Protein AF-A0A7J9VIJ7-F1 (afdb_monomer)

Nearest PDB structures (foldseek):
  8qti-assembly1_D  TM=9.372E-01  e=4.278E-101  Mycolicibacterium smegmatis MC2 155
  5zx2-assembly1_D  TM=9.391E-01  e=6.072E-99  Mycobacterium tuberculosis H37Rv
  7rwi-assembly1_D  TM=9.600E-01  e=1.081E-95  Mycobacterium tuberculosis
  8r6r-assembly1_D  TM=9.561E-01  e=1.237E-96  Mycolicibacterium smegmatis MC2 155
  7u22-assembly1_D  TM=9.499E-01  e=8.257E-94  Mycobacterium tuberculosis

Foldseek 3Di:
DAEDADLVDFQQEKEDEPVRLLVQCVVVLLVVCCVVVVAVDSVRSNVCSVVVPPVSSVSSVVSLVLFWKWKAFPPQLALLNIAIHRYDYDHDDHMHHYPLSCQSVVDDRPGGDIDIGGDDDPVSSVCRVPPRRSLLFQAALFQLFGSSFDFFLLLLLQLLLQAADQPWAPAAEEEAALVRVVVCVVVVNGDSRHFYKYWDALAAEAPVVQVVVDVVGDDHGDIDIDRAGSSQVVLCVLADSDDYRDHHRAARVNRRVVLSVCLQPHDSNRSSSSSSSSSVSSNVRSVVLPQDDDLVLLAAQPCLVVLVVVLVVVLVVLVVCVVVVNDDPVRSLVSLLVSQVVSLVVQLVSSLVPRDPSRNVNSSAVSVNDDHSLLSCLAHGFVTWDAALVLATDSDTTRDHVSRPGDPVNVVRNVRRVVSLVVLLVPQLVVLVVQLVVLCVLQQQQFAAAAALPDLAFDKDFQFDDDPDDQGDGDPQCSQEVAQAFFSAFQAAPVGDGQDHGGDHDHPVSSVSCRNSVHGMTTTAAQLRAPDPGHGHQRNLGHRSRNSHGDDGGDSLSNSLSSSLSVCLSLLSSPPSVPVNDPDDPDDAGPVQLVCLLVLHFDPFAFDFALAWAFWAWDDDPFWIKIWGQHPVRDDIDIDTRHGVVFFFDADPVGGDDHGDTHHFGHTGTPDQHRLVNCCVRVNLVRSLVSSLVSSVVRCVVSVHDGRSNSSSSSSSSVPVDDAACDQPPHPDDHRHD

Solvent-accessible surface area (backbone atoms only — not comparable to full-atom values): 39424 Å² total; per-residue (Å²): 75,42,44,38,82,27,82,87,50,49,73,41,33,28,30,36,17,49,71,60,48,50,64,74,44,37,72,60,40,30,50,50,32,35,78,70,64,77,16,96,40,66,71,52,19,49,55,42,57,78,63,64,42,75,75,51,55,62,44,42,56,63,64,39,56,95,44,50,32,34,42,35,30,86,84,66,59,46,73,65,18,46,30,17,24,43,55,40,84,32,87,70,74,48,29,25,38,34,72,42,55,26,62,52,46,73,52,68,71,90,70,45,61,37,50,81,46,74,58,83,51,71,67,50,40,47,45,31,63,70,73,30,20,39,44,63,57,37,28,31,68,40,56,41,49,62,49,58,46,79,54,39,55,26,18,37,5,42,21,56,38,24,36,79,34,84,83,31,51,44,46,75,43,74,34,83,32,68,70,57,47,48,56,35,37,79,68,68,54,32,40,54,28,9,41,26,37,33,39,45,62,57,55,36,60,35,77,76,53,28,64,74,73,28,98,86,50,76,56,96,62,57,70,45,79,43,83,40,26,58,27,30,52,62,52,47,68,47,46,63,51,85,44,63,49,62,88,61,63,37,30,41,71,55,50,52,53,51,53,42,53,40,56,73,78,43,55,52,66,60,44,44,54,31,50,52,44,49,45,53,50,5,47,58,35,29,72,69,59,73,69,61,88,55,76,84,71,60,63,58,45,80,61,47,63,59,54,52,52,57,47,48,54,53,45,50,52,50,52,52,39,35,76,71,67,76,39,54,74,66,56,44,40,54,52,35,43,52,52,48,51,52,51,47,48,57,35,37,54,50,31,60,74,63,57,53,84,83,37,40,66,52,37,34,34,71,19,54,30,48,81,48,73,71,55,51,22,28,39,33,41,35,54,29,69,45,32,44,86,89,49,49,71,43,58,72,58,32,72,47,15,64,74,80,45,66,53,74,68,49,48,54,53,49,46,40,40,54,54,48,52,56,51,51,57,62,59,42,49,53,55,19,50,51,53,23,49,54,38,29,74,68,19,62,78,33,27,23,66,39,61,68,60,81,69,73,53,51,45,84,42,68,48,26,46,80,51,99,86,56,75,44,43,70,34,95,57,25,76,32,68,51,40,45,24,15,31,39,51,64,43,56,38,96,88,66,51,74,78,43,57,55,64,44,70,27,43,73,71,52,50,52,53,39,28,76,51,72,46,37,64,46,45,27,30,32,54,73,55,46,72,37,90,62,47,32,20,22,46,26,60,14,38,31,36,35,76,74,38,71,39,57,74,66,44,55,56,21,44,53,22,19,26,47,60,20,51,54,30,45,52,34,60,64,55,50,61,81,67,57,67,57,98,75,69,90,67,76,62,36,47,67,34,48,52,36,58,79,66,68,51,80,54,93,44,59,16,60,54,34,80,55,43,24,33,34,43,66,46,80,57,100,61,28,36,31,44,32,41,41,37,75,88,69,57,82,68,47,76,48,70,77,40,51,56,87,45,46,56,14,70,53,98,94,38,60,68,52,71,67,39,78,44,50,63,62,41,63,56,29,49,62,41,68,39,63,68,57,38,31,73,65,64,30,67,69,49,28,47,51,49,52,41,52,55,46,46,50,49,38,48,77,70,75,46,77,57,30,48,67,35,48,34,53,54,49,41,58,76,66,72,73,62,71,33,80,71,38,85,92,56,93,56,58,59,78,41,106

Mean predicted aligned error: 8.28 Å

Structure (mmCIF, N/CA/C/O backbone):
data_AF-A0A7J9VIJ7-F1
#
_entry.id   AF-A0A7J9VIJ7-F1
#
loop_
_atom_site.group_PDB
_atom_site.id
_atom_site.type_symbol
_atom_site.label_atom_id
_atom_site.label_alt_id
_atom_site.label_comp_id
_atom_site.label_asym_id
_atom_site.label_entity_id
_atom_site.label_seq_id
_atom_site.pdbx_PDB_ins_code
_atom_site.Cartn_x
_atom_site.Cartn_y
_atom_site.Cartn_z
_atom_site.occupancy
_atom_site.B_iso_or_equiv
_atom_site.auth_seq_id
_atom_site.auth_comp_id
_atom_site.auth_asym_id
_atom_site.auth_atom_id
_atom_site.pdbx_PDB_model_num
ATOM 1 N N . SER A 1 1 ? 24.855 6.298 -3.624 1.00 92.06 1 SER A N 1
ATOM 2 C CA . SER A 1 1 ? 24.892 7.438 -4.567 1.00 92.06 1 SER A CA 1
ATOM 3 C C . SER A 1 1 ? 23.522 8.079 -4.616 1.00 92.06 1 SER A C 1
ATOM 5 O O . SER A 1 1 ? 22.575 7.430 -4.188 1.00 92.06 1 SER A O 1
ATOM 7 N N . VAL A 1 2 ? 23.413 9.304 -5.135 1.00 96.38 2 VAL A N 1
ATOM 8 C CA . VAL A 1 2 ? 22.109 9.910 -5.454 1.00 96.38 2 VAL A CA 1
ATOM 9 C C . VAL A 1 2 ? 21.432 9.091 -6.555 1.00 96.38 2 VAL A C 1
ATOM 11 O O . VAL A 1 2 ? 22.118 8.576 -7.450 1.00 96.38 2 VAL A O 1
ATOM 14 N N . ILE A 1 3 ? 20.114 8.943 -6.463 1.00 97.19 3 ILE A N 1
ATOM 15 C CA . ILE A 1 3 ? 19.300 8.261 -7.472 1.00 97.19 3 ILE A CA 1
ATOM 16 C C . ILE A 1 3 ? 18.675 9.251 -8.455 1.00 97.19 3 ILE A C 1
ATOM 18 O O . ILE A 1 3 ? 18.343 10.378 -8.106 1.00 97.19 3 ILE A O 1
ATOM 22 N N . ILE A 1 4 ? 18.515 8.813 -9.699 1.00 97.50 4 ILE A N 1
ATOM 23 C CA . ILE A 1 4 ? 17.774 9.504 -10.755 1.00 97.50 4 ILE A CA 1
ATOM 24 C C . ILE A 1 4 ? 16.814 8.520 -11.422 1.00 97.50 4 ILE A C 1
ATOM 26 O O . ILE A 1 4 ? 16.994 7.303 -11.338 1.00 97.50 4 ILE A O 1
ATOM 30 N N . VAL A 1 5 ? 15.794 9.034 -12.101 1.00 96.81 5 VAL A N 1
ATOM 31 C CA . VAL A 1 5 ? 14.824 8.191 -12.805 1.00 96.81 5 VAL A CA 1
ATOM 32 C C . VAL A 1 5 ? 15.435 7.594 -14.079 1.00 96.81 5 VAL A C 1
ATOM 34 O O . VAL A 1 5 ? 16.099 8.291 -14.845 1.00 96.81 5 VAL A O 1
ATOM 37 N N . GLY A 1 6 ? 15.209 6.300 -14.313 1.00 96.06 6 GLY A N 1
ATOM 38 C CA . GLY A 1 6 ? 15.553 5.608 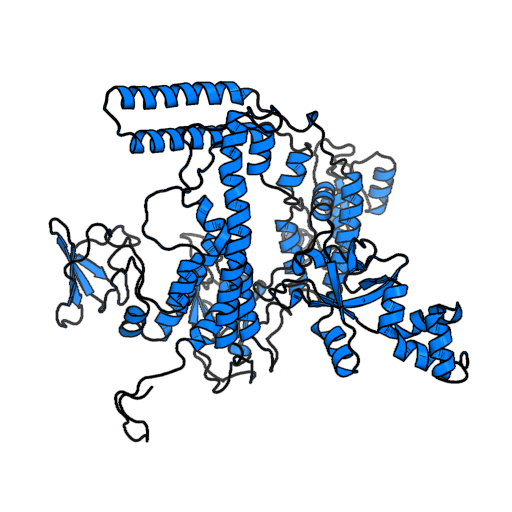-15.559 1.00 96.06 6 GLY A CA 1
ATOM 39 C C . GLY A 1 6 ? 14.306 5.031 -16.229 1.00 96.06 6 GLY A C 1
ATOM 40 O O . GLY A 1 6 ? 14.060 3.834 -16.086 1.00 96.06 6 GLY A O 1
ATOM 41 N N . PRO A 1 7 ? 13.489 5.838 -16.932 1.00 94.81 7 PRO A N 1
ATOM 42 C CA . PRO A 1 7 ? 12.213 5.378 -17.482 1.00 94.81 7 PRO A CA 1
ATOM 43 C C . PRO A 1 7 ? 12.371 4.328 -18.589 1.00 94.81 7 PRO A C 1
ATOM 45 O O . PRO A 1 7 ? 11.448 3.560 -18.813 1.00 94.81 7 PRO A O 1
ATOM 48 N N . GLN A 1 8 ? 13.523 4.255 -19.257 1.00 94.81 8 GLN A N 1
ATOM 49 C CA . GLN A 1 8 ? 13.828 3.256 -20.287 1.00 94.81 8 GLN A CA 1
ATOM 50 C C . GLN A 1 8 ? 14.199 1.873 -19.728 1.00 94.81 8 GLN A C 1
ATOM 52 O O . GLN A 1 8 ? 14.268 0.907 -20.487 1.00 94.81 8 GLN A O 1
ATOM 57 N N . LEU A 1 9 ? 14.482 1.780 -18.425 1.00 96.44 9 LEU A N 1
ATOM 58 C CA . LEU A 1 9 ? 14.856 0.525 -17.780 1.00 96.44 9 LEU A CA 1
ATOM 59 C C . LEU A 1 9 ? 13.661 -0.431 -17.733 1.00 96.44 9 LEU A C 1
ATOM 61 O O . LEU A 1 9 ? 12.506 -0.004 -17.695 1.00 96.44 9 LEU A O 1
ATOM 65 N N . LYS A 1 10 ? 13.956 -1.730 -17.702 1.00 96.19 10 LYS A N 1
ATOM 66 C CA . LYS A 1 10 ? 12.985 -2.769 -17.341 1.00 96.19 10 LYS A CA 1
ATOM 67 C C . LYS A 1 10 ? 12.912 -2.931 -15.831 1.00 96.19 10 LYS A C 1
ATOM 69 O O . LYS A 1 10 ? 13.840 -2.545 -15.121 1.00 96.19 10 LYS A O 1
ATOM 74 N N . LEU A 1 11 ? 11.843 -3.555 -15.340 1.00 94.50 11 LEU A N 1
ATOM 75 C CA . LEU A 1 11 ? 11.599 -3.661 -13.899 1.00 94.50 11 LEU A CA 1
ATOM 76 C C . LEU A 1 11 ? 12.768 -4.291 -13.118 1.00 94.50 11 LEU A C 1
ATOM 78 O O . LEU A 1 11 ? 13.080 -3.835 -12.021 1.00 94.50 11 LEU A O 1
ATOM 82 N N . HIS A 1 12 ? 13.437 -5.294 -13.702 1.00 95.50 12 HIS A N 1
ATOM 83 C CA . HIS A 1 12 ? 14.590 -6.003 -13.129 1.00 95.50 12 HIS A CA 1
ATOM 84 C C . HIS A 1 12 ? 15.929 -5.268 -13.277 1.00 95.50 12 HIS A C 1
ATOM 86 O O . HIS A 1 12 ? 16.930 -5.773 -12.785 1.00 95.50 12 HIS A O 1
ATOM 92 N N . GLN A 1 13 ? 15.985 -4.115 -13.944 1.00 96.75 13 GLN A N 1
ATOM 93 C CA . GLN A 1 13 ? 17.235 -3.426 -14.266 1.00 96.75 13 GLN A CA 1
ATOM 94 C C . GLN A 1 13 ? 17.459 -2.192 -13.387 1.00 96.75 13 GLN A C 1
ATOM 96 O O . GLN A 1 13 ? 16.520 -1.493 -13.005 1.00 96.75 13 GLN A O 1
ATOM 101 N N . CYS A 1 14 ? 18.726 -1.873 -13.127 1.00 97.75 14 CYS A N 1
ATOM 102 C CA . CYS A 1 14 ? 19.140 -0.592 -12.553 1.00 97.75 14 CYS A CA 1
ATOM 103 C C . CYS A 1 14 ? 20.344 -0.032 -13.313 1.00 97.75 14 CYS A C 1
ATOM 105 O O . CYS A 1 14 ? 21.190 -0.795 -13.767 1.00 97.75 14 CYS A O 1
ATOM 107 N N . GLY A 1 15 ? 20.463 1.289 -13.441 1.00 97.69 15 GLY A N 1
ATOM 108 C CA . GLY A 1 15 ? 21.656 1.899 -14.031 1.00 97.69 15 GLY A CA 1
ATOM 109 C C . GLY A 1 15 ? 22.741 2.108 -12.981 1.00 97.69 15 GLY A C 1
ATOM 110 O O . GLY A 1 15 ? 22.541 2.874 -12.038 1.00 97.69 15 GLY A O 1
ATOM 111 N N . LEU A 1 16 ? 23.900 1.473 -13.155 1.00 97.69 16 LEU A N 1
ATOM 112 C CA . LEU A 1 16 ? 25.041 1.581 -12.252 1.00 97.69 16 LEU A CA 1
ATOM 113 C C . LEU A 1 16 ? 26.167 2.417 -12.894 1.00 97.69 16 LEU A C 1
ATOM 115 O O . LEU A 1 16 ? 26.637 2.080 -13.985 1.00 97.69 16 LEU A O 1
ATOM 119 N N . PRO A 1 17 ? 26.641 3.495 -12.238 1.00 97.19 17 PRO A N 1
ATOM 120 C CA . PRO A 1 17 ? 27.737 4.307 -12.758 1.00 97.19 17 PRO A CA 1
ATOM 121 C C . PRO A 1 17 ? 29.014 3.501 -12.997 1.00 97.19 17 PRO A C 1
ATOM 123 O O . PRO A 1 17 ? 29.479 2.804 -12.091 1.00 97.19 17 PRO A O 1
ATOM 126 N N . LYS A 1 18 ? 29.651 3.679 -14.160 1.00 95.00 18 LYS A N 1
ATOM 127 C CA . LYS A 1 18 ? 30.893 2.970 -14.534 1.00 95.00 18 LYS A CA 1
ATOM 128 C C . LYS A 1 18 ? 31.988 3.009 -13.461 1.00 95.00 18 LYS A C 1
ATOM 130 O O . LYS A 1 18 ? 32.579 1.982 -13.147 1.00 95.00 18 LYS A O 1
ATOM 135 N N . GLN A 1 19 ? 32.240 4.173 -12.857 1.00 92.88 19 GLN A N 1
ATOM 136 C CA . GLN A 1 19 ? 33.261 4.316 -11.805 1.00 92.88 19 GLN A CA 1
ATOM 137 C C . GLN A 1 19 ? 32.900 3.556 -10.520 1.00 92.88 19 GLN A C 1
ATOM 139 O O . GLN A 1 19 ? 33.774 2.981 -9.878 1.00 92.88 19 GLN A O 1
ATOM 144 N N . MET A 1 20 ? 31.615 3.541 -10.153 1.00 95.69 20 MET A N 1
ATOM 145 C CA . MET A 1 20 ? 31.128 2.808 -8.984 1.00 95.69 20 MET A CA 1
ATOM 146 C C . MET A 1 20 ? 31.201 1.299 -9.220 1.00 95.69 20 MET A C 1
ATOM 148 O O . MET A 1 20 ? 31.711 0.571 -8.372 1.00 95.69 20 MET A O 1
ATOM 152 N N . ALA A 1 21 ? 30.742 0.843 -10.388 1.00 95.88 21 ALA A N 1
ATOM 153 C CA . ALA A 1 21 ? 30.825 -0.552 -10.797 1.00 95.88 21 ALA A CA 1
ATOM 154 C C . ALA A 1 21 ? 32.281 -1.040 -10.817 1.00 95.88 21 ALA A C 1
ATOM 156 O O . ALA A 1 21 ? 32.581 -2.102 -10.283 1.00 95.88 21 ALA A O 1
ATOM 157 N N . LEU A 1 22 ? 33.211 -0.238 -11.346 1.00 95.19 22 LEU A N 1
ATOM 158 C CA . LEU A 1 22 ? 34.618 -0.620 -11.418 1.00 95.19 22 LEU A CA 1
ATOM 159 C C . LEU A 1 22 ? 35.239 -0.902 -10.042 1.00 95.19 22 LEU A C 1
ATOM 161 O O . LEU A 1 22 ? 36.015 -1.846 -9.907 1.00 95.19 22 LEU A O 1
ATOM 165 N N . GLU A 1 23 ? 34.902 -0.111 -9.021 1.00 94.62 23 GLU A N 1
ATOM 166 C CA . GLU A 1 23 ? 35.393 -0.347 -7.658 1.00 94.62 23 GLU A CA 1
ATOM 167 C C . GLU A 1 23 ? 34.709 -1.550 -6.991 1.00 94.62 23 GLU A C 1
ATOM 169 O O . GLU A 1 23 ? 35.389 -2.343 -6.340 1.00 94.62 23 GLU A O 1
ATOM 174 N N . LEU A 1 24 ? 33.401 -1.745 -7.204 1.00 95.56 24 LEU A N 1
ATOM 175 C CA . LEU A 1 24 ? 32.654 -2.897 -6.677 1.00 95.56 24 LEU A CA 1
ATOM 176 C C . LEU A 1 24 ? 33.144 -4.231 -7.265 1.00 95.56 24 LEU A C 1
ATOM 178 O O . LEU A 1 24 ? 33.373 -5.194 -6.535 1.00 95.56 24 LEU A O 1
ATOM 182 N N . PHE A 1 25 ? 33.353 -4.276 -8.580 1.00 96.25 25 PHE A N 1
ATOM 183 C CA . PHE A 1 25 ? 33.728 -5.485 -9.320 1.00 96.25 25 PHE A CA 1
ATOM 184 C C . PHE A 1 25 ? 35.245 -5.661 -9.479 1.00 96.25 25 PHE A C 1
ATOM 186 O O . PHE A 1 25 ? 35.709 -6.580 -10.159 1.00 96.25 25 PHE A O 1
ATOM 193 N N . LYS A 1 26 ? 36.048 -4.814 -8.829 1.00 95.12 26 LYS A N 1
ATOM 194 C CA . LYS A 1 26 ? 37.509 -4.751 -8.971 1.00 95.12 26 LYS A CA 1
ATOM 195 C C . LYS A 1 26 ? 38.221 -6.110 -8.910 1.00 95.12 26 LYS A C 1
ATOM 197 O O . LYS A 1 26 ? 39.046 -6.360 -9.791 1.00 95.12 26 LYS A O 1
ATOM 202 N N . PRO A 1 27 ? 37.930 -7.022 -7.955 1.00 94.75 27 PRO A N 1
ATOM 203 C CA . PRO A 1 27 ? 38.593 -8.327 -7.911 1.00 94.75 27 PRO A CA 1
ATOM 204 C C . PRO A 1 27 ? 38.271 -9.204 -9.129 1.00 94.75 27 PRO A C 1
ATOM 206 O O . PRO A 1 27 ? 39.162 -9.861 -9.667 1.00 94.75 27 PRO A O 1
ATOM 209 N N . PHE A 1 28 ? 37.019 -9.182 -9.591 1.00 94.88 28 PHE A N 1
ATOM 210 C CA . PHE A 1 28 ? 36.545 -9.969 -10.731 1.00 94.88 28 PHE A CA 1
ATOM 211 C C . PHE A 1 28 ? 37.136 -9.458 -12.046 1.00 94.88 28 PHE A C 1
ATOM 213 O O . PHE A 1 28 ? 37.647 -10.244 -12.844 1.00 94.88 28 PHE A O 1
ATOM 220 N N . VAL A 1 29 ? 37.171 -8.135 -12.219 1.00 95.38 29 VAL A N 1
ATOM 221 C CA . VAL A 1 29 ? 37.818 -7.483 -13.363 1.00 95.38 29 VAL A CA 1
ATOM 222 C C . VAL A 1 29 ? 39.316 -7.791 -13.385 1.00 95.38 29 VAL A C 1
ATOM 224 O O . VAL A 1 29 ? 39.864 -8.141 -14.426 1.00 95.38 29 VAL A O 1
ATOM 227 N N . MET A 1 30 ? 39.995 -7.732 -12.233 1.00 94.81 30 MET A N 1
ATOM 228 C CA . MET A 1 30 ? 41.417 -8.080 -12.142 1.00 94.81 30 MET A CA 1
ATOM 229 C C . MET A 1 30 ? 41.690 -9.539 -12.514 1.00 94.81 30 MET A C 1
ATOM 231 O O . MET A 1 30 ? 42.674 -9.798 -13.205 1.00 94.81 30 MET A O 1
ATOM 235 N N . LYS A 1 31 ? 40.838 -10.475 -12.077 1.00 94.38 31 LYS A N 1
ATOM 236 C CA . LYS A 1 31 ? 40.930 -11.891 -12.453 1.00 94.38 31 LYS A CA 1
ATOM 237 C C . LYS A 1 31 ? 40.774 -12.058 -13.967 1.00 94.38 31 LYS A C 1
ATOM 239 O O . LYS A 1 31 ? 41.672 -12.592 -14.609 1.00 94.38 31 LYS A O 1
ATOM 244 N N . ARG A 1 32 ? 39.703 -11.508 -14.549 1.00 93.69 32 ARG A N 1
ATOM 245 C CA . ARG A 1 32 ? 39.440 -11.618 -15.991 1.00 93.69 32 ARG A CA 1
ATOM 246 C C . ARG A 1 32 ? 40.511 -10.957 -16.858 1.00 93.69 32 ARG A C 1
ATOM 248 O O . ARG A 1 32 ? 40.881 -11.517 -17.880 1.00 93.69 32 ARG A O 1
ATOM 255 N N . LEU A 1 33 ? 41.085 -9.827 -16.437 1.00 94.50 33 LEU A N 1
ATOM 256 C CA . LEU A 1 33 ? 42.211 -9.196 -17.144 1.00 94.50 33 LEU A CA 1
ATOM 257 C C . LEU A 1 33 ? 43.459 -10.089 -17.207 1.00 94.50 33 LEU A C 1
ATOM 259 O O . LEU A 1 33 ? 44.225 -9.994 -18.168 1.00 94.50 33 LEU A O 1
ATOM 263 N N . VAL A 1 34 ? 43.692 -10.913 -16.182 1.00 94.75 34 VAL A N 1
ATOM 264 C CA . VAL A 1 34 ? 44.788 -11.891 -16.176 1.00 94.75 34 VAL A CA 1
ATOM 265 C C . VAL A 1 34 ? 44.427 -13.095 -17.044 1.00 94.75 34 VAL A C 1
ATOM 267 O O . VAL A 1 34 ? 45.236 -13.480 -17.883 1.00 94.75 34 VAL A O 1
ATOM 270 N N . ASP A 1 35 ? 43.207 -13.623 -16.916 1.00 94.12 35 ASP A N 1
ATOM 271 C CA . ASP A 1 35 ? 42.726 -14.769 -17.705 1.00 94.12 35 ASP A CA 1
ATOM 272 C C . ASP A 1 35 ? 42.760 -14.481 -19.222 1.00 94.12 35 ASP A C 1
ATOM 274 O O . ASP A 1 35 ? 43.134 -15.339 -20.019 1.00 94.12 35 ASP A O 1
ATOM 278 N N . LEU A 1 36 ? 42.442 -13.244 -19.625 1.00 93.50 36 LEU A N 1
ATOM 279 C CA . LEU A 1 36 ? 42.479 -12.774 -21.016 1.00 93.50 36 LEU A CA 1
ATOM 280 C C . LEU A 1 36 ? 43.878 -12.324 -21.485 1.00 93.50 36 LEU A C 1
ATOM 282 O O . LEU A 1 36 ? 44.025 -11.804 -22.589 1.00 93.50 36 LEU A O 1
ATOM 286 N N . ASN A 1 37 ? 44.922 -12.491 -20.666 1.00 92.56 37 ASN A N 1
ATOM 287 C CA . ASN A 1 37 ? 46.303 -12.069 -20.942 1.00 92.56 37 ASN A CA 1
ATOM 288 C C . ASN A 1 37 ? 46.497 -10.559 -21.213 1.00 92.56 37 ASN A C 1
ATOM 290 O O . ASN A 1 37 ? 47.553 -10.140 -21.697 1.00 92.56 37 ASN A O 1
ATOM 294 N N . HIS A 1 38 ? 45.535 -9.706 -20.846 1.00 90.62 38 HIS A N 1
ATOM 295 C CA . HIS A 1 38 ? 45.716 -8.249 -20.865 1.00 90.62 38 HIS A CA 1
ATOM 296 C C . HIS A 1 38 ? 46.698 -7.778 -19.782 1.00 90.62 38 HIS A C 1
ATOM 298 O O . HIS A 1 38 ? 47.378 -6.761 -19.949 1.00 90.62 38 HIS A O 1
ATOM 304 N N . ALA A 1 39 ? 46.802 -8.525 -18.679 1.00 91.94 39 ALA A N 1
ATOM 305 C CA . ALA A 1 39 ? 47.758 -8.301 -17.606 1.00 91.94 39 ALA A CA 1
ATOM 306 C C . ALA A 1 39 ? 48.532 -9.583 -17.271 1.00 91.94 39 ALA A C 1
ATOM 308 O O . ALA A 1 39 ? 47.949 -10.630 -17.037 1.00 91.94 39 ALA A O 1
ATOM 309 N N . GLN A 1 40 ? 49.857 -9.476 -17.147 1.00 91.44 40 GLN A N 1
ATOM 310 C CA . GLN A 1 40 ? 50.734 -10.621 -16.848 1.00 91.44 40 GLN A CA 1
ATOM 311 C C . GLN A 1 40 ? 50.595 -11.149 -15.408 1.00 91.44 40 GLN A C 1
ATOM 313 O O . GLN A 1 40 ? 50.987 -12.269 -15.104 1.00 91.44 40 GLN A O 1
ATOM 318 N N . ASN A 1 41 ? 50.116 -10.317 -14.479 1.00 92.50 41 ASN A N 1
ATOM 319 C CA . ASN A 1 41 ? 49.907 -10.683 -13.079 1.00 92.50 41 ASN A CA 1
ATOM 320 C C . ASN A 1 41 ? 48.907 -9.733 -12.405 1.00 92.50 41 ASN A C 1
ATOM 322 O O . ASN A 1 41 ? 48.625 -8.638 -12.902 1.00 92.50 41 ASN A O 1
ATOM 326 N N . ILE A 1 42 ? 48.437 -10.121 -11.216 1.00 92.75 42 ILE A N 1
ATOM 327 C CA . ILE A 1 42 ? 47.469 -9.366 -10.403 1.00 92.75 42 ILE A CA 1
ATOM 328 C C . ILE A 1 42 ? 47.951 -7.933 -10.117 1.00 92.75 42 ILE A C 1
ATOM 330 O O . ILE A 1 42 ? 47.157 -6.994 -10.124 1.00 92.75 42 ILE A O 1
ATOM 334 N N . LYS A 1 43 ? 49.258 -7.720 -9.912 1.00 93.38 43 LYS A N 1
ATOM 335 C CA . LYS A 1 43 ? 49.818 -6.382 -9.646 1.00 93.38 43 LYS A CA 1
ATOM 336 C C . LYS A 1 43 ? 49.719 -5.469 -10.872 1.00 93.38 43 LYS A C 1
ATOM 338 O O . LYS A 1 43 ? 49.402 -4.288 -10.733 1.00 93.38 43 LYS A O 1
ATOM 343 N N . SER A 1 44 ? 49.965 -6.011 -12.063 1.00 93.31 44 SER A N 1
ATOM 344 C CA . SER A 1 44 ? 49.763 -5.310 -13.330 1.00 93.31 44 SER A CA 1
ATOM 345 C C . SER A 1 44 ? 48.280 -5.028 -13.565 1.00 93.31 44 SER A C 1
ATOM 347 O O . SER A 1 44 ? 47.937 -3.892 -13.885 1.00 93.31 44 SER A O 1
ATOM 349 N N . ALA A 1 45 ? 47.403 -6.010 -13.329 1.00 93.12 45 ALA A N 1
ATOM 350 C CA . ALA A 1 45 ? 45.954 -5.853 -13.460 1.00 93.12 45 ALA A CA 1
ATOM 351 C C . ALA A 1 45 ? 45.420 -4.746 -12.537 1.00 93.12 45 ALA A C 1
ATOM 353 O O . ALA A 1 45 ? 44.729 -3.841 -12.996 1.00 93.12 45 ALA A O 1
ATOM 354 N N . LYS A 1 46 ? 45.847 -4.733 -11.266 1.00 93.94 46 LYS A N 1
ATOM 355 C CA . LYS A 1 46 ? 45.508 -3.676 -10.300 1.00 93.94 46 LYS A CA 1
ATOM 356 C C . LYS A 1 46 ? 45.889 -2.289 -10.818 1.00 93.94 46 LYS A C 1
ATOM 358 O O . LYS A 1 46 ? 45.067 -1.380 -10.804 1.00 93.94 46 LYS A O 1
ATOM 363 N N . ARG A 1 47 ? 47.110 -2.137 -11.343 1.00 93.56 47 ARG A N 1
ATOM 364 C CA . ARG A 1 47 ? 47.584 -0.868 -11.919 1.00 93.56 47 ARG A CA 1
ATOM 365 C C . ARG A 1 47 ? 46.797 -0.465 -13.173 1.00 93.56 47 ARG A C 1
ATOM 367 O O . ARG A 1 47 ? 46.638 0.728 -13.421 1.00 93.56 47 ARG A O 1
ATOM 374 N N . MET A 1 48 ? 46.343 -1.423 -13.985 1.00 92.88 48 MET A N 1
ATOM 375 C CA . MET A 1 48 ? 45.507 -1.141 -15.161 1.00 92.88 48 MET A CA 1
ATOM 376 C C . MET A 1 48 ? 44.122 -0.634 -14.760 1.00 92.88 48 MET A C 1
ATOM 378 O O . MET A 1 48 ? 43.666 0.347 -15.346 1.00 92.88 48 MET A O 1
ATOM 382 N N . VAL A 1 49 ? 43.514 -1.243 -13.738 1.00 94.00 49 VAL A N 1
ATOM 383 C CA . VAL A 1 49 ? 42.223 -0.821 -13.175 1.00 94.00 49 VAL A CA 1
ATOM 384 C C . VAL A 1 49 ? 42.323 0.563 -12.529 1.00 94.00 49 VAL A C 1
ATOM 386 O O . VAL A 1 49 ? 41.546 1.447 -12.873 1.00 94.00 49 VAL A O 1
ATOM 389 N N . GLU A 1 50 ? 43.332 0.808 -11.684 1.00 91.38 50 GLU A N 1
ATOM 390 C CA . GLU A 1 50 ? 43.556 2.117 -11.037 1.00 91.38 50 GLU A CA 1
ATOM 391 C C . GLU A 1 50 ? 43.780 3.256 -12.044 1.00 91.38 50 GLU A C 1
ATOM 393 O O . GLU A 1 50 ? 43.439 4.404 -11.775 1.00 91.38 50 GLU A O 1
ATOM 398 N N . ARG A 1 51 ? 44.347 2.947 -13.216 1.00 93.00 51 ARG A N 1
ATOM 399 C CA . ARG A 1 51 ? 44.541 3.910 -14.312 1.00 93.00 51 ARG A CA 1
ATOM 400 C C . ARG A 1 51 ? 43.370 3.966 -15.293 1.00 93.00 51 ARG A C 1
ATOM 402 O O . ARG A 1 51 ? 43.476 4.696 -16.272 1.00 93.00 51 ARG A O 1
ATOM 409 N N . SER A 1 52 ? 42.312 3.181 -15.071 1.00 90.25 52 SER A N 1
ATOM 410 C CA . SER A 1 52 ? 41.108 3.135 -15.913 1.00 90.25 52 SER A CA 1
ATOM 411 C C . SER A 1 52 ? 41.423 3.001 -17.414 1.00 90.25 52 SER A C 1
ATOM 413 O O . SER A 1 52 ? 40.905 3.747 -18.244 1.00 90.25 52 SER A O 1
ATOM 415 N N . ARG A 1 53 ? 42.334 2.081 -17.773 1.00 91.50 53 ARG A N 1
ATOM 416 C CA . ARG A 1 53 ? 42.689 1.829 -19.185 1.00 91.50 53 ARG A CA 1
ATOM 417 C C . ARG A 1 53 ? 41.476 1.332 -19.978 1.00 91.50 53 ARG A C 1
ATOM 419 O O . ARG A 1 53 ? 40.625 0.660 -19.416 1.00 91.50 53 ARG A O 1
ATOM 426 N N . SER A 1 54 ? 41.450 1.580 -21.289 1.00 91.00 54 SER A N 1
ATOM 427 C CA . SER A 1 54 ? 40.321 1.227 -22.169 1.00 91.00 54 SER A CA 1
ATOM 428 C C . SER A 1 54 ? 39.870 -0.234 -22.049 1.00 91.00 54 SER A C 1
ATOM 430 O O . SER A 1 54 ? 38.696 -0.473 -21.808 1.00 91.00 54 SER A O 1
ATOM 432 N N . ALA A 1 55 ? 40.809 -1.185 -22.087 1.00 90.00 55 ALA A N 1
ATOM 433 C CA . ALA A 1 55 ? 40.524 -2.624 -21.991 1.00 90.00 55 ALA A CA 1
ATOM 434 C C . ALA A 1 55 ? 39.830 -3.058 -20.681 1.00 90.00 55 ALA A C 1
ATOM 436 O O . ALA A 1 55 ? 39.341 -4.175 -20.577 1.00 90.00 55 ALA A O 1
ATOM 437 N N . VAL A 1 56 ? 39.818 -2.209 -19.649 1.00 93.00 56 VAL A N 1
ATOM 438 C CA . VAL A 1 56 ? 39.139 -2.497 -18.379 1.00 93.00 56 VAL A CA 1
ATOM 439 C C . VAL A 1 56 ? 37.619 -2.397 -18.533 1.00 93.00 56 VAL A C 1
ATOM 441 O O . VAL A 1 56 ? 36.901 -3.109 -17.840 1.00 93.00 56 VAL A O 1
ATOM 444 N N . TRP A 1 57 ? 37.131 -1.531 -19.426 1.00 93.06 57 TRP A N 1
ATOM 445 C CA . TRP A 1 57 ? 35.698 -1.296 -19.610 1.00 93.06 57 TRP A CA 1
ATOM 446 C C . TRP A 1 57 ? 35.008 -2.468 -20.304 1.00 93.06 57 TRP A C 1
ATOM 448 O O . TRP A 1 57 ? 33.964 -2.898 -19.825 1.00 93.06 57 TRP A O 1
ATOM 458 N N . ASP A 1 58 ? 35.639 -3.038 -21.332 1.00 91.81 58 ASP A N 1
ATOM 459 C CA . ASP A 1 58 ? 35.124 -4.219 -22.038 1.00 91.81 58 ASP A CA 1
ATOM 460 C C . ASP A 1 58 ? 35.017 -5.421 -21.081 1.00 91.81 58 ASP A C 1
ATOM 462 O O . ASP A 1 58 ? 34.012 -6.126 -21.034 1.00 91.81 58 ASP A O 1
ATOM 466 N N . VAL A 1 59 ? 36.035 -5.608 -20.232 1.00 93.81 59 VAL A N 1
ATOM 467 C CA . VAL A 1 59 ? 36.044 -6.672 -19.215 1.00 93.81 59 VAL A CA 1
ATOM 468 C C . VAL A 1 59 ? 35.015 -6.418 -18.114 1.00 93.81 59 VAL A C 1
ATOM 470 O O . VAL A 1 59 ? 34.425 -7.363 -17.596 1.00 93.81 59 VAL A O 1
ATOM 473 N N . LEU A 1 60 ? 34.798 -5.159 -17.728 1.00 94.38 60 LEU A N 1
ATOM 474 C CA . LEU A 1 60 ? 33.777 -4.811 -16.743 1.00 94.38 60 LEU A CA 1
ATOM 475 C C . LEU A 1 60 ? 32.373 -5.162 -17.254 1.00 94.38 60 LEU A C 1
ATOM 477 O O . LEU A 1 60 ? 31.577 -5.672 -16.474 1.00 94.38 60 LEU A O 1
ATOM 481 N N . GLU A 1 61 ? 32.089 -4.929 -18.535 1.00 92.88 61 GLU A N 1
ATOM 482 C CA . GLU A 1 61 ? 30.807 -5.270 -19.165 1.00 92.88 61 GLU A CA 1
ATOM 483 C C . GLU A 1 61 ? 30.569 -6.792 -19.230 1.00 92.88 61 GLU A C 1
ATOM 485 O O . GLU A 1 61 ? 29.474 -7.273 -18.941 1.00 92.88 61 GLU A O 1
ATOM 490 N N . GLU A 1 62 ? 31.611 -7.583 -19.492 1.00 91.50 62 GLU A N 1
ATOM 491 C CA . GLU A 1 62 ? 31.508 -9.048 -19.432 1.00 91.50 62 GLU A CA 1
ATOM 492 C C . GLU A 1 62 ? 31.256 -9.549 -17.998 1.00 91.50 62 GLU A C 1
ATOM 494 O O . GLU A 1 62 ? 30.454 -10.452 -17.778 1.00 91.50 62 GLU A O 1
ATOM 499 N N . VAL A 1 63 ? 31.937 -8.966 -17.007 1.00 93.12 63 VAL A N 1
ATOM 500 C CA . VAL A 1 63 ? 31.853 -9.385 -15.597 1.00 93.12 63 VAL A CA 1
ATOM 501 C C . VAL A 1 63 ? 30.524 -9.002 -14.945 1.00 93.12 63 VAL A C 1
ATOM 503 O O . VAL A 1 63 ? 30.064 -9.705 -14.049 1.00 93.12 63 VAL A O 1
ATOM 506 N N . ILE A 1 64 ? 29.944 -7.870 -15.341 1.00 93.81 64 ILE A N 1
ATOM 507 C CA . ILE A 1 64 ? 28.708 -7.351 -14.747 1.00 93.81 64 ILE A CA 1
ATOM 508 C C . ILE A 1 64 ? 27.461 -8.065 -15.275 1.00 93.81 64 ILE A C 1
ATOM 510 O O . ILE A 1 64 ? 26.443 -8.117 -14.582 1.00 93.81 64 ILE A O 1
ATOM 514 N N . THR A 1 65 ? 27.552 -8.622 -16.485 1.00 91.06 65 THR A N 1
ATOM 515 C CA . THR A 1 65 ? 26.472 -9.386 -17.108 1.00 91.06 65 THR A CA 1
ATOM 516 C C . THR A 1 65 ? 26.083 -10.535 -16.189 1.00 91.06 65 THR A C 1
ATOM 518 O O . THR A 1 65 ? 26.943 -11.261 -15.692 1.00 91.06 65 THR A O 1
ATOM 521 N N . GLU A 1 66 ? 24.783 -10.691 -15.939 1.00 87.81 66 GLU A N 1
ATOM 522 C CA . GLU A 1 66 ? 24.258 -11.735 -15.065 1.00 87.81 66 GLU A CA 1
ATOM 523 C C . GLU A 1 66 ? 24.693 -11.666 -13.578 1.00 87.81 66 GLU A C 1
ATOM 525 O O . GLU A 1 66 ? 24.379 -12.571 -12.799 1.00 87.81 66 GLU A O 1
ATOM 530 N N . HIS A 1 67 ? 25.314 -10.581 -13.109 1.00 94.94 67 HIS A N 1
ATOM 531 C CA . HIS A 1 67 ? 25.665 -10.425 -11.691 1.00 94.94 67 HIS A CA 1
ATOM 532 C C . HIS A 1 67 ? 24.700 -9.454 -10.986 1.00 94.94 67 HIS A C 1
ATOM 534 O O . HIS A 1 67 ? 24.854 -8.238 -11.120 1.00 94.94 67 HIS A O 1
ATOM 540 N N . PRO A 1 68 ? 23.707 -9.936 -10.209 1.00 97.06 68 PRO A N 1
ATOM 541 C CA . PRO A 1 68 ? 22.730 -9.055 -9.574 1.00 97.06 68 PRO A CA 1
ATOM 542 C C . PRO A 1 68 ? 23.371 -8.195 -8.479 1.00 97.06 68 PRO A C 1
ATOM 544 O O . PRO A 1 68 ? 24.268 -8.639 -7.765 1.00 97.06 68 PRO A O 1
ATOM 547 N N . VAL A 1 69 ? 22.860 -6.982 -8.291 1.00 97.88 69 VAL A N 1
ATOM 548 C CA . VAL A 1 69 ? 23.224 -6.084 -7.185 1.00 97.88 69 VAL A CA 1
ATOM 549 C C . VAL A 1 69 ? 22.004 -5.781 -6.331 1.00 97.88 69 VAL A C 1
ATOM 551 O O . VAL A 1 69 ? 20.889 -5.700 -6.840 1.00 97.88 69 VAL A O 1
ATOM 554 N N . LEU A 1 70 ? 22.208 -5.596 -5.029 1.00 98.38 70 LEU A N 1
ATOM 555 C CA . LEU A 1 70 ? 21.147 -5.228 -4.097 1.00 98.38 70 LEU A CA 1
ATOM 556 C C . LEU A 1 70 ? 21.132 -3.713 -3.903 1.00 98.38 70 LEU A C 1
ATOM 558 O O . LEU A 1 70 ? 22.124 -3.134 -3.448 1.00 98.38 70 LEU A O 1
ATOM 562 N N . LEU A 1 71 ? 20.001 -3.082 -4.200 1.00 98.19 71 LEU A N 1
ATOM 563 C CA . LEU A 1 71 ? 19.743 -1.690 -3.846 1.00 98.19 71 LEU A CA 1
ATOM 564 C C . LEU A 1 71 ? 18.997 -1.630 -2.517 1.00 98.19 71 LEU A C 1
ATOM 566 O O . LEU A 1 71 ? 18.055 -2.389 -2.301 1.00 98.19 71 LEU A O 1
ATOM 570 N N . ASN A 1 72 ? 19.424 -0.725 -1.639 1.00 97.69 72 ASN A N 1
ATOM 571 C CA . ASN A 1 72 ? 18.792 -0.470 -0.348 1.00 97.69 72 ASN A CA 1
ATOM 572 C C . ASN A 1 72 ? 18.615 1.036 -0.118 1.00 97.69 72 ASN A C 1
ATOM 574 O O . ASN A 1 72 ? 19.528 1.822 -0.405 1.00 97.69 72 ASN A O 1
ATOM 578 N N . ARG A 1 73 ? 17.482 1.419 0.477 1.00 94.38 73 ARG A N 1
ATOM 579 C CA . ARG A 1 73 ? 17.228 2.766 1.000 1.00 94.38 73 ARG A CA 1
ATOM 580 C C . ARG A 1 73 ? 16.892 2.700 2.486 1.00 94.38 73 ARG A C 1
ATOM 582 O O . ARG A 1 73 ? 16.066 1.900 2.914 1.00 94.38 73 ARG A O 1
ATOM 589 N N . ALA A 1 74 ? 17.539 3.563 3.265 1.00 88.69 74 ALA A N 1
ATOM 590 C CA . ALA A 1 74 ? 17.243 3.729 4.681 1.00 88.69 74 ALA A CA 1
ATOM 591 C C . ALA A 1 74 ? 16.204 4.849 4.878 1.00 88.69 74 ALA A C 1
ATOM 593 O O . ALA A 1 74 ? 16.291 5.860 4.181 1.00 88.69 74 ALA A O 1
ATOM 594 N N . PRO A 1 75 ? 15.279 4.723 5.847 1.00 88.12 75 PRO A N 1
ATOM 595 C CA . PRO A 1 75 ? 15.070 3.577 6.738 1.00 88.12 75 PRO A CA 1
ATOM 596 C C . PRO A 1 75 ? 14.381 2.389 6.037 1.00 88.12 75 PRO A C 1
ATOM 598 O O . PRO A 1 75 ? 13.406 2.566 5.314 1.00 88.12 75 PRO A O 1
ATOM 601 N N . THR A 1 76 ? 14.853 1.165 6.295 1.00 90.38 76 THR A N 1
ATOM 602 C CA . THR A 1 76 ? 14.265 -0.065 5.734 1.00 90.38 76 THR A CA 1
ATOM 603 C C . THR A 1 76 ? 13.146 -0.574 6.649 1.00 90.38 76 THR A C 1
ATOM 605 O O . THR A 1 76 ? 13.420 -1.201 7.670 1.00 90.38 76 THR A O 1
ATOM 608 N N . LEU A 1 77 ? 11.885 -0.288 6.308 1.00 87.31 77 LEU A N 1
ATOM 609 C CA . LEU A 1 77 ? 10.720 -0.652 7.138 1.00 87.31 77 LEU A CA 1
ATOM 610 C C . LEU A 1 77 ? 10.181 -2.061 6.854 1.00 87.31 77 LEU A C 1
ATOM 612 O O . LEU A 1 77 ? 9.605 -2.704 7.729 1.00 87.31 77 LEU A O 1
ATOM 616 N N . HIS A 1 78 ? 10.401 -2.554 5.640 1.00 90.50 78 HIS A N 1
ATOM 617 C CA . HIS A 1 78 ? 9.949 -3.861 5.182 1.00 90.50 78 HIS A CA 1
ATOM 618 C C . HIS A 1 78 ? 10.955 -4.457 4.194 1.00 90.50 78 HIS A C 1
ATOM 620 O O . HIS A 1 78 ? 11.793 -3.750 3.626 1.00 90.50 78 HIS A O 1
ATOM 626 N N . ARG A 1 79 ? 10.835 -5.759 3.913 1.00 92.19 79 ARG A N 1
ATOM 627 C CA . ARG A 1 79 ? 11.766 -6.479 3.025 1.00 92.19 79 ARG A CA 1
ATOM 628 C C . ARG A 1 79 ? 11.941 -5.853 1.634 1.00 92.19 79 ARG A C 1
ATOM 630 O O . ARG A 1 79 ? 13.049 -5.834 1.127 1.00 92.19 79 ARG A O 1
ATOM 637 N N . LEU A 1 80 ? 10.883 -5.274 1.052 1.00 93.00 80 LEU A N 1
ATOM 638 C CA . LEU A 1 80 ? 10.936 -4.646 -0.281 1.00 93.00 80 LEU A CA 1
ATOM 639 C C . LEU A 1 80 ? 11.768 -3.353 -0.346 1.00 93.00 80 LEU A C 1
ATOM 641 O O . LEU A 1 80 ? 11.967 -2.835 -1.440 1.00 93.00 80 LEU A O 1
ATOM 645 N N . GLY A 1 81 ? 12.257 -2.845 0.792 1.00 93.06 81 GLY A N 1
ATOM 646 C CA . GLY A 1 81 ? 13.253 -1.774 0.829 1.00 93.06 81 GLY A CA 1
ATOM 647 C C . GLY A 1 81 ? 14.666 -2.257 0.486 1.00 93.06 81 GLY A C 1
ATOM 648 O O . GLY A 1 81 ? 15.579 -1.439 0.422 1.00 93.06 81 GLY A O 1
ATOM 649 N N . ILE A 1 82 ? 14.844 -3.566 0.260 1.00 97.31 82 ILE A N 1
ATOM 650 C CA . ILE A 1 82 ? 16.031 -4.179 -0.335 1.00 97.31 82 ILE A CA 1
ATOM 651 C C . ILE A 1 82 ? 15.566 -5.035 -1.513 1.00 97.31 82 ILE A C 1
ATOM 653 O O . ILE A 1 82 ? 14.784 -5.966 -1.332 1.00 97.31 82 ILE A O 1
ATOM 657 N N . GLN A 1 83 ? 16.042 -4.738 -2.719 1.00 97.62 83 GLN A N 1
ATOM 658 C CA . GLN A 1 83 ? 15.710 -5.523 -3.913 1.00 97.62 83 GLN A CA 1
ATOM 659 C C . GLN A 1 83 ? 16.942 -5.743 -4.779 1.00 97.62 83 GLN A C 1
ATOM 661 O O . GLN A 1 83 ? 17.863 -4.921 -4.793 1.00 97.62 83 GLN A O 1
ATOM 666 N N . ALA A 1 84 ? 16.940 -6.856 -5.504 1.00 98.06 84 ALA A N 1
ATOM 667 C CA . ALA A 1 84 ? 17.960 -7.183 -6.478 1.00 98.06 84 ALA A CA 1
ATOM 668 C C . ALA A 1 84 ? 17.596 -6.641 -7.859 1.00 98.06 84 ALA A C 1
ATOM 670 O O . ALA A 1 84 ? 16.443 -6.718 -8.292 1.00 98.06 84 ALA A O 1
ATOM 671 N N . PHE A 1 85 ? 18.615 -6.154 -8.556 1.00 98.00 85 PHE A N 1
ATOM 672 C CA . PHE A 1 85 ? 18.532 -5.669 -9.924 1.00 98.00 85 PHE A CA 1
ATOM 673 C C . PHE A 1 85 ? 19.724 -6.163 -10.731 1.00 98.00 85 PHE A C 1
ATOM 675 O O . PHE A 1 85 ? 20.815 -6.370 -10.197 1.00 98.00 85 PHE A O 1
ATOM 682 N N . GLU A 1 86 ? 19.526 -6.297 -12.033 1.00 96.69 86 GLU A N 1
ATOM 683 C CA . GLU A 1 86 ? 20.593 -6.453 -13.001 1.00 96.69 86 GLU A CA 1
ATOM 684 C C . GLU A 1 86 ? 21.190 -5.075 -13.336 1.00 96.69 86 GLU A C 1
ATOM 686 O O . GL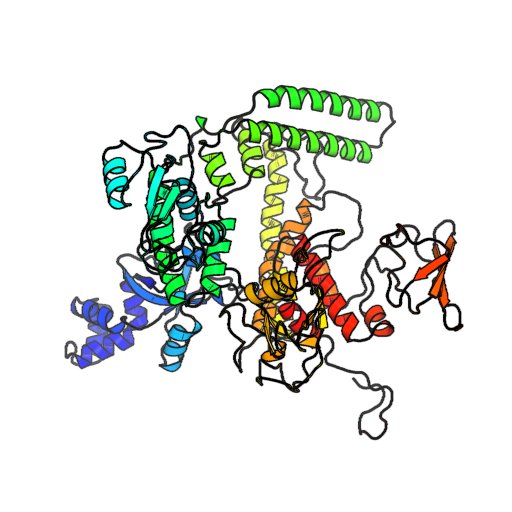U A 1 86 ? 20.471 -4.169 -13.783 1.00 96.69 86 GLU A O 1
ATOM 691 N N . PRO A 1 87 ? 22.492 -4.870 -13.095 1.00 97.12 87 PRO A N 1
ATOM 692 C CA . PRO A 1 87 ? 23.124 -3.588 -13.339 1.00 97.12 87 PRO A CA 1
ATOM 693 C C . PRO A 1 87 ? 23.421 -3.364 -14.825 1.00 97.12 87 PRO A C 1
ATOM 695 O O . PRO A 1 87 ? 24.107 -4.144 -15.474 1.00 97.12 87 PRO A O 1
ATOM 698 N N . GLN A 1 88 ? 22.953 -2.231 -15.338 1.00 96.44 88 GLN A N 1
ATOM 699 C CA . GLN A 1 88 ? 23.265 -1.685 -16.654 1.00 96.44 88 GLN A CA 1
ATOM 700 C C . GLN A 1 88 ? 24.305 -0.577 -16.489 1.00 96.44 88 GLN A C 1
ATOM 702 O O . GLN A 1 88 ? 24.103 0.355 -15.707 1.00 96.44 88 GLN A O 1
ATOM 707 N N . LEU A 1 89 ? 25.434 -0.661 -17.194 1.00 95.75 89 LEU A N 1
ATOM 708 C CA . LEU A 1 89 ? 26.488 0.349 -17.086 1.00 95.75 89 LEU A CA 1
ATOM 709 C C . LEU A 1 89 ? 26.021 1.676 -17.691 1.00 95.75 89 LEU A C 1
ATOM 711 O O . LEU A 1 89 ? 25.716 1.758 -18.878 1.00 95.75 89 LEU A O 1
ATOM 715 N N . VAL A 1 90 ? 26.025 2.735 -16.883 1.00 95.62 90 VAL A N 1
ATOM 716 C CA . VAL A 1 90 ? 25.656 4.086 -17.326 1.00 95.62 90 VAL A CA 1
ATOM 717 C C . VAL A 1 90 ? 26.800 5.072 -17.128 1.00 95.62 90 VAL A C 1
ATOM 719 O O . VAL A 1 90 ? 27.623 4.949 -16.213 1.00 95.62 90 VAL A O 1
ATOM 722 N N . GLU A 1 91 ? 26.845 6.074 -18.001 1.00 92.69 91 GLU A N 1
ATOM 723 C CA . GLU A 1 91 ? 27.718 7.231 -17.826 1.00 92.69 91 GLU A CA 1
ATOM 724 C C . GLU A 1 91 ? 27.194 8.145 -16.709 1.00 92.69 91 GLU A C 1
ATOM 726 O O . GLU A 1 91 ? 25.991 8.244 -16.463 1.00 92.69 91 GLU A O 1
ATOM 731 N N . GLY A 1 92 ? 28.108 8.842 -16.031 1.00 93.81 92 GLY A N 1
ATOM 732 C CA . GLY A 1 92 ? 27.784 9.743 -14.922 1.00 93.81 92 GLY A CA 1
ATOM 733 C C . GLY A 1 92 ? 28.088 9.155 -13.543 1.00 93.81 92 GLY A C 1
ATOM 734 O O . GLY A 1 92 ? 28.956 8.298 -13.392 1.00 93.81 92 GLY A O 1
ATOM 735 N N . LYS A 1 93 ? 27.428 9.693 -12.508 1.00 95.69 93 LYS A N 1
ATOM 736 C CA . LYS A 1 93 ? 27.678 9.354 -11.088 1.00 95.69 93 LYS A CA 1
ATOM 737 C C . LYS A 1 93 ? 26.423 8.954 -10.306 1.00 95.69 93 LYS A C 1
ATOM 739 O O . LYS A 1 93 ? 26.543 8.501 -9.168 1.00 95.69 93 LYS A O 1
ATOM 744 N N . ALA A 1 94 ? 25.240 9.126 -10.889 1.00 97.06 94 ALA A N 1
ATOM 745 C CA . ALA A 1 94 ? 23.966 8.825 -10.248 1.00 97.06 94 ALA A CA 1
ATOM 746 C C . ALA A 1 94 ? 23.456 7.440 -10.661 1.00 97.06 94 ALA A C 1
ATOM 748 O O . ALA A 1 94 ? 23.683 7.004 -11.787 1.00 97.06 94 ALA A O 1
ATOM 749 N N . ILE A 1 95 ? 22.782 6.759 -9.739 1.00 98.00 95 ILE A N 1
ATOM 750 C CA . ILE A 1 95 ? 22.165 5.454 -10.000 1.00 98.00 95 ILE A CA 1
ATOM 751 C C . ILE A 1 95 ? 20.828 5.697 -10.698 1.00 98.00 95 ILE A C 1
ATOM 753 O O . ILE A 1 95 ? 20.038 6.501 -10.212 1.00 98.00 95 ILE A O 1
ATOM 757 N N . GLN A 1 96 ? 20.559 5.015 -11.810 1.00 98.00 96 GLN A N 1
ATOM 758 C CA . GLN A 1 96 ? 19.236 5.066 -12.433 1.00 98.00 96 GLN A CA 1
ATOM 759 C C . GLN A 1 96 ? 18.332 4.005 -11.812 1.00 98.00 96 GLN A C 1
ATOM 761 O O . GLN A 1 96 ? 18.679 2.822 -11.801 1.00 98.00 96 GLN A O 1
ATOM 766 N N . LEU A 1 97 ? 17.174 4.429 -11.319 1.00 97.56 97 LEU A N 1
ATOM 767 C CA . LEU A 1 97 ? 16.186 3.561 -10.695 1.00 97.56 97 LEU A CA 1
ATOM 768 C C . LEU A 1 97 ? 14.909 3.511 -11.533 1.00 97.56 97 LEU A C 1
ATOM 770 O O . LEU A 1 97 ? 14.458 4.521 -12.083 1.00 97.56 97 LEU A O 1
ATOM 774 N N . HIS A 1 98 ? 14.314 2.325 -11.600 1.00 97.25 98 HIS A N 1
ATOM 775 C CA . HIS A 1 98 ? 13.040 2.116 -12.265 1.00 97.25 98 HIS A CA 1
ATOM 776 C C . HIS A 1 98 ? 11.889 2.828 -11.510 1.00 97.25 98 HIS A C 1
ATOM 778 O O . HIS A 1 98 ? 11.764 2.668 -10.296 1.00 97.25 98 HIS A O 1
ATOM 784 N N . PRO A 1 99 ? 10.993 3.579 -12.178 1.00 95.88 99 PRO A N 1
ATOM 785 C CA . PRO A 1 99 ? 9.989 4.400 -11.488 1.00 95.88 99 PRO A CA 1
ATOM 786 C C . PRO A 1 99 ? 8.920 3.601 -10.719 1.00 95.88 99 PRO A C 1
ATOM 788 O O . PRO A 1 99 ? 8.354 4.117 -9.753 1.00 95.88 99 PRO A O 1
ATOM 791 N N . LEU A 1 100 ? 8.641 2.347 -11.107 1.00 95.25 100 LEU A N 1
ATOM 792 C CA . LEU A 1 100 ? 7.649 1.504 -10.415 1.00 95.25 100 LEU A CA 1
ATOM 793 C C . LEU A 1 100 ? 8.135 0.961 -9.061 1.00 95.25 100 LEU A C 1
ATOM 795 O O . LEU A 1 100 ? 7.305 0.642 -8.218 1.00 95.25 100 LEU A O 1
ATOM 799 N N . VAL A 1 101 ? 9.449 0.876 -8.814 1.00 95.44 101 VAL A N 1
ATOM 800 C CA . VAL A 1 101 ? 9.964 0.361 -7.525 1.00 95.44 101 VAL A CA 1
ATOM 801 C C . VAL A 1 101 ? 10.067 1.446 -6.451 1.00 95.44 101 VAL A C 1
ATOM 803 O O . VAL A 1 101 ? 10.239 1.147 -5.272 1.00 95.44 101 VAL A O 1
ATOM 806 N N . CYS A 1 102 ? 9.924 2.715 -6.834 1.00 94.31 102 CYS A N 1
ATOM 807 C CA . CYS A 1 102 ? 10.054 3.857 -5.937 1.00 94.31 102 CYS A CA 1
ATOM 808 C C . CYS A 1 102 ? 9.015 3.871 -4.797 1.00 94.31 102 CYS A C 1
ATOM 810 O O . CYS A 1 102 ? 9.318 4.406 -3.738 1.00 94.31 102 CYS A O 1
ATOM 812 N N . GLU A 1 103 ? 7.821 3.285 -4.970 1.00 90.81 103 GLU A N 1
ATOM 813 C CA . GLU A 1 103 ? 6.837 3.147 -3.874 1.00 90.81 103 GLU A CA 1
ATOM 814 C C . GLU A 1 103 ? 7.375 2.229 -2.776 1.00 90.81 103 GLU A C 1
ATOM 816 O O . GLU A 1 103 ? 7.393 2.610 -1.613 1.00 90.81 103 GLU A O 1
ATOM 821 N N . ALA A 1 104 ? 7.901 1.062 -3.157 1.00 91.88 104 ALA A N 1
ATOM 822 C CA . ALA A 1 104 ? 8.471 0.113 -2.210 1.00 91.88 104 ALA A CA 1
ATOM 823 C C . ALA A 1 104 ? 9.699 0.688 -1.484 1.00 91.88 104 ALA A C 1
ATOM 825 O O . ALA A 1 104 ? 9.872 0.485 -0.291 1.00 91.88 104 ALA A O 1
ATOM 826 N N . PHE A 1 105 ? 10.551 1.454 -2.164 1.00 93.56 105 PHE A N 1
ATOM 827 C CA . PHE A 1 105 ? 11.662 2.128 -1.484 1.00 93.56 105 PHE A CA 1
ATOM 828 C C . PHE A 1 105 ? 11.236 3.380 -0.698 1.00 93.56 105 PHE A C 1
ATOM 830 O O . PHE A 1 105 ? 12.062 3.962 0.012 1.00 93.56 105 PHE A O 1
ATOM 837 N N . ASN A 1 106 ? 9.979 3.816 -0.843 1.00 90.81 106 ASN A N 1
ATOM 838 C CA . ASN A 1 106 ? 9.490 5.125 -0.418 1.00 90.81 106 ASN A CA 1
ATOM 839 C C . ASN A 1 106 ? 10.429 6.263 -0.870 1.00 90.81 106 ASN A C 1
ATOM 841 O O . ASN A 1 106 ? 10.783 7.140 -0.083 1.00 90.81 106 ASN A O 1
ATOM 845 N N . ALA A 1 107 ? 10.916 6.164 -2.109 1.00 92.94 107 ALA A N 1
ATOM 846 C CA . ALA A 1 107 ? 11.956 7.012 -2.676 1.00 92.94 107 ALA A CA 1
ATOM 847 C C . ALA A 1 107 ? 11.386 8.012 -3.684 1.00 92.94 107 ALA A C 1
ATOM 849 O O . ALA A 1 107 ? 10.484 7.682 -4.466 1.00 92.94 107 ALA A O 1
ATOM 850 N N . ASP A 1 108 ? 11.987 9.193 -3.717 1.00 93.62 108 ASP A N 1
ATOM 851 C CA . ASP A 1 108 ? 11.785 10.199 -4.751 1.00 93.62 108 ASP A CA 1
ATOM 852 C C . ASP A 1 108 ? 13.133 10.617 -5.372 1.00 93.62 108 ASP A C 1
ATOM 854 O O . ASP A 1 108 ? 14.152 9.945 -5.208 1.00 93.62 108 ASP A O 1
ATOM 858 N N . PHE A 1 109 ? 13.122 11.661 -6.199 1.00 95.56 109 PHE A N 1
ATOM 859 C CA . PHE A 1 109 ? 14.292 12.101 -6.963 1.00 95.56 109 PHE A CA 1
ATOM 860 C C . PHE A 1 109 ? 14.711 13.534 -6.606 1.00 95.56 109 PHE A C 1
ATOM 862 O O . PHE A 1 109 ? 15.234 14.251 -7.458 1.00 95.56 109 PHE A O 1
ATOM 869 N N . ASP A 1 110 ? 14.473 13.970 -5.365 1.00 95.06 110 ASP A N 1
ATOM 870 C CA . ASP A 1 110 ? 14.783 15.333 -4.906 1.00 95.06 110 ASP A CA 1
ATOM 871 C C . ASP A 1 110 ? 16.203 15.492 -4.311 1.00 95.06 110 ASP A C 1
ATOM 873 O O . ASP A 1 110 ? 16.638 16.601 -3.991 1.00 95.06 110 ASP A O 1
ATOM 877 N N . GLY A 1 111 ? 16.953 14.390 -4.209 1.00 94.50 111 GLY A N 1
ATOM 878 C CA . GLY A 1 111 ? 18.267 14.333 -3.559 1.00 94.50 111 GLY A CA 1
ATOM 879 C C . GLY A 1 111 ? 18.529 13.036 -2.791 1.00 94.50 111 GLY A C 1
ATOM 880 O O . GLY A 1 111 ? 19.657 12.812 -2.338 1.00 94.50 111 GLY A O 1
ATOM 881 N N . ASP A 1 112 ? 17.511 12.182 -2.687 1.00 95.88 112 ASP A N 1
ATOM 882 C CA . ASP A 1 112 ? 17.568 10.845 -2.109 1.00 95.88 112 ASP A CA 1
ATOM 883 C C . ASP A 1 112 ? 18.780 10.010 -2.557 1.00 95.88 112 ASP A C 1
ATOM 885 O O . ASP A 1 112 ? 19.251 10.050 -3.700 1.00 95.88 112 ASP A O 1
ATOM 889 N N . GLN A 1 113 ? 19.288 9.203 -1.623 1.00 96.31 113 GLN A N 1
ATOM 890 C CA . GLN A 1 113 ? 20.453 8.350 -1.832 1.00 96.31 113 GLN A CA 1
ATOM 891 C C . GLN A 1 113 ? 20.124 6.878 -1.595 1.00 96.31 113 GLN A C 1
ATOM 893 O O . GLN A 1 113 ? 19.392 6.524 -0.674 1.00 96.31 113 GLN A O 1
ATOM 898 N N . MET A 1 114 ? 20.750 6.008 -2.388 1.00 97.44 114 MET A N 1
ATOM 899 C CA . MET A 1 114 ? 20.692 4.557 -2.206 1.00 97.44 114 MET A CA 1
ATOM 900 C C . MET A 1 114 ? 22.080 3.940 -2.051 1.00 97.44 114 MET A C 1
ATOM 902 O O . MET A 1 114 ? 23.073 4.407 -2.632 1.00 97.44 114 MET A O 1
ATOM 906 N N . ALA A 1 115 ? 22.131 2.867 -1.266 1.00 97.44 115 ALA A N 1
ATOM 907 C CA . ALA A 1 115 ? 23.294 2.009 -1.108 1.00 97.44 115 ALA A CA 1
ATOM 908 C C . ALA A 1 115 ? 23.220 0.831 -2.086 1.00 97.44 115 ALA A C 1
ATOM 910 O O . ALA A 1 115 ? 22.140 0.306 -2.350 1.00 97.44 115 ALA A O 1
ATOM 911 N N . VAL A 1 116 ? 24.381 0.410 -2.591 1.00 97.81 116 VAL A N 1
ATOM 912 C CA . VAL A 1 116 ? 24.526 -0.739 -3.493 1.00 97.81 116 VAL A CA 1
ATOM 913 C C . VAL A 1 116 ? 25.374 -1.788 -2.789 1.00 97.81 116 VAL A C 1
ATOM 915 O O . VAL A 1 116 ? 26.474 -1.473 -2.335 1.00 97.81 116 VAL A O 1
ATOM 918 N N . HIS A 1 117 ? 24.880 -3.019 -2.714 1.00 97.75 117 HIS A N 1
ATOM 919 C CA . HIS A 1 117 ? 25.616 -4.163 -2.180 1.00 97.75 117 HIS A CA 1
ATOM 920 C C . HIS A 1 117 ? 25.776 -5.224 -3.267 1.00 97.75 117 HIS A C 1
ATOM 922 O O . HIS A 1 117 ? 24.876 -5.433 -4.079 1.00 97.75 117 HIS A O 1
ATOM 928 N N . LEU A 1 118 ? 26.928 -5.891 -3.280 1.00 97.38 118 LEU A N 1
ATOM 929 C CA . LEU A 1 118 ? 27.276 -6.879 -4.294 1.00 97.38 118 LEU A CA 1
ATOM 930 C C . LEU A 1 118 ? 27.392 -8.270 -3.646 1.00 97.38 118 LEU A C 1
ATOM 932 O O . LEU A 1 118 ? 28.284 -8.467 -2.816 1.00 97.38 118 LEU A O 1
ATOM 936 N N . PRO A 1 119 ? 26.510 -9.229 -3.985 1.00 97.31 119 PRO A N 1
ATOM 937 C CA . PRO A 1 119 ? 26.606 -10.602 -3.501 1.00 97.31 119 PRO A CA 1
ATOM 938 C C . PRO A 1 119 ? 27.825 -11.298 -4.119 1.00 97.31 119 PRO A C 1
ATOM 940 O O . PRO A 1 119 ? 28.056 -11.205 -5.323 1.00 97.31 119 PRO A O 1
ATOM 943 N N . LEU A 1 120 ? 28.619 -11.993 -3.299 1.00 95.44 120 LEU A N 1
ATOM 944 C CA . LEU A 1 120 ? 29.876 -12.611 -3.741 1.00 95.44 120 LEU A CA 1
ATOM 945 C C . LEU A 1 120 ? 29.749 -14.116 -3.998 1.00 95.44 120 LEU A C 1
ATOM 947 O O . LEU A 1 120 ? 30.263 -14.593 -5.008 1.00 95.44 120 LEU A O 1
ATOM 951 N N . SER A 1 121 ? 29.092 -14.861 -3.105 1.00 96.81 121 SER A N 1
ATOM 952 C CA . SER A 1 121 ? 28.927 -16.311 -3.256 1.00 96.81 121 SER A CA 1
ATOM 953 C C . SER A 1 121 ? 27.858 -16.656 -4.294 1.00 96.81 121 SER A C 1
ATOM 955 O O . SER A 1 121 ? 26.978 -15.844 -4.588 1.00 96.81 121 SER A O 1
ATOM 957 N N . ALA A 1 122 ? 27.929 -17.869 -4.845 1.00 94.88 122 ALA A N 1
ATOM 958 C CA . ALA A 1 122 ? 26.949 -18.346 -5.817 1.00 94.88 122 ALA A CA 1
ATOM 959 C C . ALA A 1 122 ? 25.548 -18.455 -5.192 1.00 94.88 122 ALA A C 1
ATOM 961 O O . ALA A 1 122 ? 24.561 -18.096 -5.827 1.00 94.88 122 ALA A O 1
ATOM 962 N N . GLU A 1 123 ? 25.470 -18.865 -3.924 1.00 96.94 123 GLU A N 1
ATOM 963 C CA . GLU A 1 123 ? 24.225 -18.956 -3.162 1.00 96.94 123 GLU A CA 1
ATOM 964 C C . GLU A 1 123 ? 23.582 -17.575 -2.998 1.00 96.94 123 GLU A C 1
ATOM 966 O O . GLU A 1 123 ? 22.403 -17.414 -3.290 1.00 96.94 123 GLU A O 1
ATOM 971 N N . ALA A 1 124 ? 24.363 -16.549 -2.635 1.00 97.00 124 ALA A N 1
ATOM 972 C CA . ALA A 1 124 ? 23.850 -15.189 -2.478 1.00 97.00 124 ALA A CA 1
ATOM 973 C C . ALA A 1 124 ? 23.404 -14.575 -3.817 1.00 97.00 124 ALA A C 1
ATOM 975 O O . ALA A 1 124 ? 22.426 -13.830 -3.867 1.00 97.00 124 ALA A O 1
ATOM 976 N N . GLN A 1 125 ? 24.099 -14.885 -4.916 1.00 95.88 125 GLN A N 1
ATOM 977 C CA . GLN A 1 125 ? 23.676 -14.469 -6.257 1.00 95.88 125 GLN A CA 1
ATOM 978 C C . GLN A 1 125 ? 22.365 -15.156 -6.671 1.00 95.88 125 GLN A C 1
ATOM 980 O O . GLN A 1 125 ? 21.486 -14.504 -7.237 1.00 95.88 125 GLN A O 1
ATOM 985 N N . ALA A 1 126 ? 22.208 -16.444 -6.352 1.00 95.75 126 ALA A N 1
ATOM 986 C CA . ALA A 1 126 ? 20.977 -17.187 -6.600 1.00 95.75 126 ALA A CA 1
ATOM 987 C C . ALA A 1 126 ? 19.808 -16.654 -5.754 1.00 95.75 126 ALA A C 1
ATOM 989 O O . ALA A 1 126 ? 18.738 -16.397 -6.301 1.00 95.75 126 ALA A O 1
ATOM 990 N N . GLU A 1 127 ? 20.015 -16.404 -4.457 1.00 96.12 127 GLU A N 1
ATOM 991 C CA . GLU A 1 127 ? 19.015 -15.776 -3.582 1.00 96.12 127 GLU A CA 1
ATOM 992 C C . GLU A 1 127 ? 18.583 -14.407 -4.114 1.00 96.12 127 GLU A C 1
ATOM 994 O O . GLU A 1 127 ? 17.387 -14.126 -4.211 1.00 96.12 127 GLU A O 1
ATOM 999 N N . ALA A 1 128 ? 19.541 -13.573 -4.530 1.00 96.75 128 ALA A N 1
ATOM 1000 C CA . ALA A 1 128 ? 19.247 -12.271 -5.111 1.00 96.75 128 ALA A CA 1
ATOM 1001 C C . ALA A 1 128 ? 18.386 -12.402 -6.379 1.00 96.75 128 ALA A C 1
ATOM 1003 O O . ALA A 1 128 ? 17.366 -11.728 -6.510 1.00 96.75 128 ALA A O 1
ATOM 1004 N N . ARG A 1 129 ? 18.756 -13.303 -7.296 1.00 94.81 129 ARG A N 1
ATOM 1005 C CA . ARG A 1 129 ? 18.065 -13.489 -8.581 1.00 94.81 129 ARG A CA 1
ATOM 1006 C C . ARG A 1 129 ? 16.683 -14.135 -8.442 1.00 94.81 129 ARG A C 1
ATOM 1008 O O . ARG A 1 129 ? 15.789 -13.807 -9.215 1.00 94.81 129 ARG A O 1
ATOM 1015 N N . ILE A 1 130 ? 16.501 -15.051 -7.495 1.00 92.69 130 ILE A N 1
ATOM 1016 C CA . ILE A 1 130 ? 15.255 -15.817 -7.352 1.00 92.69 130 ILE A CA 1
ATOM 1017 C C . ILE A 1 130 ? 14.292 -15.115 -6.389 1.00 92.69 130 ILE A C 1
ATOM 1019 O O . ILE A 1 130 ? 13.130 -14.904 -6.731 1.00 92.69 130 ILE A O 1
ATOM 1023 N N . LEU A 1 131 ? 14.768 -14.725 -5.203 1.00 93.88 131 LEU A N 1
ATOM 1024 C CA . LEU A 1 131 ? 13.918 -14.225 -4.118 1.00 93.88 131 LEU A CA 1
ATOM 1025 C C . LEU A 1 131 ? 13.807 -12.698 -4.107 1.00 93.88 131 LEU A C 1
ATOM 1027 O O . LEU A 1 131 ? 12.741 -12.157 -3.820 1.00 93.88 131 LEU A O 1
ATOM 1031 N N . MET A 1 132 ? 14.899 -11.985 -4.399 1.00 96.25 132 MET A N 1
ATOM 1032 C CA . MET A 1 132 ? 14.959 -10.527 -4.212 1.00 96.25 132 MET A CA 1
ATOM 1033 C C . MET A 1 132 ? 14.765 -9.723 -5.497 1.00 96.25 132 MET A C 1
ATOM 1035 O O . MET A 1 132 ? 14.640 -8.501 -5.420 1.00 96.25 132 MET A O 1
ATOM 1039 N N . LEU A 1 133 ? 14.722 -10.369 -6.664 1.00 96.06 133 LEU A N 1
ATOM 1040 C CA . LEU A 1 133 ? 14.561 -9.683 -7.942 1.00 96.06 133 LEU A CA 1
ATOM 1041 C C . LEU A 1 133 ? 13.274 -8.858 -7.941 1.00 96.06 133 LEU A C 1
ATOM 1043 O O . LEU A 1 133 ? 12.194 -9.369 -7.636 1.00 96.06 133 LEU A O 1
ATOM 1047 N N . SER A 1 134 ? 13.380 -7.581 -8.288 1.00 94.69 134 SER A N 1
ATOM 1048 C CA . SER A 1 134 ? 12.243 -6.650 -8.293 1.00 94.69 134 SER A CA 1
ATOM 1049 C C . SER A 1 134 ? 11.066 -7.146 -9.145 1.00 94.69 134 SER A C 1
ATOM 1051 O O . SER A 1 134 ? 9.914 -6.967 -8.760 1.00 94.69 134 SER A O 1
ATOM 1053 N N . ALA A 1 135 ? 11.338 -7.838 -10.259 1.00 92.31 135 ALA A N 1
ATOM 1054 C CA . ALA A 1 135 ? 10.315 -8.393 -11.153 1.00 92.31 135 ALA A CA 1
ATOM 1055 C C . ALA A 1 135 ? 9.431 -9.471 -10.504 1.00 92.31 135 ALA A C 1
ATOM 1057 O O . ALA A 1 135 ? 8.306 -9.679 -10.949 1.00 92.31 135 ALA A O 1
ATOM 1058 N N . ASN A 1 136 ? 9.915 -10.124 -9.444 1.00 90.94 136 ASN A N 1
ATOM 1059 C CA . ASN A 1 136 ? 9.147 -11.112 -8.683 1.00 90.94 136 ASN A CA 1
ATOM 1060 C C . ASN A 1 136 ? 8.388 -10.467 -7.513 1.00 90.94 136 ASN A C 1
ATOM 1062 O O . ASN A 1 136 ? 7.438 -11.038 -6.989 1.00 90.94 136 ASN A O 1
ATOM 1066 N N . ASN A 1 137 ? 8.801 -9.270 -7.102 1.00 91.94 137 ASN A N 1
ATOM 1067 C CA . ASN A 1 137 ? 8.376 -8.601 -5.879 1.00 91.94 137 ASN A CA 1
ATOM 1068 C C . ASN A 1 137 ? 7.387 -7.457 -6.172 1.00 91.94 137 ASN A C 1
ATOM 1070 O O . ASN A 1 137 ? 7.569 -6.318 -5.741 1.00 91.94 137 ASN A O 1
ATOM 1074 N N . ILE A 1 138 ? 6.334 -7.776 -6.930 1.00 88.69 138 ILE A N 1
ATOM 1075 C CA . ILE A 1 138 ? 5.305 -6.821 -7.377 1.00 88.69 138 ILE A CA 1
ATOM 1076 C C . ILE A 1 138 ? 4.265 -6.563 -6.278 1.00 88.69 138 ILE A C 1
ATOM 1078 O O . ILE A 1 138 ? 3.770 -5.441 -6.149 1.00 88.69 138 ILE A O 1
ATOM 1082 N N . LEU A 1 139 ? 3.937 -7.587 -5.485 1.00 90.94 139 LEU A N 1
ATOM 1083 C CA . LEU A 1 139 ? 2.878 -7.549 -4.476 1.00 90.94 139 LEU A CA 1
ATOM 1084 C C . LEU A 1 139 ? 3.412 -7.215 -3.078 1.00 90.94 139 LEU A C 1
ATOM 1086 O O . LEU A 1 139 ? 4.521 -7.586 -2.689 1.00 90.94 139 LEU A O 1
ATOM 1090 N N . SER A 1 140 ? 2.579 -6.544 -2.287 1.00 91.56 140 SER A N 1
ATOM 1091 C CA . SER A 1 140 ? 2.833 -6.274 -0.878 1.00 91.56 140 SER A CA 1
ATOM 1092 C C . SER A 1 140 ? 2.692 -7.554 -0.047 1.00 91.56 140 SER A C 1
ATOM 1094 O O . SER A 1 140 ? 1.625 -8.172 -0.064 1.00 91.56 140 SER A O 1
ATOM 1096 N N . PRO A 1 141 ? 3.688 -7.920 0.780 1.00 91.69 141 PRO A N 1
ATOM 1097 C CA . PRO A 1 141 ? 3.562 -9.055 1.692 1.00 91.69 141 PRO A CA 1
ATOM 1098 C C . PRO A 1 141 ? 2.520 -8.821 2.808 1.00 91.69 141 PRO A C 1
ATOM 1100 O O . PRO A 1 141 ? 2.074 -9.775 3.446 1.00 91.69 141 PRO A O 1
ATOM 1103 N N . ALA A 1 142 ? 2.100 -7.572 3.038 1.00 91.81 142 ALA A N 1
ATOM 1104 C CA . ALA A 1 142 ? 1.123 -7.221 4.067 1.00 91.81 142 ALA A CA 1
ATOM 1105 C C . ALA A 1 142 ? -0.329 -7.482 3.634 1.00 91.81 142 ALA A C 1
ATOM 1107 O O . ALA A 1 142 ? -1.148 -7.930 4.438 1.00 91.81 142 ALA A O 1
ATOM 1108 N N . SER A 1 143 ? -0.654 -7.181 2.372 1.00 88.56 143 SER A N 1
ATOM 1109 C CA . SER A 1 143 ? -2.040 -7.137 1.874 1.00 88.56 143 SER A CA 1
ATOM 1110 C C . SER A 1 143 ? -2.275 -7.863 0.551 1.00 88.56 143 SER A C 1
ATOM 1112 O O . SER A 1 143 ? -3.425 -8.040 0.171 1.00 88.56 143 SER A O 1
ATOM 1114 N N . GLY A 1 144 ? -1.221 -8.255 -0.168 1.00 86.56 144 GLY A N 1
ATOM 1115 C CA . GLY A 1 144 ? -1.310 -8.853 -1.505 1.00 86.56 144 GLY A CA 1
ATOM 1116 C C . GLY A 1 144 ? -1.640 -7.871 -2.619 1.00 86.56 144 GLY A C 1
ATOM 1117 O O . GLY A 1 144 ? -1.732 -8.274 -3.768 1.00 86.56 144 GLY A O 1
ATOM 1118 N N . ARG A 1 145 ? -1.792 -6.580 -2.304 1.00 85.75 145 ARG A N 1
ATOM 1119 C CA . ARG A 1 145 ? -2.009 -5.528 -3.303 1.00 85.75 145 ARG A CA 1
ATOM 1120 C C . ARG A 1 145 ? -0.713 -5.209 -4.050 1.00 85.75 145 ARG A C 1
ATOM 1122 O O . ARG A 1 145 ? 0.362 -5.353 -3.462 1.00 85.75 145 ARG A O 1
ATOM 1129 N N . PRO A 1 146 ? -0.771 -4.705 -5.291 1.00 86.19 146 PRO A N 1
ATOM 1130 C CA . PRO A 1 146 ? 0.413 -4.443 -6.084 1.00 86.19 146 PRO A CA 1
ATOM 1131 C C . PRO A 1 146 ? 1.050 -3.136 -5.613 1.00 86.19 146 PRO A C 1
ATOM 1133 O O . PRO A 1 146 ? 0.389 -2.101 -5.536 1.00 86.19 146 PRO A O 1
ATOM 1136 N N . LEU A 1 147 ? 2.343 -3.177 -5.303 1.00 85.88 147 LEU A N 1
ATOM 1137 C CA . LEU A 1 147 ? 3.146 -1.991 -4.994 1.00 85.88 147 LEU A CA 1
ATOM 1138 C C . LEU A 1 147 ? 3.746 -1.388 -6.262 1.00 85.88 147 LEU A C 1
ATOM 1140 O O . LEU A 1 147 ? 3.760 -0.168 -6.424 1.00 85.88 147 LEU A O 1
ATOM 1144 N N . ALA A 1 148 ? 4.204 -2.242 -7.181 1.00 85.69 148 ALA A N 1
ATOM 1145 C CA . ALA A 1 148 ? 4.703 -1.821 -8.484 1.00 85.69 148 ALA A CA 1
ATOM 1146 C C . ALA A 1 148 ? 3.525 -1.515 -9.422 1.00 85.69 148 ALA A C 1
ATOM 1148 O O . ALA A 1 148 ? 3.166 -2.309 -10.286 1.00 85.69 148 ALA A O 1
ATOM 1149 N N . MET A 1 149 ? 2.902 -0.355 -9.222 1.00 86.75 149 MET A N 1
ATOM 1150 C CA . MET A 1 149 ? 1.775 0.130 -10.018 1.00 86.75 149 MET A CA 1
ATOM 1151 C C . MET A 1 149 ? 2.072 1.508 -10.622 1.00 86.75 149 MET A C 1
ATOM 1153 O O . MET A 1 149 ? 2.874 2.260 -10.057 1.00 86.75 149 MET A O 1
ATOM 1157 N N . PRO A 1 150 ? 1.431 1.876 -11.747 1.00 91.38 150 PRO A N 1
ATOM 1158 C CA . PRO A 1 150 ? 1.544 3.215 -12.312 1.00 91.38 150 PRO A CA 1
ATOM 1159 C C . PRO A 1 150 ? 1.286 4.305 -11.262 1.00 91.38 150 PRO A C 1
ATOM 1161 O O . PRO A 1 150 ? 0.358 4.214 -10.452 1.00 91.38 150 PRO A O 1
ATOM 1164 N N . ARG A 1 151 ? 2.111 5.357 -11.277 1.00 89.81 151 ARG A N 1
ATOM 1165 C CA . ARG A 1 151 ? 2.007 6.519 -10.377 1.00 89.81 151 ARG A CA 1
ATOM 1166 C C . ARG A 1 151 ? 2.076 7.821 -11.164 1.00 89.81 151 ARG A C 1
ATOM 1168 O O . ARG A 1 151 ? 2.657 7.839 -12.247 1.00 89.81 151 ARG A O 1
ATOM 1175 N N . LEU A 1 152 ? 1.534 8.889 -10.571 1.00 91.50 152 LEU A N 1
ATOM 1176 C CA . LEU A 1 152 ? 1.658 10.271 -11.047 1.00 91.50 152 LEU A CA 1
ATOM 1177 C C . LEU A 1 152 ? 1.397 10.359 -12.562 1.00 91.50 152 LEU A C 1
ATOM 1179 O O . LEU A 1 152 ? 0.307 10.015 -13.012 1.00 91.50 152 LEU A O 1
ATOM 1183 N N . ASP A 1 153 ? 2.413 10.734 -13.335 1.00 94.62 153 ASP A N 1
ATOM 1184 C CA . ASP A 1 153 ? 2.388 10.892 -14.786 1.00 94.62 153 ASP A CA 1
ATOM 1185 C C . ASP A 1 153 ? 1.790 9.681 -15.499 1.00 94.62 153 ASP A C 1
ATOM 1187 O O . ASP A 1 153 ? 0.912 9.843 -16.338 1.00 94.62 153 ASP A O 1
ATOM 1191 N N . MET A 1 154 ? 2.188 8.458 -15.128 1.00 96.00 154 MET A N 1
ATOM 1192 C CA . MET A 1 154 ? 1.661 7.253 -15.772 1.00 96.00 154 MET A CA 1
ATOM 1193 C C . MET A 1 154 ? 0.148 7.128 -15.563 1.00 96.00 154 MET A C 1
ATOM 1195 O O . MET A 1 154 ? -0.575 6.804 -16.500 1.00 96.00 154 MET A O 1
ATOM 1199 N N . VAL A 1 155 ? -0.345 7.435 -14.358 1.00 96.12 155 VAL A N 1
ATOM 1200 C CA . VAL A 1 155 ? -1.786 7.409 -14.062 1.00 96.12 155 VAL A CA 1
ATOM 1201 C C . VAL A 1 155 ? -2.508 8.475 -14.876 1.00 96.12 155 VAL A C 1
ATOM 1203 O O . VAL A 1 155 ? -3.506 8.157 -15.515 1.00 96.12 155 VAL A O 1
ATOM 1206 N N . THR A 1 156 ? -1.992 9.706 -14.896 1.00 95.25 156 THR A N 1
ATOM 1207 C CA . THR A 1 156 ? -2.572 10.815 -15.666 1.00 95.25 156 THR A CA 1
ATOM 1208 C C . THR A 1 156 ? -2.607 10.501 -17.161 1.00 95.25 156 THR A C 1
ATOM 1210 O O . THR A 1 156 ? -3.623 10.736 -17.807 1.00 95.25 156 THR A O 1
ATOM 1213 N N . GLY A 1 157 ? -1.532 9.932 -17.710 1.00 96.06 157 GLY A N 1
ATOM 1214 C CA . GLY A 1 157 ? -1.432 9.572 -19.122 1.00 96.06 157 GLY A CA 1
ATOM 1215 C C . GLY A 1 157 ? -2.413 8.478 -19.529 1.00 96.06 157 GLY A C 1
ATOM 1216 O O . GLY A 1 157 ? -3.094 8.619 -20.539 1.00 96.06 157 GLY A O 1
ATOM 1217 N N . LEU A 1 158 ? -2.543 7.420 -18.722 1.00 96.44 158 LEU A N 1
ATOM 1218 C CA . LEU A 1 158 ? -3.503 6.336 -18.968 1.00 96.44 158 LEU A CA 1
ATOM 1219 C C . LEU A 1 158 ? -4.951 6.788 -18.754 1.00 96.44 158 LEU A C 1
ATOM 1221 O O . LEU A 1 158 ? -5.848 6.384 -19.496 1.00 96.44 158 LEU A O 1
ATOM 1225 N N . PHE A 1 159 ? -5.185 7.644 -17.758 1.00 95.69 159 PHE A N 1
ATOM 1226 C CA . PHE A 1 159 ? -6.492 8.247 -17.541 1.00 95.69 159 PHE A CA 1
ATOM 1227 C C . PHE A 1 159 ? -6.879 9.101 -18.745 1.00 95.69 159 PHE A C 1
ATOM 1229 O O . PHE A 1 159 ? -7.945 8.879 -19.302 1.00 95.69 159 PHE A O 1
ATOM 1236 N N . HIS A 1 160 ? -5.996 9.999 -19.198 1.00 95.06 160 HIS A N 1
ATOM 1237 C CA . HIS A 1 160 ? -6.196 10.800 -20.405 1.00 95.06 160 HIS A CA 1
ATOM 1238 C C . HIS A 1 160 ? -6.499 9.909 -21.614 1.00 95.06 160 HIS A C 1
ATOM 1240 O O . HIS A 1 160 ? -7.561 10.054 -22.203 1.00 95.06 160 HIS A O 1
ATOM 1246 N N . LEU A 1 161 ? -5.643 8.918 -21.892 1.00 95.69 161 LEU A N 1
ATOM 1247 C CA . LEU A 1 161 ? -5.793 7.966 -22.998 1.00 95.69 161 LEU A CA 1
ATOM 1248 C C . LEU A 1 161 ? -7.183 7.306 -23.051 1.00 95.69 161 LEU A C 1
ATOM 1250 O O . LEU A 1 161 ? -7.730 7.102 -24.128 1.00 95.69 161 LEU A O 1
ATOM 1254 N N . THR A 1 162 ? -7.766 6.968 -21.901 1.00 95.69 162 THR A N 1
ATOM 1255 C CA . THR A 1 162 ? -9.006 6.172 -21.820 1.00 95.69 162 THR A CA 1
ATOM 1256 C C . THR A 1 162 ? -10.285 6.989 -21.630 1.00 95.69 162 THR A C 1
ATOM 1258 O O . THR A 1 162 ? -11.376 6.418 -21.483 1.00 95.69 162 THR A O 1
ATOM 1261 N N . ARG A 1 163 ? -10.184 8.324 -21.662 1.00 92.62 163 ARG A N 1
ATOM 1262 C CA . ARG A 1 163 ? -11.345 9.218 -21.613 1.00 92.62 163 ARG A CA 1
ATOM 1263 C C . ARG A 1 163 ? -12.241 9.051 -22.834 1.00 92.62 163 ARG A C 1
ATOM 1265 O O . ARG A 1 163 ? -11.818 8.601 -23.898 1.00 92.62 163 ARG A O 1
ATOM 1272 N N . LEU A 1 164 ? -13.490 9.449 -22.639 1.00 93.31 164 LEU A N 1
ATOM 1273 C CA . LEU A 1 164 ? -14.500 9.552 -23.676 1.00 93.31 164 LEU A CA 1
ATOM 1274 C C . LEU A 1 164 ? -14.971 11.002 -23.736 1.00 93.31 164 LEU A C 1
ATOM 1276 O O . LEU A 1 164 ? -15.216 11.616 -22.699 1.00 93.31 164 LEU A O 1
ATOM 1280 N N . ASP A 1 165 ? -15.061 11.525 -24.950 1.00 90.88 165 ASP A N 1
ATOM 1281 C CA . ASP A 1 165 ? -15.626 12.832 -25.255 1.00 90.88 165 ASP A CA 1
ATOM 1282 C C . ASP A 1 165 ? -16.583 12.669 -26.437 1.00 90.88 165 ASP A C 1
ATOM 1284 O O . ASP A 1 165 ? -16.163 12.388 -27.561 1.00 90.88 165 ASP A O 1
ATOM 1288 N N . GLU A 1 166 ? -17.879 12.822 -26.171 1.00 88.62 166 GLU A N 1
ATOM 1289 C CA . GLU A 1 166 ? -18.935 12.665 -27.176 1.00 88.62 166 GLU A CA 1
ATOM 1290 C C . GLU A 1 166 ? -18.827 13.687 -28.313 1.00 88.62 166 GLU A C 1
ATOM 1292 O O . GLU A 1 166 ? -19.274 13.419 -29.426 1.00 88.62 166 GLU A O 1
ATOM 1297 N N . ASN A 1 167 ? -18.195 14.836 -28.055 1.00 88.44 167 ASN A N 1
ATOM 1298 C CA . ASN A 1 167 ? -18.049 15.920 -29.021 1.00 88.44 167 ASN A CA 1
ATOM 1299 C C . ASN A 1 167 ? -16.706 15.885 -29.760 1.00 88.44 167 ASN A C 1
ATOM 1301 O O . ASN A 1 167 ? -16.421 16.779 -30.564 1.00 88.44 167 ASN A O 1
ATOM 1305 N N . ALA A 1 168 ? -15.864 14.881 -29.502 1.00 89.12 168 ALA A N 1
ATOM 1306 C CA . ALA A 1 168 ? -14.562 14.800 -30.139 1.00 89.12 168 ALA A CA 1
ATOM 1307 C C . ALA A 1 168 ? -14.686 14.568 -31.663 1.00 89.12 168 ALA A C 1
ATOM 1309 O O . ALA A 1 168 ? -15.602 13.881 -32.132 1.00 89.12 168 ALA A O 1
ATOM 1310 N N . PRO A 1 169 ? -13.748 15.106 -32.468 1.00 88.88 169 PRO A N 1
ATOM 1311 C CA . PRO A 1 169 ? -13.748 14.919 -33.916 1.00 88.88 169 PRO A CA 1
ATOM 1312 C C . PRO A 1 169 ? -13.789 13.437 -34.302 1.00 88.88 169 PRO A C 1
ATOM 1314 O O . PRO A 1 169 ? -13.053 12.629 -33.738 1.00 88.88 169 PRO A O 1
ATOM 1317 N N . GLY A 1 170 ? -14.632 13.080 -35.273 1.00 85.06 170 GLY A N 1
ATOM 1318 C CA . GLY A 1 170 ? -14.759 11.700 -35.757 1.00 85.06 170 GLY A CA 1
ATOM 1319 C C . GLY A 1 170 ? -15.664 10.790 -34.916 1.00 85.06 170 GLY A C 1
ATOM 1320 O O . GLY A 1 170 ? -15.680 9.583 -35.154 1.00 85.06 170 GLY A O 1
ATOM 1321 N N . ALA A 1 171 ? -16.441 11.344 -33.976 1.00 89.38 171 ALA A N 1
ATOM 1322 C CA . ALA A 1 171 ? -17.468 10.608 -33.240 1.00 89.38 171 ALA A CA 1
ATOM 1323 C C . ALA A 1 171 ? -18.454 9.883 -34.184 1.00 89.38 171 ALA A C 1
ATOM 1325 O O . ALA A 1 171 ? -18.938 10.446 -35.168 1.00 89.38 171 ALA A O 1
ATOM 1326 N N . GLY A 1 172 ? -18.743 8.617 -33.884 1.00 89.00 172 GLY A N 1
ATOM 1327 C CA . GLY A 1 172 ? -19.656 7.754 -34.635 1.00 89.00 172 GLY A CA 1
ATOM 1328 C C . GLY A 1 172 ? -19.062 7.100 -35.888 1.00 89.00 172 GLY A C 1
ATOM 1329 O O . GLY A 1 172 ? -19.766 6.340 -36.555 1.00 89.00 172 GLY A O 1
ATOM 1330 N N . GLN A 1 173 ? -17.792 7.356 -36.222 1.00 92.00 173 GLN A N 1
ATOM 1331 C CA . GLN A 1 173 ? -17.130 6.689 -37.347 1.00 92.00 173 GLN A CA 1
ATOM 1332 C C . GLN A 1 173 ? -16.877 5.205 -37.064 1.00 92.00 173 GLN A C 1
ATOM 1334 O O . GLN A 1 173 ? -16.723 4.784 -35.915 1.00 92.00 173 GLN A O 1
ATOM 1339 N N . ALA A 1 174 ? -16.832 4.414 -38.137 1.00 94.88 174 ALA A N 1
ATOM 1340 C CA . ALA A 1 174 ? -16.568 2.986 -38.078 1.00 94.88 174 ALA A CA 1
ATOM 1341 C C . ALA A 1 174 ? -15.230 2.650 -38.744 1.00 94.88 174 ALA A C 1
ATOM 1343 O O . ALA A 1 174 ? -14.955 3.127 -39.844 1.00 94.88 174 ALA A O 1
ATOM 1344 N N . PHE A 1 175 ? -14.436 1.800 -38.097 1.00 94.81 175 PHE A N 1
ATOM 1345 C CA . PHE A 1 175 ? -13.121 1.369 -38.562 1.00 94.81 175 PHE A CA 1
ATOM 1346 C C . PHE A 1 175 ? -13.041 -0.156 -38.626 1.00 94.81 175 PHE A C 1
ATOM 1348 O O . PHE A 1 175 ? -13.548 -0.880 -37.765 1.00 94.81 175 PHE A O 1
ATOM 1355 N N . SER A 1 176 ? -12.373 -0.659 -39.658 1.00 93.81 176 SER A N 1
ATOM 1356 C CA . SER A 1 176 ? -12.207 -2.090 -39.904 1.00 93.81 176 SER A CA 1
ATOM 1357 C C . SER A 1 176 ? -11.062 -2.719 -39.099 1.00 93.81 176 SER A C 1
ATOM 1359 O O . SER A 1 176 ? -10.995 -3.948 -39.005 1.00 93.81 176 SER A O 1
ATOM 1361 N N . SER A 1 177 ? -10.153 -1.909 -38.548 1.00 92.69 177 SER A N 1
ATOM 1362 C CA . SER A 1 177 ? -9.027 -2.345 -37.710 1.00 92.69 177 SER A CA 1
ATOM 1363 C C . SER A 1 177 ? -8.450 -1.190 -36.886 1.00 92.69 177 SER A C 1
ATOM 1365 O O . SER A 1 177 ? -8.647 -0.024 -37.232 1.00 92.69 177 SER A O 1
ATOM 1367 N N . GLU A 1 178 ? -7.678 -1.517 -35.846 1.00 92.00 178 GLU A N 1
ATOM 1368 C CA . GLU A 1 178 ? -6.897 -0.546 -35.062 1.00 92.00 178 GLU A CA 1
ATOM 1369 C C . GLU A 1 178 ? -5.966 0.288 -35.952 1.00 92.00 178 GLU A C 1
ATOM 1371 O O . GLU A 1 178 ? -5.958 1.513 -35.864 1.00 92.00 178 GLU A O 1
ATOM 1376 N N . ALA A 1 179 ? -5.248 -0.356 -36.877 1.00 94.25 179 ALA A N 1
ATOM 1377 C CA . ALA A 1 179 ? -4.319 0.323 -37.776 1.00 94.25 179 ALA A CA 1
ATOM 1378 C C . ALA A 1 179 ? -5.004 1.404 -38.632 1.00 94.25 179 ALA A C 1
ATOM 1380 O O . ALA A 1 179 ? -4.449 2.483 -38.824 1.00 94.25 179 ALA A O 1
ATOM 1381 N N . GLU A 1 180 ? -6.225 1.152 -39.113 1.00 95.25 180 GLU A N 1
ATOM 1382 C CA . GLU A 1 180 ? -7.001 2.143 -39.869 1.00 95.25 180 GLU A CA 1
ATOM 1383 C C . GLU A 1 180 ? -7.386 3.347 -38.998 1.00 95.25 180 GLU A C 1
ATOM 1385 O O . GLU A 1 180 ? -7.263 4.495 -39.432 1.00 95.25 180 GLU A O 1
ATOM 1390 N N . ALA A 1 181 ? -7.799 3.095 -37.754 1.00 94.12 181 ALA A N 1
ATOM 1391 C CA . ALA A 1 181 ? -8.126 4.150 -36.802 1.00 94.12 181 ALA A CA 1
ATOM 1392 C C . ALA A 1 181 ? -6.887 4.986 -36.427 1.00 94.12 181 ALA A C 1
ATOM 1394 O O . ALA A 1 181 ? -6.985 6.210 -36.339 1.00 94.12 181 ALA A O 1
ATOM 1395 N N . ILE A 1 182 ? -5.708 4.363 -36.301 1.00 95.25 182 ILE A N 1
ATOM 1396 C CA . ILE A 1 182 ? -4.427 5.066 -36.113 1.00 95.25 182 ILE A CA 1
ATOM 1397 C C . ILE A 1 182 ? -4.118 5.956 -37.321 1.00 95.25 182 ILE A C 1
ATOM 1399 O O . ILE A 1 182 ? -3.822 7.133 -37.147 1.00 95.25 182 ILE A O 1
ATOM 1403 N N . MET A 1 183 ? -4.268 5.453 -38.552 1.00 96.00 183 MET A N 1
ATOM 1404 C CA . MET A 1 183 ? -4.053 6.265 -39.760 1.00 96.00 183 MET A CA 1
ATOM 1405 C C . MET A 1 183 ? -5.004 7.470 -39.833 1.00 96.00 183 MET A C 1
ATOM 1407 O O . MET A 1 183 ? -4.617 8.545 -40.300 1.00 96.00 183 MET A O 1
ATOM 1411 N N . ALA A 1 184 ? -6.253 7.308 -39.389 1.00 95.19 184 ALA A N 1
ATOM 1412 C CA . ALA A 1 184 ? -7.211 8.406 -39.290 1.00 95.19 184 ALA A CA 1
ATOM 1413 C C . ALA A 1 184 ? -6.833 9.409 -38.187 1.00 95.19 184 ALA A C 1
ATOM 1415 O O . ALA A 1 184 ? -6.955 10.619 -38.400 1.00 95.19 184 ALA A O 1
ATOM 1416 N N . PHE A 1 185 ? -6.339 8.927 -37.044 1.00 94.69 185 PHE A N 1
ATOM 1417 C CA . PHE A 1 185 ? -5.847 9.756 -35.944 1.00 94.69 185 PHE A CA 1
ATOM 1418 C C . PHE A 1 185 ? -4.617 10.575 -36.358 1.00 94.69 185 PHE A C 1
ATOM 1420 O O . PHE A 1 185 ? -4.584 11.786 -36.137 1.00 94.69 185 PHE A O 1
ATOM 1427 N N . ASP A 1 186 ? -3.669 9.958 -37.067 1.00 95.00 186 ASP A N 1
ATOM 1428 C CA . ASP A 1 186 ? -2.476 10.615 -37.618 1.00 95.00 186 ASP A CA 1
ATOM 1429 C C . ASP A 1 186 ? -2.832 11.730 -38.615 1.00 95.00 186 ASP A C 1
ATOM 1431 O O . ASP A 1 186 ? -2.105 12.713 -38.756 1.00 95.00 186 ASP A O 1
ATOM 1435 N N . ARG A 1 187 ? -3.974 11.603 -39.305 1.00 95.00 187 ARG A N 1
ATOM 1436 C CA . ARG A 1 187 ? -4.530 12.632 -40.202 1.00 95.00 187 ARG A CA 1
ATOM 1437 C C . ARG A 1 187 ? -5.457 13.630 -39.504 1.00 95.00 187 ARG A C 1
ATOM 1439 O O . ARG A 1 187 ? -6.036 14.475 -40.185 1.00 95.00 187 ARG A O 1
ATOM 1446 N N . HIS A 1 188 ? -5.611 13.536 -38.184 1.00 92.75 188 HIS A N 1
ATOM 1447 C CA . HIS A 1 188 ? -6.513 14.360 -37.373 1.00 92.75 188 HIS A CA 1
ATOM 1448 C C . HIS A 1 188 ? -7.994 14.271 -37.785 1.00 92.75 188 HIS A C 1
ATOM 1450 O O . HIS A 1 188 ? -8.758 15.214 -37.587 1.00 92.75 188 HIS A O 1
ATOM 1456 N N . LEU A 1 189 ? -8.410 13.141 -38.368 1.00 92.44 189 LEU A N 1
ATOM 1457 C CA . LEU A 1 189 ? -9.805 12.888 -38.751 1.00 92.44 189 LEU A CA 1
ATOM 1458 C C . LEU A 1 189 ? -10.640 12.355 -37.583 1.00 92.44 189 LEU A C 1
ATOM 1460 O O . LEU A 1 189 ? -11.855 12.550 -37.561 1.00 92.44 189 LEU A O 1
ATOM 1464 N N . VAL A 1 190 ? -9.984 11.699 -36.624 1.00 93.88 190 VAL A N 1
ATOM 1465 C CA . VAL A 1 190 ? -10.591 11.175 -35.401 1.00 93.88 190 VAL A CA 1
ATOM 1466 C C . VAL A 1 190 ? -9.742 11.557 -34.191 1.00 93.88 190 VAL A C 1
ATOM 1468 O O . VAL A 1 190 ? -8.513 11.544 -34.259 1.00 93.88 190 VAL A O 1
ATOM 1471 N N . GLY A 1 191 ? -10.388 11.940 -33.092 1.00 92.19 191 GLY A N 1
ATOM 1472 C CA . GLY A 1 191 ? -9.738 12.199 -31.810 1.00 92.19 191 GLY A CA 1
ATOM 1473 C C . GLY A 1 191 ? -9.535 10.921 -30.994 1.00 92.19 191 GLY A C 1
ATOM 1474 O O . GLY A 1 191 ? -10.278 9.954 -31.136 1.00 92.19 191 GLY A O 1
ATOM 1475 N N . LEU A 1 192 ? -8.565 10.933 -30.076 1.00 92.69 192 LEU A N 1
ATOM 1476 C CA . LEU A 1 192 ? -8.257 9.787 -29.205 1.00 92.69 192 LEU A CA 1
ATOM 1477 C C . LEU A 1 192 ? -9.453 9.351 -28.341 1.00 92.69 192 LEU A C 1
ATOM 1479 O O . LEU A 1 192 ? -9.637 8.162 -28.083 1.00 92.69 192 LEU A O 1
ATOM 1483 N N . HIS A 1 193 ? -10.256 10.330 -27.915 1.00 94.56 193 HIS A N 1
ATOM 1484 C CA . HIS A 1 193 ? -11.399 10.159 -27.013 1.00 94.56 193 HIS A CA 1
ATOM 1485 C C . HIS A 1 193 ? -12.742 10.070 -27.751 1.00 94.56 193 HIS A C 1
ATOM 1487 O O . HIS A 1 193 ? -13.782 9.991 -27.098 1.00 94.56 193 HIS A O 1
ATOM 1493 N N . ALA A 1 194 ? -12.734 10.109 -29.088 1.00 95.06 194 ALA A N 1
ATOM 1494 C CA . ALA A 1 194 ? -13.960 10.058 -29.868 1.00 95.06 194 ALA A CA 1
ATOM 1495 C C . ALA A 1 194 ? -14.601 8.666 -29.768 1.00 95.06 194 ALA A C 1
ATOM 1497 O O . ALA A 1 194 ? -13.890 7.664 -29.907 1.00 95.06 194 ALA A O 1
ATOM 1498 N N . PRO A 1 195 ? -15.922 8.576 -29.537 1.00 95.56 195 PRO A N 1
ATOM 1499 C CA . PRO A 1 195 ? -16.625 7.304 -29.576 1.00 95.56 195 PRO A CA 1
ATOM 1500 C C . PRO A 1 195 ? -16.653 6.787 -31.018 1.00 95.56 195 PRO A C 1
ATOM 1502 O O . PRO A 1 195 ? -17.171 7.450 -31.914 1.00 95.56 195 PRO A O 1
ATOM 1505 N N . ILE A 1 196 ? -16.091 5.605 -31.248 1.00 95.00 196 ILE A N 1
ATOM 1506 C CA . ILE A 1 196 ? -15.966 4.962 -32.558 1.00 95.00 196 ILE A CA 1
ATOM 1507 C C . ILE A 1 196 ? -16.481 3.524 -32.499 1.00 95.00 196 ILE A C 1
ATOM 1509 O O . ILE A 1 196 ? -16.519 2.894 -31.441 1.00 95.00 196 ILE A O 1
ATOM 1513 N N . LYS A 1 197 ? -16.852 2.983 -33.659 1.00 95.06 197 LYS A N 1
ATOM 1514 C CA . LYS A 1 197 ? -17.161 1.559 -33.823 1.00 95.06 197 LYS A CA 1
ATOM 1515 C C . LYS A 1 197 ? -15.969 0.881 -34.473 1.00 95.06 197 LYS A C 1
ATOM 1517 O O . LYS A 1 197 ? -15.624 1.212 -35.602 1.00 95.06 197 LYS A O 1
ATOM 1522 N N . ILE A 1 198 ? -15.327 -0.056 -33.794 1.00 92.94 198 ILE A N 1
ATOM 1523 C CA . ILE A 1 198 ? -14.121 -0.697 -34.319 1.00 92.94 198 ILE A CA 1
ATOM 1524 C C . ILE A 1 198 ? -14.258 -2.208 -34.306 1.00 92.94 198 ILE A C 1
ATOM 1526 O O . ILE A 1 198 ? -14.716 -2.799 -33.331 1.00 92.94 198 ILE A O 1
ATOM 1530 N N . ARG A 1 199 ? -13.876 -2.847 -35.412 1.00 91.75 199 ARG A N 1
ATOM 1531 C CA . ARG A 1 199 ? -13.771 -4.303 -35.459 1.00 91.75 199 ARG A CA 1
ATOM 1532 C C . ARG A 1 199 ? -12.512 -4.731 -34.711 1.00 91.75 199 ARG A C 1
ATOM 1534 O O . ARG A 1 199 ? -11.403 -4.446 -35.160 1.00 91.75 199 ARG A O 1
ATOM 1541 N N . VAL A 1 200 ? -12.701 -5.436 -33.603 1.00 87.44 200 VAL A N 1
ATOM 1542 C CA . VAL A 1 200 ? -11.630 -5.995 -32.778 1.00 87.44 200 VAL A CA 1
ATOM 1543 C C . VAL A 1 200 ? -11.457 -7.471 -33.132 1.00 87.44 200 VAL A C 1
ATOM 1545 O O . VAL A 1 200 ? -12.438 -8.208 -33.247 1.00 87.44 200 VAL A O 1
ATOM 1548 N N . MET A 1 201 ? -10.209 -7.891 -33.335 1.00 81.94 201 MET A N 1
ATOM 1549 C CA . MET A 1 201 ? -9.815 -9.290 -33.537 1.00 81.94 201 MET A CA 1
ATOM 1550 C C . MET A 1 201 ? -8.845 -9.696 -32.424 1.00 81.94 201 MET A C 1
ATOM 1552 O O . MET A 1 201 ? -8.189 -8.832 -31.847 1.00 81.94 201 MET A O 1
ATOM 1556 N N . ASP A 1 202 ? -8.773 -10.991 -32.114 1.00 77.94 202 ASP A N 1
ATOM 1557 C CA . ASP A 1 202 ? -7.800 -11.567 -31.168 1.00 77.94 202 ASP A CA 1
ATOM 1558 C C . ASP A 1 202 ? -7.824 -10.983 -29.740 1.00 77.94 202 ASP A C 1
ATOM 1560 O O . ASP A 1 202 ? -6.849 -11.092 -28.997 1.00 77.94 202 ASP A O 1
ATOM 1564 N N . ARG A 1 203 ? -8.951 -10.384 -29.332 1.00 83.19 203 ARG A N 1
ATOM 1565 C CA . ARG A 1 203 ? -9.186 -9.896 -27.966 1.00 83.19 203 ARG A CA 1
ATOM 1566 C C . ARG A 1 203 ? -10.512 -10.402 -27.441 1.00 83.19 203 ARG A C 1
ATOM 1568 O O . ARG A 1 203 ? -11.538 -10.263 -28.113 1.00 83.19 203 ARG A O 1
ATOM 1575 N N . GLN A 1 204 ? -10.484 -10.915 -26.217 1.00 81.75 204 GLN A N 1
ATOM 1576 C CA . GLN A 1 204 ? -11.677 -11.410 -25.553 1.00 81.75 204 GLN A CA 1
ATOM 1577 C C . GLN A 1 204 ? -12.662 -10.251 -25.285 1.00 81.75 204 GLN A C 1
ATOM 1579 O O . GLN A 1 204 ? -12.275 -9.277 -24.635 1.00 81.75 204 GLN A O 1
ATOM 1584 N N . PRO A 1 205 ? -13.929 -10.327 -25.738 1.00 82.81 205 PRO A N 1
ATOM 1585 C CA . PRO A 1 205 ? -14.926 -9.307 -25.426 1.00 82.81 205 PRO A CA 1
ATOM 1586 C C . PRO A 1 205 ? -15.217 -9.242 -23.916 1.00 82.81 205 PRO A C 1
ATOM 1588 O O . PRO A 1 205 ? -14.885 -10.174 -23.180 1.00 82.81 205 PRO A O 1
ATOM 1591 N N . PRO A 1 206 ? -15.852 -8.171 -23.412 1.00 82.69 206 PRO A N 1
ATOM 1592 C CA . PRO A 1 206 ? -16.309 -8.106 -22.024 1.00 82.69 206 PRO A CA 1
ATOM 1593 C C . PRO A 1 206 ? -17.229 -9.287 -21.675 1.00 82.69 206 PRO A C 1
ATOM 1595 O O . PRO A 1 206 ? -17.988 -9.743 -22.529 1.00 82.69 206 PRO A O 1
ATOM 1598 N N . LYS A 1 207 ? -17.201 -9.771 -20.422 1.00 72.94 207 LYS A N 1
ATOM 1599 C CA . LYS A 1 207 ? -18.001 -10.939 -19.980 1.00 72.94 207 LYS A CA 1
ATOM 1600 C C . LYS A 1 207 ? -19.494 -10.813 -20.318 1.00 72.94 207 LYS A C 1
ATOM 1602 O O . LYS A 1 207 ? -20.109 -11.792 -20.717 1.00 72.94 207 LYS A O 1
ATOM 1607 N N . GLU A 1 208 ? -20.050 -9.612 -20.186 1.00 70.12 208 GLU A N 1
ATOM 1608 C CA . GLU A 1 208 ? -21.458 -9.314 -20.484 1.00 70.12 208 GLU A CA 1
ATOM 1609 C C . GLU A 1 208 ? -21.777 -9.515 -21.973 1.00 70.12 208 GLU A C 1
ATOM 1611 O O . GLU A 1 208 ? -22.756 -10.164 -22.322 1.00 70.12 208 GLU A O 1
ATOM 1616 N N . GLN A 1 209 ? -20.889 -9.051 -22.854 1.00 69.69 209 GLN A N 1
ATOM 1617 C CA . GLN A 1 209 ? -21.057 -9.161 -24.305 1.00 69.69 209 GLN A CA 1
ATOM 1618 C C . GLN A 1 209 ? -20.702 -10.555 -24.835 1.00 69.69 209 GLN A C 1
ATOM 1620 O O . GLN A 1 209 ? -21.201 -10.953 -25.882 1.00 69.69 209 GLN A O 1
ATOM 1625 N N . GLN A 1 210 ? -19.880 -11.333 -24.121 1.00 67.31 210 GLN A N 1
ATOM 1626 C CA . GLN A 1 210 ? -19.584 -12.722 -24.496 1.00 67.31 210 GLN A CA 1
ATOM 1627 C C . GLN A 1 210 ? -20.853 -13.581 -24.570 1.00 67.31 210 GLN A C 1
ATOM 1629 O O . GLN A 1 210 ? -20.975 -14.386 -25.490 1.00 67.31 210 GLN A O 1
ATOM 1634 N N . ALA A 1 211 ? -21.789 -13.391 -23.634 1.00 63.81 211 ALA A N 1
ATOM 1635 C CA . ALA A 1 211 ? -23.054 -14.126 -23.601 1.00 63.81 211 ALA A CA 1
ATOM 1636 C C . ALA A 1 211 ? -24.009 -13.719 -24.738 1.00 63.81 211 ALA A C 1
ATOM 1638 O O . ALA A 1 211 ? -24.798 -14.536 -25.203 1.00 63.81 211 ALA A O 1
ATOM 1639 N N . GLU A 1 212 ? -23.925 -12.471 -25.205 1.00 64.94 212 GLU A N 1
ATOM 1640 C CA . GLU A 1 212 ? -24.760 -11.945 -26.293 1.00 64.94 212 GLU A CA 1
ATOM 1641 C C . GLU A 1 212 ? -24.217 -12.297 -27.689 1.00 64.94 212 GLU A C 1
ATOM 1643 O O . GLU A 1 212 ? -24.984 -12.407 -28.645 1.00 64.94 212 GLU A O 1
ATOM 1648 N N . LEU A 1 213 ? -22.897 -12.476 -27.824 1.00 65.75 213 LEU A N 1
ATOM 1649 C CA . LEU A 1 213 ? -22.226 -12.678 -29.114 1.00 65.75 213 LEU A CA 1
ATOM 1650 C C . LEU A 1 213 ? -22.319 -14.119 -29.652 1.00 65.75 213 LEU A C 1
ATOM 1652 O O . LEU A 1 213 ? -22.236 -14.302 -30.868 1.00 65.75 213 LEU A O 1
ATOM 1656 N N . ALA A 1 214 ? -22.481 -15.136 -28.795 1.00 58.16 214 ALA A N 1
ATOM 1657 C CA . ALA A 1 214 ? -22.644 -16.532 -29.217 1.00 58.16 214 ALA A CA 1
ATOM 1658 C C . ALA A 1 214 ? -23.279 -17.416 -28.123 1.00 58.16 214 ALA A C 1
ATOM 1660 O O . ALA A 1 214 ? -22.847 -17.372 -26.974 1.00 58.16 214 ALA A O 1
ATOM 1661 N N . GLU A 1 215 ? -24.210 -18.312 -28.495 1.00 54.19 215 GLU A N 1
ATOM 1662 C CA . GLU A 1 215 ? -24.819 -19.309 -27.580 1.00 54.19 215 GLU A CA 1
ATOM 1663 C C . GLU A 1 215 ? -23.787 -20.249 -26.923 1.00 54.19 215 GLU A C 1
ATOM 1665 O O . GLU A 1 215 ? -24.028 -20.757 -25.831 1.00 54.19 215 GLU A O 1
ATOM 1670 N N . ASN A 1 216 ? -22.624 -20.450 -27.558 1.00 55.28 216 ASN A N 1
ATOM 1671 C CA . ASN A 1 216 ? -21.552 -21.339 -27.090 1.00 55.28 216 ASN A CA 1
ATOM 1672 C C . ASN A 1 216 ? -20.312 -20.592 -26.547 1.00 55.28 216 ASN A C 1
ATOM 1674 O O . ASN A 1 216 ? -19.304 -21.230 -26.246 1.00 55.28 216 ASN A O 1
ATOM 1678 N N . GLY A 1 217 ? -20.379 -19.261 -26.405 1.00 62.19 217 GLY A N 1
ATOM 1679 C CA . GLY A 1 217 ? -19.247 -18.412 -26.013 1.00 62.19 217 GLY A CA 1
ATOM 1680 C C . GLY A 1 217 ? -18.350 -17.986 -27.185 1.00 62.19 217 GLY A C 1
ATOM 1681 O O . GLY A 1 217 ? -18.358 -18.587 -28.256 1.00 62.19 217 GLY A O 1
ATOM 1682 N N . TRP A 1 218 ? -17.598 -16.899 -26.990 1.00 69.31 218 TRP A N 1
ATOM 1683 C CA . TRP A 1 218 ? -16.671 -16.348 -27.987 1.00 69.31 218 TRP A CA 1
ATOM 1684 C C . TRP A 1 218 ? -15.430 -17.237 -28.149 1.00 69.31 218 TRP A C 1
ATOM 1686 O O . TRP A 1 218 ? -14.771 -17.563 -27.159 1.00 69.31 218 TRP A O 1
ATOM 1696 N N . GLU A 1 219 ? -15.076 -17.585 -29.390 1.00 71.38 219 GLU A N 1
ATOM 1697 C CA . GLU A 1 219 ? -13.848 -18.328 -29.696 1.00 71.38 219 GLU A CA 1
ATOM 1698 C C . GLU A 1 219 ? -12.676 -17.383 -30.032 1.00 71.38 219 GLU A C 1
ATOM 1700 O O . GLU A 1 219 ? -12.867 -16.397 -30.757 1.00 71.38 219 GLU A O 1
ATOM 1705 N N . PRO A 1 220 ? -11.442 -17.682 -29.573 1.00 72.94 220 PRO A N 1
ATOM 1706 C CA . PRO A 1 220 ? -10.254 -16.915 -29.937 1.00 72.94 220 PRO A CA 1
ATOM 1707 C C . PRO A 1 220 ? -10.098 -16.762 -31.455 1.00 72.94 220 PRO A C 1
ATOM 1709 O O . PRO A 1 220 ? -9.997 -17.748 -32.183 1.00 72.94 220 PRO A O 1
ATOM 1712 N N . GLY A 1 221 ? -10.066 -15.513 -31.925 1.00 72.62 221 GLY A N 1
ATOM 1713 C CA . GLY A 1 221 ? -9.957 -15.167 -33.348 1.00 72.62 221 GLY A CA 1
ATOM 1714 C C . GLY A 1 221 ? -11.280 -14.792 -34.022 1.00 72.62 221 GLY A C 1
ATOM 1715 O O . GLY A 1 221 ? -11.269 -14.321 -35.161 1.00 72.62 221 GLY A O 1
ATOM 1716 N N . GLN A 1 222 ? -12.422 -14.923 -33.338 1.00 79.69 222 GLN A N 1
ATOM 1717 C CA . GLN A 1 222 ? -13.698 -14.431 -33.854 1.00 79.69 222 GLN A CA 1
ATOM 1718 C C . GLN A 1 222 ? -13.759 -12.891 -33.764 1.00 79.69 222 GLN A C 1
ATOM 1720 O O . GLN A 1 222 ? -13.611 -12.331 -32.673 1.00 79.69 222 GLN A O 1
ATOM 1725 N N . PRO A 1 223 ? -13.993 -12.169 -34.877 1.00 83.25 223 PRO A N 1
ATOM 1726 C CA . PRO A 1 223 ? -14.121 -10.720 -34.834 1.00 83.25 223 PRO A CA 1
ATOM 1727 C C . PRO A 1 223 ? -15.420 -10.304 -34.146 1.00 83.25 223 PRO A C 1
ATOM 1729 O O . PRO A 1 223 ? -16.474 -10.898 -34.375 1.00 83.25 223 PRO A O 1
ATOM 1732 N N . TRP A 1 224 ? -15.362 -9.217 -33.385 1.00 87.94 224 TRP A N 1
ATOM 1733 C CA . TRP A 1 224 ? -16.542 -8.558 -32.829 1.00 87.94 224 TRP A CA 1
ATOM 1734 C C . TRP A 1 224 ? -16.438 -7.040 -33.003 1.00 87.94 224 TRP A C 1
ATOM 1736 O O . TRP A 1 224 ? -15.365 -6.498 -33.284 1.00 87.94 224 TRP A O 1
ATOM 1746 N N . LEU A 1 225 ? -17.576 -6.352 -32.923 1.00 89.06 225 LEU A N 1
ATOM 1747 C CA . LEU A 1 225 ? -17.643 -4.901 -33.075 1.00 89.06 225 LEU A CA 1
ATOM 1748 C C . LEU A 1 225 ? -17.689 -4.248 -31.693 1.00 89.06 225 LEU A C 1
ATOM 1750 O O . LEU A 1 225 ? -18.653 -4.443 -30.958 1.00 89.06 225 LEU A O 1
ATOM 1754 N N . ALA A 1 226 ? -16.671 -3.458 -31.363 1.00 90.19 226 ALA A N 1
ATOM 1755 C CA . ALA A 1 226 ? -16.592 -2.719 -30.111 1.00 90.19 226 ALA A CA 1
ATOM 1756 C C . ALA A 1 226 ? -17.030 -1.262 -30.311 1.00 90.19 226 ALA A C 1
ATOM 1758 O O . ALA A 1 226 ? -16.513 -0.566 -31.188 1.00 90.19 226 ALA A O 1
ATOM 1759 N N . GLU A 1 227 ? -17.946 -0.782 -29.470 1.00 92.94 227 GLU A N 1
ATOM 1760 C CA . GLU A 1 227 ? -18.258 0.645 -29.332 1.00 92.94 227 GLU A CA 1
ATOM 1761 C C . GLU A 1 227 ? -17.371 1.231 -28.226 1.00 92.94 227 GLU A C 1
ATOM 1763 O O . GLU A 1 227 ? -17.610 1.031 -27.037 1.00 92.94 227 GLU A O 1
ATOM 1768 N N . THR A 1 228 ? -16.274 1.875 -28.613 1.00 94.31 228 THR A N 1
ATOM 1769 C CA . THR A 1 228 ? -15.159 2.242 -27.719 1.00 94.31 228 THR A CA 1
ATOM 1770 C C . THR A 1 228 ? -14.458 3.498 -28.240 1.00 94.31 228 THR A C 1
ATOM 1772 O O . THR A 1 228 ? -14.847 4.059 -29.257 1.00 94.31 228 THR A O 1
ATOM 1775 N N . THR A 1 229 ? -13.407 3.956 -27.566 1.00 95.81 229 THR A N 1
ATOM 1776 C CA . THR A 1 229 ? -12.490 4.980 -28.086 1.00 95.81 229 THR A CA 1
ATOM 1777 C C . THR A 1 229 ? -11.201 4.344 -28.605 1.00 95.81 229 THR A C 1
ATOM 1779 O O . THR A 1 229 ? -10.838 3.246 -28.169 1.00 95.81 229 THR A O 1
ATOM 1782 N N . LEU A 1 230 ? -10.482 5.033 -29.501 1.00 94.75 230 LEU A N 1
ATOM 1783 C CA . LEU A 1 230 ? -9.177 4.572 -29.998 1.00 94.75 230 LEU A CA 1
ATOM 1784 C C . LEU A 1 230 ? -8.174 4.391 -28.852 1.00 94.75 230 LEU A C 1
ATOM 1786 O O . LEU A 1 230 ? -7.430 3.414 -28.823 1.00 94.75 230 LEU A O 1
ATOM 1790 N N . GLY A 1 231 ? -8.184 5.295 -27.872 1.00 95.38 231 GLY A N 1
ATOM 1791 C CA . GLY A 1 231 ? -7.265 5.197 -26.745 1.00 95.38 231 GLY A CA 1
ATOM 1792 C C . GLY A 1 231 ? -7.509 3.979 -25.847 1.00 95.38 231 GLY A C 1
ATOM 1793 O O . GLY A 1 231 ? -6.557 3.368 -25.363 1.00 95.38 231 GLY A O 1
ATOM 1794 N N . ARG A 1 232 ? -8.768 3.551 -25.683 1.00 95.44 232 ARG A N 1
ATOM 1795 C CA . ARG A 1 232 ? -9.092 2.293 -24.988 1.00 95.44 232 ARG A CA 1
ATOM 1796 C C . ARG A 1 232 ? -8.627 1.068 -25.774 1.00 95.44 232 ARG A C 1
ATOM 1798 O O . ARG A 1 232 ? -8.152 0.127 -25.147 1.00 95.44 232 ARG A O 1
ATOM 1805 N N . VAL A 1 233 ? -8.697 1.087 -27.108 1.00 94.25 233 VAL A N 1
ATOM 1806 C CA . VAL A 1 233 ? -8.155 -0.001 -27.947 1.00 94.25 233 VAL A CA 1
ATOM 1807 C C . VAL A 1 233 ? -6.651 -0.134 -27.704 1.00 94.25 233 VAL A C 1
ATOM 1809 O O . VAL A 1 233 ? -6.209 -1.165 -27.205 1.00 94.25 233 VAL A O 1
ATOM 1812 N N . MET A 1 234 ? -5.909 0.966 -27.878 1.00 94.88 234 MET A N 1
ATOM 1813 C CA . MET A 1 234 ? -4.459 1.010 -27.653 1.00 94.88 234 MET A CA 1
ATOM 1814 C C . MET A 1 234 ? -4.058 0.558 -26.244 1.00 94.88 234 MET A C 1
ATOM 1816 O O . MET A 1 234 ? -3.010 -0.055 -26.060 1.00 94.88 234 MET A O 1
ATOM 1820 N N . PHE A 1 235 ? -4.866 0.876 -25.225 1.00 95.69 235 PHE A N 1
ATOM 1821 C CA . PHE A 1 235 ? -4.620 0.411 -23.862 1.00 95.69 235 PHE A CA 1
ATOM 1822 C C . PHE A 1 235 ? -4.781 -1.109 -23.733 1.00 95.69 235 PHE A C 1
ATOM 1824 O O . PHE A 1 235 ? -3.927 -1.766 -23.136 1.00 95.69 235 PHE A O 1
ATOM 1831 N N . ASN A 1 236 ? -5.854 -1.673 -24.293 1.00 94.38 236 ASN A N 1
ATOM 1832 C CA . ASN A 1 236 ? -6.081 -3.116 -24.273 1.00 94.38 236 ASN A CA 1
ATOM 1833 C C . ASN A 1 236 ? -4.985 -3.875 -25.025 1.00 94.38 236 ASN A C 1
ATOM 1835 O O . ASN A 1 236 ? -4.671 -5.006 -24.655 1.00 94.38 236 ASN A O 1
ATOM 1839 N N . ASP A 1 237 ? -4.321 -3.241 -25.996 1.00 92.31 237 ASP A N 1
ATOM 1840 C CA . ASP A 1 237 ? -3.202 -3.872 -26.687 1.00 92.31 237 ASP A CA 1
ATOM 1841 C C . ASP A 1 237 ? -1.957 -4.100 -25.827 1.00 92.31 237 ASP A C 1
ATOM 1843 O O . ASP A 1 237 ? -1.134 -4.980 -26.112 1.00 92.31 237 ASP A O 1
ATOM 1847 N N . LEU A 1 238 ? -1.856 -3.374 -24.714 1.00 94.19 238 LEU A N 1
ATOM 1848 C CA . LEU A 1 238 ? -0.799 -3.553 -23.725 1.00 94.19 238 LEU A CA 1
ATOM 1849 C C . LEU A 1 238 ? -1.020 -4.809 -22.870 1.00 94.19 238 LEU A C 1
ATOM 1851 O O . LEU A 1 238 ? -0.042 -5.372 -22.369 1.00 94.19 238 LEU A O 1
ATOM 1855 N N . LEU A 1 239 ? -2.277 -5.240 -22.717 1.00 94.31 239 LEU A N 1
ATOM 1856 C CA . LEU A 1 239 ? -2.688 -6.375 -21.893 1.00 94.31 239 LEU A CA 1
ATOM 1857 C C . LEU A 1 239 ? -2.488 -7.719 -22.627 1.00 94.31 239 LEU A C 1
ATOM 1859 O O . LEU A 1 239 ? -2.349 -7.747 -23.858 1.00 94.31 239 LEU A O 1
ATOM 1863 N N . PRO A 1 240 ? -2.472 -8.853 -21.898 1.00 91.62 240 PRO A N 1
ATOM 1864 C CA . PRO A 1 240 ? -2.529 -10.184 -22.505 1.00 91.62 240 PRO A CA 1
ATOM 1865 C C . PRO A 1 240 ? -3.737 -10.352 -23.449 1.00 91.62 240 PRO A C 1
ATOM 1867 O O . PRO A 1 240 ? -4.780 -9.735 -23.250 1.00 91.62 240 PRO A O 1
ATOM 1870 N N . ALA A 1 241 ? -3.597 -11.164 -24.501 1.00 85.56 241 ALA A N 1
ATOM 1871 C CA . ALA A 1 241 ? -4.628 -11.329 -25.541 1.00 85.56 241 ALA A CA 1
ATOM 1872 C C . ALA A 1 241 ? -5.921 -11.992 -25.031 1.00 85.56 241 ALA A C 1
ATOM 1874 O O . ALA A 1 241 ? -7.019 -11.669 -25.478 1.00 85.56 241 ALA A O 1
ATOM 1875 N N . ASP A 1 242 ? -5.774 -12.888 -24.061 1.00 86.19 242 ASP A N 1
ATOM 1876 C CA . ASP A 1 242 ? -6.838 -13.593 -23.350 1.00 86.19 242 ASP A CA 1
ATOM 1877 C C . ASP A 1 242 ? -7.402 -12.794 -22.162 1.00 86.19 242 ASP A C 1
ATOM 1879 O O . ASP A 1 242 ? -8.243 -13.307 -21.430 1.00 86.19 242 ASP A O 1
ATOM 1883 N N . TYR A 1 243 ? -6.944 -11.555 -21.942 1.00 90.12 243 TYR A N 1
ATOM 1884 C CA . TYR A 1 243 ? -7.518 -10.694 -20.915 1.00 90.12 243 TYR A CA 1
ATOM 1885 C C . TYR A 1 243 ? -8.804 -10.029 -21.437 1.00 90.12 243 TYR A C 1
ATOM 1887 O O . TYR A 1 243 ? -8.800 -9.518 -22.562 1.00 90.12 243 TYR A O 1
ATOM 1895 N N . PRO A 1 244 ? -9.894 -9.977 -20.644 1.00 89.69 244 PRO A N 1
ATOM 1896 C CA . PRO A 1 244 ? -11.137 -9.337 -21.064 1.00 89.69 244 PRO A CA 1
ATOM 1897 C C . PRO A 1 244 ? -10.952 -7.866 -21.441 1.00 89.69 244 PRO A C 1
ATOM 1899 O O . PRO A 1 244 ? -10.312 -7.102 -20.716 1.00 89.69 244 PRO A O 1
ATOM 1902 N N . TYR A 1 245 ? -11.572 -7.458 -22.547 1.00 91.06 245 TYR A N 1
ATOM 1903 C CA . TYR A 1 245 ? -11.505 -6.088 -23.041 1.00 91.06 245 TYR A CA 1
ATOM 1904 C C . TYR A 1 245 ? -12.081 -5.088 -22.027 1.00 91.06 245 TYR A C 1
ATOM 1906 O O . TYR A 1 245 ? -13.208 -5.234 -21.547 1.00 91.06 245 TYR A O 1
ATOM 1914 N N . ILE A 1 246 ? -11.322 -4.033 -21.738 1.00 92.44 246 ILE A N 1
ATOM 1915 C CA . ILE A 1 246 ? -11.684 -2.978 -20.792 1.00 92.44 246 ILE A CA 1
ATOM 1916 C C . ILE A 1 246 ? -12.174 -1.746 -21.549 1.00 92.44 246 ILE A C 1
ATOM 1918 O O . ILE A 1 246 ? -11.416 -1.125 -22.295 1.00 92.44 246 ILE A O 1
ATOM 1922 N N . ASN A 1 247 ? -13.429 -1.356 -21.321 1.00 92.19 247 ASN A N 1
ATOM 1923 C CA . ASN A 1 247 ? -14.069 -0.238 -22.015 1.00 92.19 247 ASN A CA 1
ATOM 1924 C C . ASN A 1 247 ? -14.546 0.872 -21.061 1.00 92.19 247 ASN A C 1
ATOM 1926 O O . ASN A 1 247 ? -15.690 1.316 -21.107 1.00 92.19 247 ASN A O 1
ATOM 1930 N N . GLU A 1 248 ? -13.665 1.332 -20.182 1.00 92.56 248 GLU A N 1
ATOM 1931 C CA . GLU A 1 248 ? -13.963 2.379 -19.202 1.00 92.56 248 GLU A CA 1
ATOM 1932 C C . GLU A 1 248 ? -12.762 3.315 -19.015 1.00 92.56 248 GLU A C 1
ATOM 1934 O O . GLU A 1 248 ? -11.653 3.025 -19.468 1.00 92.56 248 GLU A O 1
ATOM 1939 N N . ALA A 1 249 ? -12.980 4.458 -18.362 1.00 92.50 249 ALA A N 1
ATOM 1940 C CA . ALA A 1 249 ? -11.881 5.334 -17.968 1.00 92.50 249 ALA A CA 1
ATOM 1941 C C . ALA A 1 249 ? -11.055 4.682 -16.850 1.00 92.50 249 ALA A C 1
ATOM 1943 O O . ALA A 1 249 ? -11.601 4.016 -15.972 1.00 92.50 249 ALA A O 1
ATOM 1944 N N . LEU A 1 250 ? -9.741 4.912 -16.849 1.00 93.50 250 LEU A N 1
ATOM 1945 C CA . LEU A 1 250 ? -8.816 4.239 -15.934 1.00 93.50 250 LEU A CA 1
ATOM 1946 C C . LEU A 1 250 ? -8.251 5.172 -14.856 1.00 93.50 250 LEU A C 1
ATOM 1948 O O . LEU A 1 250 ? -7.103 5.606 -14.967 1.00 93.50 250 LEU A O 1
ATOM 1952 N N . PRO A 1 251 ? -8.989 5.471 -13.772 1.00 93.75 251 PRO A N 1
ATOM 1953 C CA . PRO A 1 251 ? -8.401 6.094 -12.592 1.00 93.75 251 PRO A CA 1
ATOM 1954 C C . PRO A 1 251 ? -7.483 5.104 -11.857 1.00 93.75 251 PRO A C 1
ATOM 1956 O O . PRO A 1 251 ? -7.592 3.883 -12.014 1.00 93.75 251 PRO A O 1
ATOM 1959 N N . LYS A 1 252 ? -6.619 5.613 -10.971 1.00 92.81 252 LYS A N 1
ATOM 1960 C CA . LYS A 1 252 ? -5.636 4.821 -10.206 1.00 92.81 252 LYS A CA 1
ATOM 1961 C C . LYS A 1 252 ? -6.222 3.564 -9.552 1.00 92.81 252 LYS A C 1
ATOM 1963 O O . LYS A 1 252 ? -5.615 2.498 -9.607 1.00 92.81 252 LYS A O 1
ATOM 1968 N N . LYS A 1 253 ? -7.406 3.675 -8.932 1.00 90.56 253 LYS A N 1
ATOM 1969 C CA . LYS A 1 253 ? -8.073 2.543 -8.261 1.00 90.56 253 LYS A CA 1
ATOM 1970 C C . LYS A 1 253 ? -8.412 1.416 -9.236 1.00 90.56 253 LYS A C 1
ATOM 1972 O O . LYS A 1 253 ? -8.233 0.250 -8.897 1.00 90.56 253 LYS A O 1
ATOM 1977 N N . ARG A 1 254 ? -8.864 1.761 -10.446 1.00 92.44 254 ARG A N 1
ATOM 1978 C CA . ARG A 1 254 ? -9.212 0.770 -11.463 1.00 92.44 254 ARG A CA 1
ATOM 1979 C C . ARG A 1 254 ? -7.970 0.106 -12.043 1.00 92.44 254 ARG A C 1
ATOM 1981 O O . ARG A 1 254 ? -7.942 -1.112 -12.159 1.00 92.44 254 ARG A O 1
ATOM 1988 N N . GLN A 1 255 ? -6.912 0.881 -12.287 1.00 92.38 255 GLN A N 1
ATOM 1989 C CA . GLN A 1 255 ? -5.606 0.342 -12.684 1.00 92.38 255 GLN A CA 1
ATOM 1990 C C . GLN A 1 255 ? -5.069 -0.657 -11.645 1.00 92.38 255 GLN A C 1
ATOM 1992 O O . GLN A 1 255 ? -4.622 -1.738 -12.011 1.00 92.38 255 GLN A O 1
ATOM 1997 N N . ALA A 1 256 ? -5.177 -0.347 -10.348 1.00 89.38 256 ALA A N 1
ATOM 1998 C CA . ALA A 1 256 ? -4.774 -1.267 -9.281 1.00 89.38 256 ALA A CA 1
ATOM 1999 C C . ALA A 1 256 ? -5.583 -2.576 -9.285 1.00 89.38 256 ALA A C 1
ATOM 2001 O O . ALA A 1 256 ? -5.011 -3.644 -9.082 1.00 89.38 256 ALA A O 1
ATOM 2002 N N . ALA A 1 257 ? -6.894 -2.504 -9.542 1.00 89.31 257 ALA A N 1
ATOM 2003 C CA . ALA A 1 257 ? -7.743 -3.689 -9.660 1.00 89.31 257 ALA A CA 1
ATOM 2004 C C . ALA A 1 257 ? -7.326 -4.580 -10.842 1.00 89.31 257 ALA A C 1
ATOM 2006 O O . ALA A 1 257 ? -7.257 -5.793 -10.684 1.00 89.31 257 ALA A O 1
ATOM 2007 N N . ILE A 1 258 ? -6.977 -3.982 -11.986 1.00 91.25 258 ILE A N 1
ATOM 2008 C CA . ILE A 1 258 ? -6.488 -4.716 -13.164 1.00 91.25 258 ILE A CA 1
ATOM 2009 C C . ILE A 1 258 ? -5.158 -5.407 -12.855 1.00 91.25 258 ILE A C 1
ATOM 2011 O O . ILE A 1 258 ? -4.995 -6.582 -13.156 1.00 91.25 258 ILE A O 1
ATOM 2015 N N . VAL A 1 259 ? -4.210 -4.712 -12.216 1.00 90.56 259 VAL A N 1
ATOM 2016 C CA . VAL A 1 259 ? -2.912 -5.314 -11.863 1.00 90.56 259 VAL A CA 1
ATOM 2017 C C . VAL A 1 259 ? -3.076 -6.461 -10.858 1.00 90.56 259 VAL A C 1
ATOM 2019 O O . VAL A 1 259 ? -2.382 -7.465 -10.986 1.00 90.56 259 VAL A O 1
ATOM 2022 N N . ASN A 1 260 ? -4.002 -6.350 -9.900 1.00 87.50 260 ASN A N 1
ATOM 2023 C CA . ASN A 1 260 ? -4.334 -7.456 -8.995 1.00 87.50 260 ASN A CA 1
ATOM 2024 C C . ASN A 1 260 ? -4.891 -8.662 -9.753 1.00 87.50 260 ASN A C 1
ATOM 2026 O O . ASN A 1 260 ? -4.393 -9.767 -9.586 1.00 87.50 260 ASN A O 1
ATOM 2030 N N . ASP A 1 261 ? -5.875 -8.446 -10.621 1.00 88.50 261 ASP A N 1
ATOM 2031 C CA . ASP A 1 261 ? -6.486 -9.521 -11.405 1.00 88.50 261 ASP A CA 1
ATOM 2032 C C . ASP A 1 261 ? -5.468 -10.189 -12.349 1.00 88.50 261 ASP A C 1
ATOM 2034 O O . ASP A 1 261 ? -5.441 -11.411 -12.498 1.00 88.50 261 ASP A O 1
ATOM 2038 N N . LEU A 1 262 ? -4.550 -9.400 -12.919 1.00 90.12 262 LEU A N 1
ATOM 2039 C CA . LEU A 1 262 ? -3.414 -9.917 -13.680 1.00 90.12 262 LEU A CA 1
ATOM 2040 C C . LEU A 1 262 ? -2.490 -10.780 -12.808 1.00 90.12 262 LEU A C 1
ATOM 2042 O O . LEU A 1 262 ? -2.053 -11.840 -13.247 1.00 90.12 262 LEU A O 1
ATOM 2046 N N . ALA A 1 263 ? -2.201 -10.354 -11.579 1.00 86.75 263 ALA A N 1
ATOM 2047 C CA . ALA A 1 263 ? -1.367 -11.102 -10.642 1.00 86.75 263 ALA A CA 1
ATOM 2048 C C . ALA A 1 263 ? -2.010 -12.414 -10.163 1.00 86.75 263 ALA A C 1
ATOM 2050 O O . ALA A 1 263 ? -1.290 -13.352 -9.822 1.00 86.75 263 ALA A O 1
ATOM 2051 N N . GLU A 1 264 ? -3.341 -12.504 -10.156 1.00 83.88 264 GLU A N 1
ATOM 2052 C CA . GLU A 1 264 ? -4.049 -13.738 -9.809 1.00 83.88 264 GLU A CA 1
ATOM 2053 C C . GLU A 1 264 ? -4.091 -14.751 -10.953 1.00 83.88 264 GLU A C 1
ATOM 2055 O O . GLU A 1 264 ? -3.973 -15.954 -10.711 1.00 83.88 264 GLU A O 1
ATOM 2060 N N . ARG A 1 265 ? -4.273 -14.277 -12.191 1.00 86.06 265 ARG A N 1
ATOM 2061 C CA . ARG A 1 265 ? -4.513 -15.142 -13.357 1.00 86.06 265 ARG A CA 1
ATOM 2062 C C . ARG A 1 265 ? -3.255 -15.467 -14.156 1.00 86.06 265 ARG A C 1
ATOM 2064 O O . ARG A 1 265 ? -3.207 -16.508 -14.807 1.00 86.06 265 ARG A O 1
ATOM 2071 N N . TYR A 1 266 ? -2.245 -14.601 -14.119 1.00 89.69 266 TYR A N 1
ATOM 2072 C CA . TYR A 1 266 ? -1.056 -14.700 -14.964 1.00 89.69 266 TYR A CA 1
ATOM 2073 C C . TYR A 1 266 ? 0.222 -14.886 -14.156 1.00 89.69 266 TYR A C 1
ATOM 2075 O O . TYR A 1 266 ? 0.311 -14.599 -12.963 1.00 89.69 266 TYR A O 1
ATOM 2083 N N . SER A 1 267 ? 1.268 -15.348 -14.839 1.00 90.50 267 SER A N 1
ATOM 2084 C CA . SER A 1 267 ? 2.599 -15.429 -14.242 1.00 90.50 267 SER A CA 1
ATOM 2085 C C . SER A 1 267 ? 3.168 -14.035 -13.953 1.00 90.50 267 SER A C 1
ATOM 2087 O O . SER A 1 267 ? 2.986 -13.102 -14.737 1.00 90.50 267 SER A O 1
ATOM 2089 N N . MET A 1 268 ? 3.954 -13.903 -12.879 1.00 88.06 268 MET A N 1
ATOM 2090 C CA . MET A 1 268 ? 4.605 -12.629 -12.526 1.00 88.06 268 MET A CA 1
ATOM 2091 C C . MET A 1 268 ? 5.472 -12.065 -13.660 1.00 88.06 268 MET A C 1
ATOM 2093 O O . MET A 1 268 ? 5.576 -10.853 -13.812 1.00 88.06 268 MET A O 1
ATOM 2097 N N . THR A 1 269 ? 6.041 -12.920 -14.513 1.00 90.62 269 THR A N 1
ATOM 2098 C CA . THR A 1 269 ? 6.790 -12.492 -15.702 1.00 90.62 269 THR A CA 1
ATOM 2099 C C . THR A 1 269 ? 5.903 -11.752 -16.705 1.00 90.62 269 THR A C 1
ATOM 2101 O O . THR A 1 269 ? 6.291 -10.691 -17.193 1.00 90.62 269 THR A O 1
ATOM 2104 N N . GLN A 1 270 ? 4.704 -12.271 -16.992 1.00 92.31 270 GLN A N 1
ATOM 2105 C CA . GLN A 1 270 ? 3.736 -11.600 -17.869 1.00 92.31 270 GLN A CA 1
ATOM 2106 C C . GLN A 1 270 ? 3.248 -10.288 -17.246 1.00 92.31 270 GLN A C 1
ATOM 2108 O O . GLN A 1 270 ? 3.132 -9.281 -17.948 1.00 92.31 270 GLN A O 1
ATOM 2113 N N . VAL A 1 271 ? 3.024 -10.271 -15.928 1.00 92.81 271 VAL A N 1
ATOM 2114 C CA . VAL A 1 271 ? 2.633 -9.054 -15.203 1.00 92.81 271 VAL A CA 1
ATOM 2115 C C . VAL A 1 271 ? 3.734 -7.996 -15.287 1.00 92.81 271 VAL A C 1
ATOM 2117 O O . VAL A 1 271 ? 3.450 -6.864 -15.664 1.00 92.81 271 VAL A O 1
ATOM 2120 N N . ALA A 1 272 ? 4.996 -8.354 -15.034 1.00 92.88 272 ALA A N 1
ATOM 2121 C CA . ALA A 1 272 ? 6.129 -7.433 -15.130 1.00 92.88 272 ALA A CA 1
ATOM 2122 C C . ALA A 1 272 ? 6.276 -6.833 -16.541 1.00 92.88 272 ALA A C 1
ATOM 2124 O O . ALA A 1 272 ? 6.449 -5.624 -16.686 1.00 92.88 272 ALA A O 1
ATOM 2125 N N . GLN A 1 273 ? 6.140 -7.654 -17.589 1.00 93.81 273 GLN A N 1
ATOM 2126 C CA . GLN A 1 273 ? 6.165 -7.180 -18.979 1.00 93.81 273 GLN A CA 1
ATOM 2127 C C . GLN A 1 273 ? 5.001 -6.233 -19.287 1.00 93.81 273 GLN A C 1
ATOM 2129 O O . GLN A 1 273 ? 5.187 -5.220 -19.962 1.00 93.81 273 GLN A O 1
ATOM 2134 N N . THR A 1 274 ? 3.807 -6.553 -18.788 1.00 95.19 274 THR A N 1
ATOM 2135 C CA . THR A 1 274 ? 2.615 -5.713 -18.951 1.00 95.19 274 THR A CA 1
ATOM 2136 C C . THR A 1 274 ? 2.804 -4.373 -18.245 1.00 95.19 274 THR A C 1
ATOM 2138 O O . THR A 1 274 ? 2.551 -3.329 -18.836 1.00 95.19 274 THR A O 1
ATOM 2141 N N . LEU A 1 275 ? 3.333 -4.374 -17.021 1.00 94.81 275 LEU A N 1
ATOM 2142 C CA . LEU A 1 275 ? 3.631 -3.156 -16.268 1.00 94.81 275 LEU A CA 1
ATOM 2143 C C . LEU A 1 275 ? 4.660 -2.266 -16.974 1.00 94.81 275 LEU A C 1
ATOM 2145 O O . LEU A 1 275 ? 4.482 -1.049 -16.996 1.00 94.81 275 LEU A O 1
ATOM 2149 N N . ASP A 1 276 ? 5.688 -2.844 -17.601 1.00 95.44 276 ASP A N 1
ATOM 2150 C CA . ASP A 1 276 ? 6.650 -2.078 -18.402 1.00 95.44 276 ASP A CA 1
ATOM 2151 C C . ASP A 1 276 ? 5.985 -1.428 -19.630 1.00 95.44 276 ASP A C 1
ATOM 2153 O O . ASP A 1 276 ? 6.231 -0.252 -19.902 1.00 95.44 276 ASP A O 1
ATOM 2157 N N . LYS A 1 277 ? 5.089 -2.141 -20.331 1.00 95.94 277 LYS A N 1
ATOM 2158 C CA . LYS A 1 277 ? 4.303 -1.578 -21.448 1.00 95.94 277 LYS A CA 1
ATOM 2159 C C . LYS A 1 277 ? 3.372 -0.454 -20.987 1.00 95.94 277 LYS A C 1
ATOM 2161 O O . LYS A 1 277 ? 3.299 0.597 -21.621 1.00 95.94 277 LYS A O 1
ATOM 2166 N N . VAL A 1 278 ? 2.678 -0.664 -19.869 1.00 95.69 278 VAL A N 1
ATOM 2167 C CA . VAL A 1 278 ? 1.761 0.311 -19.261 1.00 95.69 278 VAL A CA 1
ATOM 2168 C C . VAL A 1 278 ? 2.519 1.560 -18.804 1.00 95.69 278 VAL A C 1
ATOM 2170 O O . VAL A 1 278 ? 2.039 2.673 -19.009 1.00 95.69 278 VAL A O 1
ATOM 2173 N N . LYS A 1 279 ? 3.726 1.400 -18.251 1.00 96.06 279 LYS A N 1
ATOM 2174 C CA . LYS A 1 279 ? 4.644 2.502 -17.932 1.00 96.06 279 LYS A CA 1
ATOM 2175 C C . LYS A 1 279 ? 4.991 3.314 -19.180 1.00 96.06 279 LYS A C 1
ATOM 2177 O O . LYS A 1 279 ? 4.862 4.538 -19.156 1.00 96.06 279 LYS A O 1
ATOM 2182 N N . ASP A 1 280 ? 5.422 2.648 -20.251 1.00 96.94 280 ASP A N 1
ATOM 2183 C CA . ASP A 1 280 ? 5.834 3.310 -21.495 1.00 96.94 280 ASP A CA 1
ATOM 2184 C C . ASP A 1 280 ? 4.672 4.098 -22.120 1.00 96.94 280 ASP A C 1
ATOM 2186 O O . ASP A 1 280 ? 4.820 5.281 -22.439 1.00 96.94 280 ASP A O 1
ATOM 2190 N N . ALA A 1 281 ? 3.488 3.483 -22.206 1.00 96.75 281 ALA A N 1
ATOM 2191 C CA . ALA A 1 281 ? 2.276 4.146 -22.680 1.00 96.75 281 ALA A CA 1
ATOM 2192 C C . ALA A 1 281 ? 1.867 5.317 -21.773 1.00 96.75 281 ALA A C 1
ATOM 2194 O O . ALA A 1 281 ? 1.565 6.406 -22.262 1.00 96.75 281 ALA A O 1
ATOM 2195 N N . GLY A 1 282 ? 1.909 5.122 -20.453 1.00 96.50 282 GLY A N 1
ATOM 2196 C CA . GLY A 1 282 ? 1.595 6.152 -19.469 1.00 96.50 282 GLY A CA 1
ATOM 2197 C C . GLY A 1 282 ? 2.461 7.399 -19.641 1.00 96.50 282 GLY A C 1
ATOM 2198 O O . GLY A 1 282 ? 1.922 8.494 -19.762 1.00 96.50 282 GLY A O 1
ATOM 2199 N N . PHE A 1 283 ? 3.786 7.255 -19.740 1.00 97.44 283 PHE A N 1
ATOM 2200 C CA . PHE A 1 283 ? 4.676 8.401 -19.972 1.00 97.44 283 PHE A CA 1
ATOM 2201 C C . PHE A 1 283 ? 4.457 9.061 -21.339 1.00 97.44 283 PHE A C 1
ATOM 2203 O O . PHE A 1 283 ? 4.457 10.294 -21.447 1.00 97.44 283 PHE A O 1
ATOM 2210 N N . TYR A 1 284 ? 4.243 8.259 -22.387 1.00 97.38 284 TYR A N 1
ATOM 2211 C CA . TYR A 1 284 ? 4.025 8.768 -23.739 1.00 97.38 284 TYR A CA 1
ATOM 2212 C C . TYR A 1 284 ? 2.778 9.658 -23.824 1.00 97.38 284 TYR A C 1
ATOM 2214 O O . TYR A 1 284 ? 2.835 10.754 -24.400 1.00 97.38 284 TYR A O 1
ATOM 2222 N N . TRP A 1 285 ? 1.676 9.204 -23.222 1.00 96.62 285 TRP A N 1
ATOM 2223 C CA . TRP A 1 285 ? 0.391 9.899 -23.236 1.00 96.62 285 TRP A CA 1
ATOM 2224 C C . TRP A 1 285 ? 0.284 10.987 -22.173 1.00 96.62 285 TRP A C 1
ATOM 2226 O O . TRP A 1 285 ? -0.373 11.991 -22.421 1.00 96.62 285 TRP A O 1
ATOM 2236 N N . ALA A 1 286 ? 1.006 10.887 -21.053 1.00 96.19 286 ALA A N 1
ATOM 2237 C CA . ALA A 1 286 ? 1.137 11.995 -20.106 1.00 96.19 286 ALA A CA 1
ATOM 2238 C C . ALA A 1 286 ? 1.758 13.222 -20.780 1.00 96.19 286 ALA A C 1
ATOM 2240 O O . ALA A 1 286 ? 1.201 14.315 -20.714 1.00 96.19 286 ALA A O 1
ATOM 2241 N N . THR A 1 287 ? 2.847 13.024 -21.529 1.00 96.69 287 THR A N 1
ATOM 2242 C CA . THR A 1 287 ? 3.513 14.098 -22.285 1.00 96.69 287 THR A CA 1
ATOM 2243 C C . THR A 1 287 ? 2.569 14.776 -23.287 1.00 96.69 287 THR A C 1
ATOM 2245 O O . THR A 1 287 ? 2.645 15.982 -23.500 1.00 96.69 287 THR A O 1
ATOM 2248 N N . ARG A 1 288 ? 1.666 14.004 -23.905 1.00 95.00 288 ARG A N 1
ATOM 2249 C CA . ARG A 1 288 ? 0.716 14.479 -24.928 1.00 95.00 288 ARG A CA 1
ATOM 2250 C C . ARG A 1 288 ? -0.637 14.907 -24.371 1.00 95.00 288 ARG A C 1
ATOM 2252 O O . ARG A 1 288 ? -1.453 15.414 -25.129 1.00 95.00 288 ARG A O 1
ATOM 2259 N N . SER A 1 289 ? -0.853 14.755 -23.067 1.00 93.62 289 SER A N 1
ATOM 2260 C CA . SER A 1 289 ? -2.113 15.126 -22.422 1.00 93.62 289 SER A CA 1
ATOM 2261 C C . SER A 1 289 ? -2.336 16.637 -22.348 1.00 93.62 289 SER A C 1
ATOM 2263 O O . SER A 1 289 ? -3.453 17.075 -22.089 1.00 93.62 289 SER A O 1
ATOM 2265 N N . GLY A 1 290 ? -1.278 17.436 -22.534 1.00 91.44 290 GLY A N 1
ATOM 2266 C CA . GLY A 1 290 ? -1.334 18.890 -22.378 1.00 91.44 290 GLY A CA 1
ATOM 2267 C C . GLY A 1 290 ? -1.535 19.347 -20.930 1.00 91.44 290 GLY A C 1
ATOM 2268 O O . GLY A 1 290 ? -1.728 20.538 -20.701 1.00 91.44 290 GLY A O 1
ATOM 2269 N N . VAL A 1 291 ? -1.472 18.427 -19.957 1.00 93.38 291 VAL A N 1
ATOM 2270 C CA . VAL A 1 291 ? -1.593 18.748 -18.534 1.00 93.38 291 VAL A CA 1
ATOM 2271 C C . VAL A 1 291 ? -0.457 19.680 -18.129 1.00 93.38 291 VAL A C 1
ATOM 2273 O O . VAL A 1 291 ? 0.723 19.334 -18.161 1.00 93.38 291 VAL A O 1
ATOM 2276 N N . THR A 1 292 ? -0.842 20.886 -17.738 1.00 94.62 292 THR A N 1
ATOM 2277 C CA . THR A 1 292 ? 0.044 21.940 -17.254 1.00 94.62 292 THR A CA 1
ATOM 2278 C C . THR A 1 292 ? -0.654 22.709 -16.141 1.00 94.62 292 THR A C 1
ATOM 2280 O O . THR A 1 292 ? -1.843 22.512 -15.893 1.00 94.62 292 THR A O 1
ATOM 2283 N N . VAL A 1 293 ? 0.079 23.568 -15.441 1.00 92.88 293 VAL A N 1
ATOM 2284 C CA . VAL A 1 293 ? -0.488 24.401 -14.381 1.00 92.88 293 VAL A CA 1
ATOM 2285 C C . VAL A 1 293 ? -0.150 25.852 -14.664 1.00 92.88 293 VAL A C 1
ATOM 2287 O O . VAL A 1 293 ? 1.005 26.270 -14.597 1.00 92.88 293 VAL A O 1
ATOM 2290 N N . SER A 1 294 ? -1.180 26.633 -14.949 1.00 93.62 294 SER A N 1
ATOM 2291 C CA . SER A 1 294 ? -1.134 28.083 -15.011 1.00 93.62 294 SER A CA 1
ATOM 2292 C C . SER A 1 294 ? -1.947 28.689 -13.872 1.00 93.62 294 SER A C 1
ATOM 2294 O O . SER A 1 294 ? -2.774 28.039 -13.231 1.00 93.62 294 SER A O 1
ATOM 2296 N N . ILE A 1 295 ? -1.752 29.986 -13.637 1.00 91.75 295 ILE A N 1
ATOM 2297 C CA . ILE A 1 295 ? -2.647 30.719 -12.747 1.00 91.75 295 ILE A CA 1
ATOM 2298 C C . ILE A 1 295 ? -4.082 30.679 -13.302 1.00 91.75 295 ILE A C 1
ATOM 2300 O O . ILE A 1 295 ? -5.021 30.559 -12.534 1.00 91.75 295 ILE A O 1
ATOM 2304 N N . SER A 1 296 ? -4.307 30.696 -14.611 1.00 90.94 296 SER A N 1
ATOM 2305 C CA . SER A 1 296 ? -5.667 30.657 -15.168 1.00 90.94 296 SER A CA 1
ATOM 2306 C C . SER A 1 296 ? -6.408 29.344 -14.889 1.00 90.94 296 SER A C 1
ATOM 2308 O O . SER A 1 296 ? -7.630 29.365 -14.804 1.00 90.94 296 SER A O 1
ATOM 2310 N N . ASP A 1 297 ? -5.689 28.241 -14.660 1.00 91.25 297 ASP A N 1
ATOM 2311 C CA . ASP A 1 297 ? -6.290 26.934 -14.357 1.00 91.25 297 ASP A CA 1
ATOM 2312 C C . ASP A 1 297 ? -6.826 26.838 -12.921 1.00 91.25 297 ASP A C 1
ATOM 2314 O O . ASP A 1 297 ? -7.627 25.957 -12.614 1.00 91.25 297 ASP A O 1
ATOM 2318 N N . VAL A 1 298 ? -6.405 27.739 -12.027 1.00 92.12 298 VAL A N 1
ATOM 2319 C CA . VAL A 1 298 ? -6.894 27.802 -10.643 1.00 92.12 298 VAL A CA 1
ATOM 2320 C C . VAL A 1 298 ? -8.139 28.690 -10.591 1.00 92.12 298 VAL A C 1
ATOM 2322 O O . VAL A 1 298 ? -8.047 29.904 -10.375 1.00 92.12 298 VAL A O 1
ATOM 2325 N N . LEU A 1 299 ? -9.303 28.077 -10.794 1.00 91.38 299 LEU A N 1
ATOM 2326 C CA . LEU A 1 299 ? -10.593 28.763 -10.845 1.00 91.38 299 LEU A CA 1
ATOM 2327 C C . LEU A 1 299 ? -11.173 28.968 -9.441 1.00 91.38 299 LEU A C 1
ATOM 2329 O O . LEU A 1 299 ? -11.317 28.019 -8.675 1.00 91.38 299 LEU A O 1
ATOM 2333 N N . VAL A 1 300 ? -11.510 30.212 -9.099 1.00 91.62 300 VAL A N 1
ATOM 2334 C CA . VAL A 1 300 ? -12.159 30.554 -7.823 1.00 91.62 300 VAL A CA 1
ATOM 2335 C C . VAL A 1 300 ? -13.657 30.712 -8.078 1.00 91.62 300 VAL A C 1
ATOM 2337 O O . VAL A 1 300 ? -14.008 31.529 -8.933 1.00 91.62 300 VAL A O 1
ATOM 2340 N N . PRO A 1 301 ? -14.535 30.000 -7.348 1.00 92.06 301 PRO A N 1
ATOM 2341 C CA . PRO A 1 301 ? -15.976 30.125 -7.539 1.00 92.06 301 PRO A CA 1
ATOM 2342 C C . PRO A 1 301 ? -16.458 31.537 -7.182 1.00 92.06 301 PRO A C 1
ATOM 2344 O O . PRO A 1 301 ? -16.018 32.133 -6.191 1.00 92.06 301 PRO A O 1
ATOM 2347 N N . ALA A 1 302 ? -17.375 32.080 -7.984 1.00 90.62 302 ALA A N 1
ATOM 2348 C CA . ALA A 1 302 ? -17.909 33.429 -7.788 1.00 90.62 302 ALA A CA 1
ATOM 2349 C C . ALA A 1 302 ? -18.770 33.517 -6.515 1.00 90.62 302 ALA A C 1
ATOM 2351 O O . ALA A 1 302 ? -18.770 34.536 -5.819 1.00 90.62 302 ALA A O 1
ATOM 2352 N N . GLU A 1 303 ? -19.437 32.415 -6.175 1.00 92.56 303 GLU A N 1
ATOM 2353 C CA . GLU A 1 303 ? -20.319 32.238 -5.023 1.00 92.56 303 GLU A CA 1
ATOM 2354 C C . GLU A 1 303 ? -19.566 32.311 -3.689 1.00 92.56 303 GLU A C 1
ATOM 2356 O O . GLU A 1 303 ? -20.168 32.620 -2.661 1.00 92.56 303 GLU A O 1
ATOM 2361 N N . LYS A 1 304 ? -18.237 32.109 -3.689 1.00 93.50 304 LYS A N 1
ATOM 2362 C CA . LYS A 1 304 ? -17.397 32.130 -2.478 1.00 93.50 304 LYS A CA 1
ATOM 2363 C C . LYS A 1 304 ? -17.664 33.354 -1.604 1.00 93.50 304 LYS A C 1
ATOM 2365 O O . LYS A 1 304 ? -17.753 33.228 -0.385 1.00 93.50 304 LYS A O 1
ATOM 2370 N N . LYS A 1 305 ? -17.758 34.546 -2.203 1.00 92.62 305 LYS A N 1
ATOM 2371 C CA . LYS A 1 305 ? -17.965 35.791 -1.444 1.00 92.62 305 LYS A CA 1
ATOM 2372 C C . LYS A 1 305 ? -19.311 35.793 -0.725 1.00 92.62 305 LYS A C 1
ATOM 2374 O O . LYS A 1 305 ? -19.345 36.112 0.457 1.00 92.62 305 LYS A O 1
ATOM 2379 N N . GLN A 1 306 ? -20.368 35.369 -1.417 1.00 94.12 306 GLN A N 1
ATOM 2380 C CA . GLN A 1 306 ? -21.710 35.286 -0.850 1.00 94.12 306 GLN A CA 1
ATOM 2381 C C . GLN A 1 306 ? -21.754 34.290 0.314 1.00 94.12 306 GLN A C 1
ATOM 2383 O O . GLN A 1 306 ? -22.218 34.636 1.397 1.00 94.12 306 GLN A O 1
ATOM 2388 N N . ILE A 1 307 ? -21.177 33.096 0.128 1.00 93.75 307 ILE A N 1
ATOM 2389 C CA . ILE A 1 307 ? -21.097 32.072 1.179 1.00 93.75 307 ILE A CA 1
ATOM 2390 C C . ILE A 1 307 ? -20.398 32.650 2.420 1.00 93.75 307 ILE A C 1
ATOM 2392 O O . ILE A 1 307 ? -20.911 32.573 3.535 1.00 93.75 307 ILE A O 1
ATOM 2396 N N . LEU A 1 308 ? -19.240 33.294 2.248 1.00 94.06 308 LEU A N 1
ATOM 2397 C CA . LEU A 1 308 ? -18.493 33.863 3.372 1.00 94.06 308 LEU A CA 1
ATOM 2398 C C . LEU A 1 308 ? -19.246 34.987 4.103 1.00 94.06 308 LEU A C 1
ATOM 2400 O O . LEU A 1 308 ? -19.093 35.106 5.320 1.00 94.06 308 LEU A O 1
ATOM 2404 N N . GLU A 1 309 ? -20.035 35.799 3.399 1.00 94.62 309 GLU A N 1
ATOM 2405 C CA . GLU A 1 309 ? -20.869 36.848 4.001 1.00 94.62 309 GLU A CA 1
ATOM 2406 C C . GLU A 1 309 ? -22.016 36.259 4.836 1.00 94.62 309 GLU A C 1
ATOM 2408 O O . GLU A 1 309 ? -22.237 36.689 5.973 1.00 94.62 309 GLU A O 1
ATOM 2413 N N . ASP A 1 310 ? -22.676 35.212 4.339 1.00 94.69 310 ASP A N 1
ATOM 2414 C CA . ASP A 1 310 ? -23.753 34.526 5.058 1.00 94.69 310 ASP A CA 1
ATOM 2415 C C . ASP A 1 310 ? -23.241 33.887 6.361 1.00 94.69 310 ASP A C 1
ATOM 2417 O O . ASP A 1 310 ? -23.866 33.990 7.426 1.00 94.69 310 ASP A O 1
ATOM 2421 N N . PHE A 1 311 ? -22.064 33.254 6.306 1.00 95.31 311 PHE A N 1
ATOM 2422 C CA . PHE A 1 311 ? -21.434 32.646 7.479 1.00 95.31 311 PHE A CA 1
ATOM 2423 C C . PHE A 1 311 ? -20.818 33.670 8.443 1.00 95.31 311 PHE A C 1
ATOM 2425 O O . PHE A 1 311 ? -20.851 33.435 9.653 1.00 95.31 311 PHE A O 1
ATOM 2432 N N . GLU A 1 312 ? -20.354 34.833 7.970 1.00 94.00 312 GLU A N 1
ATOM 2433 C CA . GLU A 1 312 ? -20.037 35.980 8.840 1.00 94.00 312 GLU A CA 1
ATOM 2434 C C . GLU A 1 312 ? -21.275 36.443 9.618 1.00 94.00 312 GLU A C 1
ATOM 2436 O O . GLU A 1 312 ? -21.215 36.637 10.834 1.00 94.00 312 GLU A O 1
ATOM 2441 N N . GLY A 1 313 ? -22.431 36.537 8.953 1.00 94.75 313 GLY A N 1
ATOM 2442 C CA . GLY A 1 313 ? -23.702 36.857 9.603 1.00 94.75 313 GLY A CA 1
ATOM 2443 C C . GLY A 1 313 ? -24.052 35.871 10.725 1.00 94.75 313 GLY A C 1
ATOM 2444 O O . GLY A 1 313 ? -24.399 36.286 11.836 1.00 94.75 313 GLY A O 1
ATOM 2445 N N . LYS A 1 314 ? -23.901 34.563 10.473 1.00 93.94 314 LYS A N 1
ATOM 2446 C CA . LYS A 1 314 ? -24.097 33.506 11.485 1.00 93.94 314 LYS A CA 1
ATOM 2447 C C . LYS A 1 314 ? -23.088 33.619 12.635 1.00 93.94 314 LYS A C 1
ATOM 2449 O O . LYS A 1 314 ? -23.483 33.557 13.800 1.00 93.94 314 LYS A O 1
ATOM 2454 N N . ALA A 1 315 ? -21.807 33.841 12.340 1.00 94.69 315 ALA A N 1
ATOM 2455 C CA . ALA A 1 315 ? -20.764 34.017 13.352 1.00 94.69 315 ALA A CA 1
ATOM 2456 C C . ALA A 1 315 ? -21.025 35.245 14.246 1.00 94.69 315 ALA A C 1
ATOM 2458 O O . ALA A 1 315 ? -20.889 35.167 15.470 1.00 94.69 315 ALA A O 1
ATOM 2459 N N . ALA A 1 316 ? -21.497 36.355 13.672 1.00 95.00 316 ALA A N 1
ATOM 2460 C CA . ALA A 1 316 ? -21.861 37.554 14.422 1.00 95.00 316 ALA A CA 1
ATOM 2461 C C . ALA A 1 316 ? -23.044 37.311 15.380 1.00 95.00 316 ALA A C 1
ATOM 2463 O O . ALA A 1 316 ? -23.081 37.861 16.483 1.00 95.00 316 ALA A O 1
ATOM 2464 N N . GLN A 1 317 ? -24.003 36.455 15.002 1.00 93.88 317 GLN A N 1
ATOM 2465 C CA . GLN A 1 317 ? -25.094 36.047 15.894 1.00 93.88 317 GLN A CA 1
ATOM 2466 C C . GLN A 1 317 ? -24.592 35.221 17.086 1.00 93.88 317 GLN A C 1
ATOM 2468 O O . GLN A 1 317 ? -25.079 35.422 18.202 1.00 93.88 317 GLN A O 1
ATOM 2473 N N . VAL A 1 318 ? -23.618 34.326 16.880 1.00 92.94 318 VAL A N 1
ATOM 2474 C CA . VAL A 1 318 ? -22.957 33.575 17.967 1.00 92.94 318 VAL A CA 1
ATOM 2475 C C . VAL A 1 318 ? -22.267 34.544 18.931 1.00 92.94 318 VAL A C 1
ATOM 2477 O O . VAL A 1 318 ? -22.490 34.480 20.141 1.00 92.94 318 VAL A O 1
ATOM 2480 N N . GLU A 1 319 ? -21.509 35.512 18.407 1.00 92.31 319 GLU A N 1
ATOM 2481 C CA . GLU A 1 319 ? -20.825 36.516 19.231 1.00 92.31 319 GLU A CA 1
ATOM 2482 C C . GLU A 1 319 ? -21.823 37.385 20.017 1.00 92.31 319 GLU A C 1
ATOM 2484 O O . GLU A 1 319 ? -21.620 37.668 21.197 1.00 92.31 319 GLU A O 1
ATOM 2489 N N . LYS A 1 320 ? -22.960 37.751 19.413 1.00 94.75 320 LYS A N 1
ATOM 2490 C CA . LYS A 1 320 ? -24.025 38.511 20.086 1.00 94.75 320 LYS A CA 1
ATOM 2491 C C . LYS A 1 320 ? -24.680 37.722 21.224 1.00 94.75 320 LYS A C 1
ATOM 2493 O O . LYS A 1 320 ? -25.012 38.311 22.253 1.00 94.75 320 LYS A O 1
ATOM 2498 N N . ARG A 1 321 ? -24.873 36.407 21.065 1.00 93.12 321 ARG A N 1
ATOM 2499 C CA . ARG A 1 321 ? -25.370 35.521 22.138 1.00 93.12 321 ARG A CA 1
ATOM 2500 C C . ARG A 1 321 ? -24.362 35.423 23.287 1.00 93.12 321 ARG A C 1
ATOM 2502 O O . ARG A 1 321 ? -24.756 35.538 24.447 1.00 93.12 321 ARG A O 1
ATOM 2509 N N . TYR A 1 322 ? -23.072 35.323 22.968 1.00 93.31 322 TYR A N 1
ATOM 2510 C CA . TYR A 1 322 ? -21.990 35.364 23.954 1.00 93.31 322 TYR A CA 1
ATOM 2511 C C . TYR A 1 322 ? -21.958 36.691 24.732 1.00 93.31 322 TYR A C 1
ATOM 2513 O O . TYR A 1 322 ? -21.979 36.685 25.960 1.00 93.31 322 TYR A O 1
ATOM 2521 N N . GLN A 1 323 ? -22.025 37.835 24.044 1.00 93.56 323 GLN A N 1
ATOM 2522 C CA . GLN A 1 323 ? -22.058 39.163 24.680 1.00 93.56 323 GLN A CA 1
ATOM 2523 C C . GLN A 1 323 ? -23.288 39.383 25.575 1.00 93.56 323 GLN A C 1
ATOM 2525 O O . GLN A 1 323 ? -23.232 40.159 26.525 1.00 93.56 323 GLN A O 1
ATOM 2530 N N . ARG A 1 324 ? -24.400 38.694 25.293 1.00 93.81 324 ARG A N 1
ATOM 2531 C CA . ARG A 1 324 ? -25.616 38.686 26.125 1.00 93.81 324 ARG A CA 1
ATOM 2532 C C . ARG A 1 324 ? -25.535 37.733 27.324 1.00 93.81 324 ARG A C 1
ATOM 2534 O O . ARG A 1 324 ? -26.511 37.630 28.061 1.00 93.81 324 ARG A O 1
ATOM 2541 N N . GLY A 1 325 ? -24.417 37.028 27.506 1.00 92.44 325 GLY A N 1
ATOM 2542 C CA . GLY A 1 325 ? -24.211 36.066 28.590 1.00 92.44 325 GLY A CA 1
ATOM 2543 C C . GLY A 1 325 ? -24.941 34.733 28.404 1.00 92.44 325 GLY A C 1
ATOM 2544 O O . GLY A 1 325 ? -25.092 33.996 29.370 1.00 92.44 325 GLY A O 1
ATOM 2545 N N . GLN A 1 326 ? -25.413 34.419 27.190 1.00 91.88 326 GLN A N 1
ATOM 2546 C CA . GLN A 1 326 ? -26.151 33.177 26.903 1.00 91.88 326 GLN A CA 1
ATOM 2547 C C . GLN A 1 326 ? -25.238 31.981 26.603 1.00 91.88 326 GLN A C 1
ATOM 2549 O O . GLN A 1 326 ? -25.713 30.852 26.573 1.00 91.88 326 GLN A O 1
ATOM 2554 N N . LEU A 1 327 ? -23.955 32.232 26.335 1.00 90.81 327 LEU A N 1
ATOM 2555 C CA . LEU A 1 327 ? -22.953 31.221 26.003 1.00 90.81 327 LEU A CA 1
ATOM 2556 C C . LEU A 1 327 ? -21.702 31.460 26.842 1.00 90.81 327 LEU A C 1
ATOM 2558 O O . LEU A 1 327 ? -21.307 32.606 27.067 1.00 90.81 327 LEU A O 1
ATOM 2562 N N . SER A 1 328 ? -21.034 30.386 27.243 1.00 93.31 328 SER A N 1
ATOM 2563 C CA . SER A 1 328 ? -19.668 30.455 27.754 1.00 93.31 328 SER A CA 1
ATOM 2564 C C . SER A 1 328 ? -18.654 30.670 26.620 1.00 93.31 328 SER A C 1
ATOM 2566 O O . SER A 1 328 ? -18.941 30.475 25.438 1.00 93.31 328 SER A O 1
ATOM 2568 N N . HIS A 1 329 ? -17.419 31.043 26.968 1.00 89.19 329 HIS A N 1
ATOM 2569 C CA . HIS A 1 329 ? -16.350 31.234 25.979 1.00 89.19 329 HIS A CA 1
ATOM 2570 C C . HIS A 1 329 ? -15.997 29.936 25.225 1.00 89.19 329 HIS A C 1
ATOM 2572 O O . HIS A 1 329 ? -15.693 29.973 24.031 1.00 89.19 329 HIS A O 1
ATOM 2578 N N . ALA A 1 330 ? -16.042 28.787 25.907 1.00 88.12 330 ALA A N 1
ATOM 2579 C CA . ALA A 1 330 ? -15.776 27.487 25.294 1.00 88.12 330 ALA A CA 1
ATOM 2580 C C . ALA A 1 330 ? -16.894 27.089 24.317 1.00 88.12 330 ALA A C 1
ATOM 2582 O O . ALA A 1 330 ? -16.609 26.710 23.183 1.00 88.12 330 ALA A O 1
ATOM 2583 N N . GLU A 1 331 ? -18.158 27.256 24.716 1.00 89.12 331 GLU A N 1
ATOM 2584 C CA . GLU A 1 331 ? -19.313 26.992 23.847 1.00 89.12 331 GLU A CA 1
ATOM 2585 C C . GLU A 1 331 ? -19.320 27.912 22.628 1.00 89.12 331 GLU A C 1
ATOM 2587 O O . GLU A 1 331 ? -19.516 27.438 21.512 1.00 89.12 331 GLU A O 1
ATOM 2592 N N . ARG A 1 332 ? -19.006 29.202 22.812 1.00 91.69 332 ARG A N 1
ATOM 2593 C CA . ARG A 1 332 ? -18.844 30.155 21.708 1.00 91.69 332 ARG A CA 1
ATOM 2594 C C . ARG A 1 332 ? -17.813 29.664 20.694 1.00 91.69 332 ARG A C 1
ATOM 2596 O O . ARG A 1 332 ? -18.080 29.671 19.498 1.00 91.69 332 ARG A O 1
ATOM 2603 N N . ASN A 1 333 ? -16.633 29.245 21.153 1.00 90.06 333 ASN A N 1
ATOM 2604 C CA . ASN A 1 333 ? -15.587 28.749 20.257 1.00 90.06 333 ASN A CA 1
ATOM 2605 C C . ASN A 1 333 ? -16.037 27.497 19.501 1.00 90.06 333 ASN A C 1
ATOM 2607 O O . ASN A 1 333 ? -15.833 27.423 18.293 1.00 90.06 333 ASN A O 1
ATOM 2611 N N . ASN A 1 334 ? -16.680 26.551 20.187 1.00 88.81 334 ASN A N 1
ATOM 2612 C CA . ASN A 1 334 ? -17.185 25.329 19.568 1.00 88.81 334 ASN A CA 1
ATOM 2613 C C . ASN A 1 334 ? -18.274 25.621 18.525 1.00 88.81 334 ASN A C 1
ATOM 2615 O O . ASN A 1 334 ? -18.256 25.031 17.446 1.00 88.81 334 ASN A O 1
ATOM 2619 N N . GLU A 1 335 ? -19.196 26.548 18.803 1.00 91.69 335 GLU A N 1
ATOM 2620 C CA . GLU A 1 335 ? -20.193 26.982 17.820 1.00 91.69 335 GLU A CA 1
ATOM 2621 C C . GLU A 1 335 ? -19.540 27.674 16.613 1.00 91.69 335 GLU A C 1
ATOM 2623 O O . GLU A 1 335 ? -19.861 27.332 15.478 1.00 91.69 335 GLU A O 1
ATOM 2628 N N . LEU A 1 336 ? -18.585 28.589 16.825 1.00 92.94 336 LEU A N 1
ATOM 2629 C CA . LEU A 1 336 ? -17.866 29.257 15.730 1.00 92.94 336 LEU A CA 1
ATOM 2630 C C . LEU A 1 336 ? -17.098 28.263 14.851 1.00 92.94 336 LEU A C 1
ATOM 2632 O O . LEU A 1 336 ? -17.109 28.385 13.629 1.00 92.94 336 LEU A O 1
ATOM 2636 N N . VAL A 1 337 ? -16.461 27.259 15.456 1.00 91.94 337 VAL A N 1
ATOM 2637 C CA . VAL A 1 337 ? -15.774 26.183 14.730 1.00 91.94 337 VAL A CA 1
ATOM 2638 C C . VAL A 1 337 ? -16.754 25.413 13.846 1.00 91.94 337 VAL A C 1
ATOM 2640 O O . VAL A 1 337 ? -16.455 25.204 12.676 1.00 91.94 337 VAL A O 1
ATOM 2643 N N . LYS A 1 338 ? -17.942 25.057 14.351 1.00 92.06 338 LYS A N 1
ATOM 2644 C CA . LYS A 1 338 ? -18.980 24.384 13.548 1.00 92.06 338 LYS A CA 1
ATOM 2645 C C . LYS A 1 338 ? -19.448 25.245 12.373 1.00 92.06 338 LYS A C 1
ATOM 2647 O O . LYS A 1 338 ? -19.530 24.755 11.252 1.00 92.06 338 LYS A O 1
ATOM 2652 N N . VAL A 1 339 ? -19.700 26.532 12.618 1.00 94.12 339 VAL A N 1
ATOM 2653 C CA . VAL A 1 339 ? -20.119 27.499 11.588 1.00 94.12 339 VAL A CA 1
ATOM 2654 C C . VAL A 1 339 ? -19.083 27.577 10.461 1.00 94.12 339 VAL A C 1
ATOM 2656 O O . VAL A 1 339 ? -19.437 27.478 9.290 1.00 94.12 339 VAL A O 1
ATOM 2659 N N . TRP A 1 340 ? -17.800 27.709 10.798 1.00 94.19 340 TRP A N 1
ATOM 2660 C CA . TRP A 1 340 ? -16.734 27.834 9.800 1.00 94.19 340 TRP A CA 1
ATOM 2661 C C . TRP A 1 340 ? -16.319 26.513 9.149 1.00 94.19 340 TRP A C 1
ATOM 2663 O O . TRP A 1 340 ? -15.818 26.528 8.023 1.00 94.19 340 TRP A O 1
ATOM 2673 N N . ALA A 1 341 ? -16.524 25.382 9.826 1.00 91.56 341 ALA A N 1
ATOM 2674 C CA . ALA A 1 341 ? -16.367 24.062 9.227 1.00 91.56 341 ALA A CA 1
ATOM 2675 C C . ALA A 1 341 ? -17.372 23.877 8.084 1.00 91.56 341 ALA A C 1
ATOM 2677 O O . ALA A 1 341 ? -16.945 23.585 6.970 1.00 91.56 341 ALA A O 1
ATOM 2678 N N . GLN A 1 342 ? -18.652 24.186 8.328 1.00 93.12 342 GLN A N 1
ATOM 2679 C CA . GLN A 1 342 ? -19.689 24.140 7.295 1.00 93.12 342 GLN A CA 1
ATOM 2680 C C . GLN A 1 342 ? -19.381 25.100 6.140 1.00 93.12 342 GLN A C 1
ATOM 2682 O O . GLN A 1 342 ? -19.402 24.699 4.987 1.00 93.12 342 GLN A O 1
ATOM 2687 N N . ALA A 1 343 ? -18.979 26.342 6.433 1.00 93.50 343 ALA A N 1
ATOM 2688 C CA . ALA A 1 343 ? -18.598 27.298 5.387 1.00 93.50 343 ALA A CA 1
ATOM 2689 C C . ALA A 1 343 ? -17.475 26.769 4.476 1.00 93.50 343 ALA A C 1
ATOM 2691 O O . ALA A 1 343 ? -17.447 27.032 3.278 1.00 93.50 343 ALA A O 1
ATOM 2692 N N . THR A 1 344 ? -16.524 26.031 5.055 1.00 91.75 344 THR A N 1
ATOM 2693 C CA . THR A 1 344 ? -15.411 25.442 4.305 1.00 91.75 344 THR A CA 1
ATOM 2694 C C . THR A 1 344 ? -15.882 24.296 3.403 1.00 91.75 344 THR A C 1
ATOM 2696 O O . THR A 1 344 ? -15.289 24.089 2.345 1.00 91.75 344 THR A O 1
ATOM 2699 N N . GLU A 1 345 ? -16.906 23.550 3.816 1.00 91.75 345 GLU A N 1
ATOM 2700 C CA . GLU A 1 345 ? -17.531 22.472 3.043 1.00 91.75 345 GLU A CA 1
ATOM 2701 C C . GLU A 1 345 ? -18.372 23.031 1.891 1.00 91.75 345 GLU A C 1
ATOM 2703 O O . GLU A 1 345 ? -18.107 22.688 0.743 1.00 91.75 345 GLU A O 1
ATOM 2708 N N . ASP A 1 346 ? -19.232 24.016 2.157 1.00 93.50 346 ASP A N 1
ATOM 2709 C CA . ASP A 1 346 ? -20.050 24.685 1.136 1.00 93.50 346 ASP A CA 1
ATOM 2710 C C . ASP A 1 346 ? -19.175 25.330 0.036 1.00 93.50 346 ASP A C 1
ATOM 2712 O O . ASP A 1 346 ? -19.463 25.241 -1.160 1.00 93.50 346 ASP A O 1
ATOM 2716 N N . VAL A 1 347 ? -18.044 25.946 0.418 1.00 92.88 347 VAL A N 1
ATOM 2717 C CA . VAL A 1 347 ? -17.054 26.470 -0.545 1.00 92.88 347 VAL A CA 1
ATOM 2718 C C . VAL A 1 347 ? -16.375 25.344 -1.331 1.00 92.88 347 VAL A C 1
ATOM 2720 O O . VAL A 1 347 ? -16.021 25.547 -2.491 1.00 92.88 347 VAL A O 1
ATOM 2723 N N . ALA A 1 348 ? -16.157 24.175 -0.722 1.00 89.75 348 ALA A N 1
ATOM 2724 C CA . ALA A 1 348 ? -15.546 23.031 -1.395 1.00 89.75 348 ALA A CA 1
ATOM 2725 C C . ALA A 1 348 ? -16.468 22.457 -2.475 1.00 89.75 348 ALA A C 1
ATOM 2727 O O . ALA A 1 348 ? -16.007 22.236 -3.590 1.00 89.75 348 ALA A O 1
ATOM 2728 N N . GLU A 1 349 ? -17.753 22.282 -2.162 1.00 91.69 349 GLU A N 1
ATOM 2729 C CA . GLU A 1 349 ? -18.764 21.788 -3.102 1.00 91.69 349 GLU A CA 1
ATOM 2730 C C . GLU A 1 349 ? -18.953 22.753 -4.277 1.00 91.69 349 GLU A C 1
ATOM 2732 O O . GLU A 1 349 ? -18.892 22.349 -5.439 1.00 91.69 349 GLU A O 1
ATOM 2737 N N . SER A 1 350 ? -19.092 24.052 -3.985 1.00 92.38 350 SER A N 1
ATOM 2738 C CA . SER A 1 350 ? -19.191 25.095 -5.014 1.00 92.38 350 SER A CA 1
ATOM 2739 C C . SER A 1 350 ? -17.948 25.136 -5.908 1.00 92.38 350 SER A C 1
ATOM 2741 O O . SER A 1 350 ? -18.063 25.281 -7.124 1.00 92.38 350 SER A O 1
ATOM 2743 N N . MET A 1 351 ? -16.756 24.967 -5.328 1.00 90.25 351 MET A N 1
ATOM 2744 C CA . MET A 1 351 ? -15.515 24.884 -6.092 1.00 90.25 351 MET A CA 1
ATOM 2745 C C . MET A 1 351 ? -15.499 23.643 -6.988 1.00 90.25 351 MET A C 1
ATOM 2747 O O . MET A 1 351 ? -15.218 23.773 -8.172 1.00 90.25 351 MET A O 1
ATOM 2751 N N . GLU A 1 352 ? -15.794 22.455 -6.461 1.00 88.06 352 GLU A N 1
ATOM 2752 C CA . GLU A 1 352 ? -15.741 21.209 -7.235 1.00 88.06 352 GLU A CA 1
ATOM 2753 C C . GLU A 1 352 ? -16.700 21.228 -8.433 1.00 88.06 352 GLU A C 1
ATOM 2755 O O . GLU A 1 352 ? -16.308 20.826 -9.527 1.00 88.06 352 GLU A O 1
ATOM 2760 N N . ALA A 1 353 ? -17.903 21.784 -8.262 1.00 89.00 353 ALA A N 1
ATOM 2761 C CA . ALA A 1 353 ? -18.861 21.976 -9.349 1.00 89.00 353 ALA A CA 1
ATOM 2762 C C . ALA A 1 353 ? -18.404 23.012 -10.395 1.00 89.00 353 ALA A C 1
ATOM 2764 O O . ALA A 1 353 ? -18.802 22.941 -11.556 1.00 89.00 353 ALA A O 1
ATOM 2765 N N . HIS A 1 354 ? -17.579 23.984 -9.996 1.00 89.50 354 HIS A N 1
ATOM 2766 C CA . HIS A 1 354 ? -17.092 25.040 -10.882 1.00 89.50 354 HIS A CA 1
ATOM 2767 C C . HIS A 1 354 ? -15.912 24.600 -11.763 1.00 89.50 354 HIS A C 1
ATOM 2769 O O . HIS A 1 354 ? -15.666 25.221 -12.795 1.00 89.50 354 HIS A O 1
ATOM 2775 N N . PHE A 1 355 ? -15.167 23.559 -11.374 1.00 88.19 355 PHE A N 1
ATOM 2776 C CA . PHE A 1 355 ? -14.029 23.061 -12.149 1.00 88.19 355 PHE A CA 1
ATOM 2777 C C . PHE A 1 355 ? -14.492 22.196 -13.336 1.00 88.19 355 PHE A C 1
ATOM 2779 O O . PHE A 1 355 ? -15.077 21.133 -13.119 1.00 88.19 355 PHE A O 1
ATOM 2786 N N . PRO A 1 356 ? -14.169 22.582 -14.585 1.00 88.81 356 PRO A N 1
ATOM 2787 C CA . PRO A 1 356 ? -14.421 21.746 -15.755 1.00 88.81 356 PRO A CA 1
ATOM 2788 C C . PRO A 1 356 ? -13.657 20.415 -15.715 1.00 88.81 356 PRO A C 1
ATOM 2790 O O . PRO A 1 356 ? -12.565 20.322 -15.147 1.00 88.81 356 PRO A O 1
ATOM 2793 N N . ASP A 1 357 ? -14.183 19.393 -16.392 1.00 83.06 357 ASP A N 1
ATOM 2794 C CA . ASP A 1 357 ? -13.543 18.071 -16.480 1.00 83.06 357 ASP A CA 1
ATOM 2795 C C . ASP A 1 357 ? -12.274 18.045 -17.352 1.00 83.06 357 ASP A C 1
ATOM 2797 O O . ASP A 1 357 ? -11.472 17.110 -17.281 1.00 83.06 357 ASP A O 1
ATOM 2801 N N . ASP A 1 358 ? -12.075 19.041 -18.213 1.00 85.44 358 ASP A N 1
ATOM 2802 C CA . ASP A 1 358 ? -10.865 19.230 -19.018 1.00 85.44 358 ASP A CA 1
ATOM 2803 C C . ASP A 1 358 ? -9.778 20.047 -18.299 1.00 85.44 358 ASP A C 1
ATOM 2805 O O . ASP A 1 358 ? -8.635 20.067 -18.754 1.00 85.44 358 ASP A O 1
ATOM 2809 N N . ASN A 1 359 ? -10.079 20.640 -17.138 1.00 92.00 359 ASN A N 1
ATOM 2810 C CA . ASN A 1 359 ? -9.099 21.369 -16.342 1.00 92.00 359 ASN A CA 1
ATOM 2811 C C . ASN A 1 359 ? -7.988 20.437 -15.823 1.00 92.00 359 ASN A C 1
ATOM 2813 O O . ASN A 1 359 ? -8.250 19.408 -15.196 1.00 92.00 359 ASN A O 1
ATOM 2817 N N . SER A 1 360 ? -6.729 20.838 -16.011 1.00 92.31 360 SER A N 1
ATOM 2818 C CA . SER A 1 360 ? -5.548 20.062 -15.611 1.00 92.31 360 SER A CA 1
ATOM 2819 C C . SER A 1 360 ? -5.523 19.688 -14.124 1.00 92.31 360 SER A C 1
ATOM 2821 O O . SER A 1 360 ? -5.189 18.555 -13.779 1.00 92.31 360 SER A O 1
ATOM 2823 N N . ILE A 1 361 ? -5.887 20.613 -13.229 1.00 92.06 361 ILE A N 1
ATOM 2824 C CA . ILE A 1 361 ? -5.857 20.386 -11.775 1.00 92.06 361 ILE A CA 1
ATOM 2825 C C . ILE A 1 361 ? -6.919 19.355 -11.394 1.00 92.06 361 ILE A C 1
ATOM 2827 O O . ILE A 1 361 ? -6.625 18.398 -10.673 1.00 92.06 361 ILE A O 1
ATOM 2831 N N . ALA A 1 362 ? -8.134 19.517 -11.922 1.00 89.50 362 ALA A N 1
ATOM 2832 C CA . ALA A 1 362 ? -9.212 18.558 -11.715 1.00 89.50 362 ALA A CA 1
ATOM 2833 C C . ALA A 1 362 ? -8.841 17.178 -12.275 1.00 89.50 362 ALA A C 1
ATOM 2835 O O . ALA A 1 362 ? -9.050 16.172 -11.602 1.00 89.50 362 ALA A O 1
ATOM 2836 N N . MET A 1 363 ? -8.216 17.116 -13.454 1.00 90.75 363 MET A N 1
ATOM 2837 C CA . MET A 1 363 ? -7.794 15.866 -14.090 1.00 90.75 363 MET A CA 1
ATOM 2838 C C . MET A 1 363 ? -6.754 15.099 -13.258 1.00 90.75 363 MET A C 1
ATOM 2840 O O . MET A 1 363 ? -6.889 13.888 -13.068 1.00 90.75 363 MET A O 1
ATOM 2844 N N . ILE A 1 364 ? -5.741 15.782 -12.712 1.00 92.81 364 ILE A N 1
ATOM 2845 C CA . ILE A 1 364 ? -4.711 15.159 -11.859 1.00 92.81 364 ILE A CA 1
ATOM 2846 C C . ILE A 1 364 ? -5.338 14.559 -10.588 1.00 92.81 364 ILE A C 1
ATOM 2848 O O . ILE A 1 364 ? -4.988 13.446 -10.189 1.00 92.81 364 ILE A O 1
ATOM 2852 N N . VAL A 1 365 ? -6.295 15.263 -9.977 1.00 92.19 365 VAL A N 1
ATOM 2853 C CA . VAL A 1 365 ? -6.958 14.808 -8.746 1.00 92.19 365 VAL A CA 1
ATOM 2854 C C . VAL A 1 365 ? -7.976 13.700 -9.026 1.00 92.19 365 VAL A C 1
ATOM 2856 O O . VAL A 1 365 ? -7.926 12.658 -8.373 1.00 92.19 365 VAL A O 1
ATOM 2859 N N . LYS A 1 366 ? -8.862 13.868 -10.019 1.00 90.12 366 LYS A N 1
ATOM 2860 C CA . LYS A 1 366 ? -9.896 12.881 -10.387 1.00 90.12 366 LYS A CA 1
ATOM 2861 C C . LYS A 1 366 ? -9.295 11.577 -10.923 1.00 90.12 366 LYS A C 1
ATOM 2863 O O . LYS A 1 366 ? -9.810 10.502 -10.623 1.00 90.12 366 LYS A O 1
ATOM 2868 N N . SER A 1 367 ? -8.170 11.639 -11.642 1.00 92.06 367 SER A N 1
ATOM 2869 C CA . SER A 1 367 ? -7.429 10.433 -12.055 1.00 92.06 367 SER A CA 1
ATOM 2870 C C . SER A 1 367 ? -6.826 9.669 -10.868 1.00 92.06 367 SER A C 1
ATOM 2872 O O . SER A 1 367 ? -6.511 8.481 -10.981 1.00 92.06 367 SER A O 1
ATOM 2874 N N . GLY A 1 368 ? -6.679 10.322 -9.710 1.00 90.94 368 GLY A N 1
ATOM 2875 C CA . GLY A 1 368 ? -6.010 9.779 -8.532 1.00 90.94 368 GLY A CA 1
ATOM 2876 C C . GLY A 1 368 ? -4.487 9.737 -8.670 1.00 90.94 368 GLY A C 1
ATOM 2877 O O . GLY A 1 368 ? -3.837 8.998 -7.927 1.00 90.94 368 GLY A O 1
ATOM 2878 N N . ALA A 1 369 ? -3.920 10.485 -9.623 1.00 90.81 369 ALA A N 1
ATOM 2879 C CA . ALA A 1 369 ? -2.484 10.570 -9.844 1.00 90.81 369 ALA A CA 1
ATOM 2880 C C . ALA A 1 369 ? -1.786 11.256 -8.666 1.00 90.81 369 ALA A C 1
ATOM 2882 O O . ALA A 1 369 ? -0.896 10.662 -8.054 1.00 90.81 369 ALA A O 1
ATOM 2883 N N . ALA A 1 370 ? -2.217 12.474 -8.328 1.00 89.94 370 ALA A N 1
ATOM 2884 C CA . ALA A 1 370 ? -1.656 13.260 -7.238 1.00 89.94 370 ALA A CA 1
ATOM 2885 C C . ALA A 1 370 ? -2.690 14.192 -6.600 1.00 89.94 370 ALA A C 1
ATOM 2887 O O . ALA A 1 370 ? -3.625 14.667 -7.237 1.00 89.94 370 ALA A O 1
ATOM 2888 N N . GLY A 1 371 ? -2.452 14.498 -5.329 1.00 87.62 371 GLY A N 1
ATOM 2889 C CA . GLY A 1 371 ? -3.234 15.458 -4.566 1.00 87.62 371 GLY A CA 1
ATOM 2890 C C . GLY A 1 371 ? -4.634 14.988 -4.177 1.00 87.62 371 GLY A C 1
ATOM 2891 O O . GLY A 1 371 ? -5.015 13.833 -4.359 1.00 87.62 371 GLY A O 1
ATOM 2892 N N . ASN A 1 372 ? -5.384 15.885 -3.545 1.00 87.88 372 ASN A N 1
ATOM 2893 C CA . ASN A 1 372 ? -6.760 15.645 -3.118 1.00 87.88 372 ASN A CA 1
ATOM 2894 C C . ASN A 1 372 ? -7.597 16.924 -3.239 1.00 87.88 372 ASN A C 1
ATOM 2896 O O . ASN A 1 372 ? -7.055 18.030 -3.318 1.00 87.88 372 ASN A O 1
ATOM 2900 N N . MET A 1 373 ? -8.925 16.787 -3.203 1.00 85.50 373 MET A N 1
ATOM 2901 C CA . MET A 1 373 ? -9.822 17.938 -3.346 1.00 85.50 373 MET A CA 1
ATOM 2902 C C . MET A 1 373 ? -9.669 18.951 -2.197 1.00 85.50 373 MET A C 1
ATOM 2904 O O . MET A 1 373 ? -9.821 20.151 -2.393 1.00 85.50 373 MET A O 1
ATOM 2908 N N . THR A 1 374 ? -9.237 18.507 -1.014 1.00 87.88 374 THR A N 1
ATOM 2909 C CA . THR A 1 374 ? -8.908 19.373 0.133 1.00 87.88 374 THR A CA 1
ATOM 2910 C C . THR A 1 374 ? -7.724 20.317 -0.145 1.00 87.88 374 THR A C 1
ATOM 2912 O O . THR A 1 374 ? -7.699 21.460 0.328 1.00 87.88 374 THR A O 1
ATOM 2915 N N . GLN A 1 375 ? -6.729 19.869 -0.914 1.00 90.06 375 GLN A N 1
ATOM 2916 C CA . GLN A 1 375 ? -5.595 20.685 -1.355 1.00 90.06 375 GLN A CA 1
ATOM 2917 C C . GLN A 1 375 ? -6.033 21.680 -2.429 1.00 90.06 375 GLN A C 1
ATOM 2919 O O . GLN A 1 375 ? -5.689 22.857 -2.322 1.00 90.06 375 GLN A O 1
ATOM 2924 N N . VAL A 1 376 ? -6.856 21.246 -3.391 1.00 90.56 376 VAL A N 1
ATOM 2925 C CA . VAL A 1 376 ? -7.454 22.143 -4.398 1.00 90.56 376 VAL A CA 1
ATOM 2926 C C . VAL A 1 376 ? -8.303 23.216 -3.714 1.00 90.56 376 VAL A C 1
ATOM 2928 O O . VAL A 1 376 ? -8.145 24.400 -4.004 1.00 90.56 376 VAL A O 1
ATOM 2931 N N . ARG A 1 377 ? -9.078 22.846 -2.688 1.00 92.06 377 ARG A N 1
ATOM 2932 C CA . ARG A 1 377 ? -9.821 23.782 -1.831 1.00 92.06 377 ARG A CA 1
ATOM 2933 C C . ARG A 1 377 ? -8.918 24.807 -1.164 1.00 92.06 377 ARG A C 1
ATOM 2935 O O . ARG A 1 377 ? -9.263 25.980 -1.115 1.00 92.06 377 ARG A O 1
ATOM 2942 N N . SER A 1 378 ? -7.751 24.401 -0.676 1.00 90.44 378 SER A N 1
ATOM 2943 C CA . SER A 1 378 ? -6.799 25.344 -0.076 1.00 90.44 378 SER A CA 1
ATOM 2944 C C . SER A 1 378 ? -6.176 26.289 -1.116 1.00 90.44 378 SER A C 1
ATOM 2946 O O . SER A 1 378 ? -5.813 27.420 -0.787 1.00 90.44 378 SER A O 1
ATOM 2948 N N . LEU A 1 379 ? -6.057 25.837 -2.367 1.00 92.69 379 LEU A N 1
ATOM 2949 C CA . LEU A 1 379 ? -5.496 26.600 -3.479 1.00 92.69 379 LEU A CA 1
ATOM 2950 C C . LEU A 1 379 ? -6.496 27.608 -4.070 1.00 92.69 379 LEU A C 1
ATOM 2952 O O . LEU A 1 379 ? -6.121 28.759 -4.295 1.00 92.69 379 LEU A O 1
ATOM 2956 N N . ALA A 1 380 ? -7.749 27.193 -4.279 1.00 92.56 380 ALA A N 1
ATOM 2957 C CA . ALA A 1 380 ? -8.767 27.936 -5.026 1.00 92.56 380 ALA A CA 1
ATOM 2958 C C . ALA A 1 380 ? -10.023 28.312 -4.213 1.00 92.56 380 ALA A C 1
ATOM 2960 O O . ALA A 1 380 ? -10.675 29.309 -4.505 1.00 92.56 380 ALA A O 1
ATOM 2961 N N . GLY A 1 381 ? -10.349 27.569 -3.156 1.00 92.50 381 GLY A N 1
ATOM 2962 C CA . GLY A 1 381 ? -11.491 27.829 -2.274 1.00 92.50 381 GLY A CA 1
ATOM 2963 C C . GLY A 1 381 ? -11.113 28.739 -1.105 1.00 92.50 381 GLY A C 1
ATOM 2964 O O . GLY A 1 381 ? -11.033 29.957 -1.249 1.00 92.50 381 GLY A O 1
ATOM 2965 N N . MET A 1 382 ? -10.851 28.146 0.057 1.00 92.75 382 MET A N 1
ATOM 2966 C CA . MET A 1 382 ? -10.335 28.807 1.258 1.00 92.75 382 MET A CA 1
ATOM 2967 C C . MET A 1 382 ? -9.478 27.824 2.063 1.00 92.75 382 MET A C 1
ATOM 2969 O O . MET A 1 382 ? -9.688 26.609 2.010 1.00 92.75 382 MET A O 1
ATOM 2973 N N . ARG A 1 383 ? -8.522 28.328 2.852 1.00 90.88 383 ARG A N 1
ATOM 2974 C CA . ARG A 1 383 ? -7.690 27.457 3.700 1.00 90.88 383 ARG A CA 1
ATOM 2975 C C . ARG A 1 383 ? -8.452 26.897 4.909 1.00 90.88 383 ARG A C 1
ATOM 2977 O O . ARG A 1 383 ? -8.139 25.781 5.337 1.00 90.88 383 ARG A O 1
ATOM 2984 N N . GLY A 1 384 ? -9.429 27.641 5.433 1.00 92.69 384 GLY A N 1
ATOM 2985 C CA . GLY A 1 384 ? -10.322 27.197 6.504 1.00 92.69 384 GLY A CA 1
ATOM 2986 C C . GLY A 1 384 ? -9.732 27.342 7.908 1.00 92.69 384 GLY A C 1
ATOM 2987 O O . GLY A 1 384 ? -8.912 28.223 8.180 1.00 92.69 384 GLY A O 1
ATOM 2988 N N . LEU A 1 385 ? -10.184 26.483 8.820 1.00 91.44 385 LEU A N 1
ATOM 2989 C CA . LEU A 1 385 ? -9.736 26.461 10.212 1.00 91.44 385 LEU A CA 1
ATOM 2990 C C . LEU A 1 385 ? -8.304 25.918 10.346 1.00 91.44 385 LEU A C 1
ATOM 2992 O O . LEU A 1 385 ? -7.880 25.014 9.623 1.00 91.44 385 LEU A O 1
ATOM 2996 N N . VAL A 1 386 ? -7.568 26.457 11.318 1.00 89.75 386 VAL A N 1
ATOM 2997 C CA . VAL A 1 386 ? -6.209 26.025 11.676 1.00 89.75 386 VAL A CA 1
ATOM 2998 C C . VAL A 1 386 ? -6.125 25.715 13.167 1.00 89.75 386 VAL A C 1
ATOM 3000 O O . VAL A 1 386 ? -6.855 26.289 13.975 1.00 89.75 386 VAL A O 1
ATOM 3003 N N . SER A 1 387 ? -5.232 24.801 13.538 1.00 85.94 387 SER A N 1
ATOM 3004 C CA . SER A 1 387 ? -5.020 24.395 14.927 1.00 85.94 387 SER A CA 1
ATOM 3005 C C . SER A 1 387 ? -3.905 25.200 15.591 1.00 85.94 387 SER A C 1
ATOM 3007 O O . SER A 1 387 ? -2.854 25.446 14.992 1.00 85.94 387 SER A O 1
ATOM 3009 N N . ASN A 1 388 ? -4.087 25.528 16.866 1.00 84.75 388 ASN A N 1
ATOM 3010 C CA . ASN A 1 388 ? -3.016 26.038 17.712 1.00 84.75 388 ASN A CA 1
ATOM 3011 C C . ASN A 1 388 ? -2.045 24.897 18.130 1.00 84.75 388 ASN A C 1
ATOM 3013 O O . ASN A 1 388 ? -2.316 23.717 17.8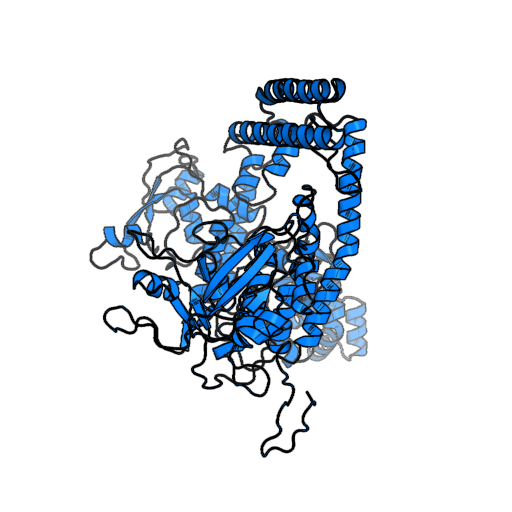83 1.00 84.75 388 ASN A O 1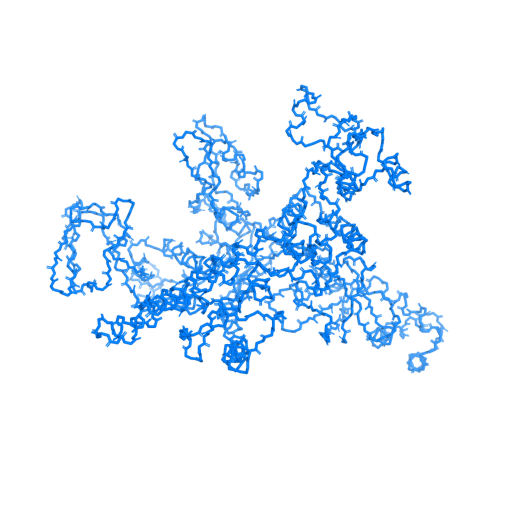
ATOM 3017 N N . PRO A 1 389 ? -0.914 25.195 18.801 1.00 81.94 389 PRO A N 1
ATOM 3018 C CA . PRO A 1 389 ? 0.022 24.163 19.262 1.00 81.94 389 PRO A CA 1
ATOM 3019 C C . PRO A 1 389 ? -0.580 23.159 20.257 1.00 81.94 389 PRO A C 1
ATOM 3021 O O . PRO A 1 389 ? -0.110 22.023 20.337 1.00 81.94 389 PRO A O 1
ATOM 3024 N N . LYS A 1 390 ? -1.643 23.537 20.979 1.00 80.06 390 LYS A N 1
ATOM 3025 C CA . LYS A 1 390 ? -2.380 22.645 21.888 1.00 80.06 390 LYS A CA 1
ATOM 3026 C C . LYS A 1 390 ? -3.294 21.661 21.148 1.00 80.06 390 LYS A C 1
ATOM 3028 O O . LYS A 1 390 ? -3.692 20.669 21.737 1.00 80.06 390 LYS A O 1
ATOM 3033 N N . GLY A 1 391 ? -3.543 21.872 19.852 1.00 76.81 391 GLY A N 1
ATOM 3034 C CA . GLY A 1 391 ? -4.443 21.051 19.036 1.00 76.81 391 GLY A CA 1
ATOM 3035 C C . GLY A 1 391 ? -5.878 21.577 18.969 1.00 76.81 391 GLY A C 1
ATOM 3036 O O . GLY A 1 391 ? -6.710 20.963 18.318 1.00 76.81 391 GLY A O 1
ATOM 3037 N N . GLU A 1 392 ? -6.168 22.721 19.584 1.00 83.25 392 GLU A N 1
ATOM 3038 C CA . GLU A 1 392 ? -7.494 23.337 19.535 1.00 83.25 392 GLU A CA 1
ATOM 3039 C C . GLU A 1 392 ? -7.633 24.169 18.255 1.00 83.25 392 GLU A C 1
ATOM 3041 O O . GLU A 1 392 ? -6.676 24.817 17.811 1.00 83.25 392 GLU A O 1
ATOM 3046 N N . TYR A 1 393 ? -8.832 24.200 17.676 1.00 87.44 393 TYR A N 1
ATOM 3047 C CA . TYR A 1 393 ? -9.112 25.061 16.532 1.00 87.44 393 TYR A CA 1
ATOM 3048 C C . TYR A 1 393 ? -9.125 26.536 16.932 1.00 87.44 393 TYR A C 1
ATOM 3050 O O . TYR A 1 393 ? -9.748 26.940 17.915 1.00 87.44 393 TYR A O 1
ATOM 3058 N N . ILE A 1 394 ? -8.461 27.361 16.126 1.00 89.44 394 ILE A N 1
ATOM 3059 C CA . ILE A 1 394 ? -8.554 28.813 16.230 1.00 89.44 394 ILE A CA 1
ATOM 3060 C C . ILE A 1 394 ? -9.906 29.223 15.622 1.00 89.44 394 ILE A C 1
ATOM 3062 O O . ILE A 1 394 ? -10.127 28.971 14.438 1.00 89.44 394 ILE A O 1
ATOM 3066 N N . PRO A 1 395 ? -10.813 29.869 16.382 1.00 88.88 395 PRO A N 1
ATOM 3067 C CA . PRO A 1 395 ? -12.182 30.149 15.929 1.00 88.88 395 PRO A CA 1
ATOM 3068 C C . PRO A 1 395 ? -12.260 31.190 14.800 1.00 88.88 395 PRO A C 1
ATOM 3070 O O . PRO A 1 395 ? -13.317 31.374 14.203 1.00 88.88 395 PRO A O 1
ATOM 3073 N N . ARG A 1 396 ? -11.151 31.881 14.502 1.00 89.56 396 ARG A N 1
ATOM 3074 C CA . ARG A 1 396 ? -11.012 32.760 13.338 1.00 89.56 396 ARG A CA 1
ATOM 3075 C C . ARG A 1 396 ? -10.375 31.962 12.186 1.00 89.56 396 ARG A C 1
ATOM 3077 O O . ARG A 1 396 ? -9.197 31.617 12.305 1.00 89.56 396 ARG A O 1
ATOM 3084 N N . PRO A 1 397 ? -11.106 31.683 11.092 1.00 93.25 397 PRO A N 1
ATOM 3085 C CA . PRO A 1 397 ? -10.582 30.922 9.962 1.00 93.25 397 PRO A CA 1
ATOM 3086 C C . PRO A 1 397 ? -9.681 31.781 9.067 1.00 93.25 397 PRO A C 1
ATOM 3088 O O . PRO A 1 397 ? -9.698 33.013 9.133 1.00 93.25 397 PRO A O 1
ATOM 3091 N N . ILE A 1 398 ? -8.955 31.116 8.172 1.00 94.62 398 ILE A N 1
ATOM 3092 C CA . ILE A 1 398 ? -8.286 31.737 7.028 1.00 94.62 398 ILE A CA 1
ATOM 3093 C C . ILE A 1 398 ? -9.260 31.701 5.846 1.00 94.62 398 ILE A C 1
ATOM 3095 O O . ILE A 1 398 ? -9.571 30.625 5.323 1.00 94.62 398 ILE A O 1
ATOM 3099 N N . LYS A 1 399 ? -9.761 32.874 5.449 1.00 94.12 399 LYS A N 1
ATOM 3100 C CA . LYS A 1 399 ? -10.749 33.012 4.361 1.00 94.12 399 LYS A CA 1
ATOM 3101 C C . LYS A 1 399 ? -10.089 33.081 2.991 1.00 94.12 399 LYS A C 1
ATOM 3103 O O . LYS A 1 399 ? -10.683 32.675 1.991 1.00 94.12 399 LYS A O 1
ATOM 3108 N N . SER A 1 400 ? -8.862 33.585 2.968 1.00 94.69 400 SER A N 1
ATOM 3109 C CA . SER A 1 400 ? -8.031 33.648 1.776 1.00 94.69 400 SER A CA 1
ATOM 3110 C C . SER A 1 400 ? -7.630 32.240 1.319 1.00 94.69 400 SER A C 1
ATOM 3112 O O . SER A 1 400 ? -7.555 31.291 2.111 1.00 94.69 400 SER A O 1
ATOM 3114 N N . ASN A 1 401 ? -7.358 32.098 0.027 1.00 93.44 401 ASN A N 1
ATOM 3115 C CA . ASN A 1 401 ? -6.712 30.916 -0.546 1.00 93.44 401 ASN A CA 1
ATOM 3116 C C . ASN A 1 401 ? -5.283 31.258 -1.007 1.00 93.44 401 ASN A C 1
ATOM 3118 O O . ASN A 1 401 ? -4.861 32.416 -0.979 1.00 93.44 401 ASN A O 1
ATOM 3122 N N . PHE A 1 402 ? -4.507 30.250 -1.411 1.00 93.50 402 PHE A N 1
ATOM 3123 C CA . PHE A 1 402 ? -3.123 30.484 -1.843 1.00 93.50 402 PHE A CA 1
ATOM 3124 C C . PHE A 1 402 ? -3.011 31.261 -3.161 1.00 93.50 402 PHE A C 1
ATOM 3126 O O . PHE A 1 402 ? -1.981 31.889 -3.393 1.00 93.50 402 PHE A O 1
ATOM 3133 N N . ARG A 1 403 ? -4.058 31.263 -3.995 1.00 93.50 403 ARG A N 1
ATOM 3134 C CA . ARG A 1 403 ? -4.125 32.093 -5.203 1.00 93.50 403 ARG A CA 1
ATOM 3135 C C . ARG A 1 403 ? -4.269 33.583 -4.882 1.00 93.50 403 ARG A C 1
ATOM 3137 O O . ARG A 1 403 ? -3.593 34.403 -5.490 1.00 93.50 403 ARG A O 1
ATOM 3144 N N . GLU A 1 404 ? -5.178 33.926 -3.976 1.00 92.25 404 GLU A N 1
ATOM 3145 C CA . GLU A 1 404 ? -5.460 35.298 -3.534 1.00 92.25 404 GLU A CA 1
ATOM 3146 C C . GLU A 1 404 ? -4.306 35.868 -2.701 1.00 92.25 404 GLU A C 1
ATOM 3148 O O . GLU A 1 404 ? -4.060 37.073 -2.721 1.00 92.25 404 GLU A O 1
ATOM 3153 N N . GLY A 1 405 ? -3.582 34.988 -2.003 1.00 94.12 405 GLY A N 1
ATOM 3154 C CA . GLY A 1 405 ? -2.523 35.342 -1.069 1.00 94.12 405 GLY A CA 1
ATOM 3155 C C . GLY A 1 405 ? -3.058 35.505 0.353 1.00 94.12 405 GLY A C 1
ATOM 3156 O O . GLY A 1 405 ? -4.169 35.975 0.580 1.00 94.12 405 GLY A O 1
ATOM 3157 N N . LEU A 1 406 ? -2.258 35.093 1.338 1.00 95.25 406 LEU A N 1
ATOM 3158 C CA . LEU A 1 406 ? -2.625 35.186 2.751 1.00 95.25 406 LEU A CA 1
ATOM 3159 C C . LEU A 1 406 ? -2.156 36.520 3.333 1.00 95.25 406 LEU A C 1
ATOM 3161 O O . LEU A 1 406 ? -1.048 36.982 3.053 1.00 95.25 406 LEU A O 1
ATOM 3165 N N . SER A 1 407 ? -2.961 37.100 4.222 1.00 96.25 407 SER A N 1
ATOM 3166 C CA . SER A 1 407 ? -2.512 38.225 5.046 1.00 96.25 407 SER A CA 1
ATOM 3167 C C . SER A 1 407 ? -1.427 37.797 6.046 1.00 96.25 407 SER A C 1
ATOM 3169 O O . SER A 1 407 ? -1.293 36.619 6.382 1.00 96.25 407 SER A O 1
ATOM 3171 N N . VAL A 1 408 ? -0.678 38.760 6.598 1.00 96.56 408 VAL A N 1
ATOM 3172 C CA . VAL A 1 408 ? 0.375 38.486 7.599 1.00 96.56 408 VAL A CA 1
ATOM 3173 C C . VAL A 1 408 ? -0.179 37.724 8.809 1.00 96.56 408 VAL A C 1
ATOM 3175 O O . VAL A 1 408 ? 0.453 36.786 9.293 1.00 96.56 408 VAL A O 1
ATOM 3178 N N . ALA A 1 409 ? -1.376 38.091 9.277 1.00 94.19 409 ALA A N 1
ATOM 3179 C CA . ALA A 1 409 ? -2.020 37.435 10.411 1.00 94.19 409 ALA A CA 1
ATOM 3180 C C . ALA A 1 409 ? -2.439 35.994 10.080 1.00 94.19 409 ALA A C 1
ATOM 3182 O O . ALA A 1 409 ? -2.169 35.091 10.871 1.00 94.19 409 ALA A O 1
ATOM 3183 N N . GLU A 1 410 ? -3.052 35.771 8.912 1.00 93.81 410 GLU A N 1
ATOM 3184 C CA . GLU A 1 410 ? -3.445 34.436 8.437 1.00 93.81 410 GLU A CA 1
ATOM 3185 C C . GLU A 1 410 ? -2.228 33.527 8.236 1.00 93.81 410 GLU A C 1
ATOM 3187 O O . GLU A 1 410 ? -2.227 32.372 8.664 1.00 93.81 410 GLU A O 1
ATOM 3192 N N . TYR A 1 411 ? -1.159 34.060 7.642 1.00 95.06 411 TYR A N 1
ATOM 3193 C CA . TYR A 1 411 ? 0.077 33.314 7.445 1.00 95.06 411 TYR A CA 1
ATOM 3194 C C . TYR A 1 411 ? 0.715 32.939 8.788 1.00 95.06 411 TYR A C 1
ATOM 3196 O O . TYR A 1 411 ? 1.083 31.784 8.999 1.00 95.06 411 TYR A O 1
ATOM 3204 N N . PHE A 1 412 ? 0.772 33.878 9.739 1.00 93.94 412 PHE A N 1
ATOM 3205 C CA . PHE A 1 412 ? 1.320 33.627 11.071 1.00 93.94 412 PHE A CA 1
ATOM 3206 C C . PHE A 1 412 ? 0.556 32.523 11.817 1.00 93.94 412 PHE A C 1
ATOM 3208 O O . PHE A 1 412 ? 1.177 31.603 12.354 1.00 93.94 412 PHE A O 1
ATOM 3215 N N . ILE A 1 413 ? -0.782 32.542 11.816 1.00 91.31 413 ILE A N 1
ATOM 3216 C CA . ILE A 1 413 ? -1.556 31.477 12.474 1.00 91.31 413 ILE A CA 1
ATOM 3217 C C . ILE A 1 413 ? -1.387 30.122 11.770 1.00 91.31 413 ILE A C 1
ATOM 3219 O O . ILE A 1 413 ? -1.285 29.106 12.458 1.00 91.31 413 ILE A O 1
ATOM 3223 N N . ALA A 1 414 ? -1.235 30.093 10.440 1.00 89.00 414 ALA A N 1
ATOM 3224 C CA . ALA A 1 414 ? -0.967 28.863 9.692 1.00 89.00 414 ALA A CA 1
ATOM 3225 C C . ALA A 1 414 ? 0.372 28.203 10.079 1.00 89.00 414 ALA A C 1
ATOM 3227 O O . ALA A 1 414 ? 0.476 26.973 10.083 1.00 89.00 414 ALA A O 1
ATOM 3228 N N . THR A 1 415 ? 1.383 28.993 10.470 1.00 91.38 415 THR A N 1
ATOM 3229 C CA . THR A 1 415 ? 2.701 28.452 10.856 1.00 91.38 415 THR A CA 1
ATOM 3230 C C . THR A 1 415 ? 2.665 27.546 12.090 1.00 91.38 415 THR A C 1
ATOM 3232 O O . THR A 1 415 ? 3.488 26.636 12.195 1.00 91.38 415 THR A O 1
ATOM 3235 N N . HIS A 1 416 ? 1.705 27.739 13.004 1.00 87.06 416 HIS A N 1
ATOM 3236 C CA . HIS A 1 416 ? 1.601 26.943 14.231 1.00 87.06 416 HIS A CA 1
ATOM 3237 C C . HIS A 1 416 ? 1.336 25.468 13.912 1.00 87.06 416 HIS A C 1
ATOM 3239 O O . HIS A 1 416 ? 2.054 24.591 14.397 1.00 87.06 416 HIS A O 1
ATOM 3245 N N . GLY A 1 417 ? 0.342 25.207 13.056 1.00 79.12 417 GLY A N 1
ATOM 3246 C CA . GLY A 1 417 ? 0.005 23.858 12.605 1.00 79.12 417 GLY A CA 1
ATOM 3247 C C . GLY A 1 417 ? 1.122 23.230 11.771 1.00 79.12 417 GLY A C 1
ATOM 3248 O O . GLY A 1 417 ? 1.480 22.078 12.001 1.00 79.12 417 GLY A O 1
ATOM 3249 N N . ALA A 1 418 ? 1.731 24.001 10.862 1.00 83.31 418 ALA A N 1
ATOM 3250 C CA . ALA A 1 418 ? 2.813 23.511 10.006 1.00 83.31 418 ALA A CA 1
ATOM 3251 C C . ALA A 1 418 ? 4.052 23.080 10.813 1.00 83.31 418 ALA A C 1
ATOM 3253 O O . ALA A 1 418 ? 4.578 21.984 10.616 1.00 83.31 418 ALA A O 1
ATOM 3254 N N . ARG A 1 419 ? 4.494 23.905 11.773 1.00 86.50 419 ARG A N 1
ATOM 3255 C CA . ARG A 1 419 ? 5.652 23.590 12.622 1.00 86.50 419 ARG A CA 1
ATOM 3256 C C . ARG A 1 419 ? 5.391 22.385 13.521 1.00 86.50 419 ARG A C 1
ATOM 3258 O O . ARG A 1 419 ? 6.288 21.565 13.705 1.00 86.50 419 ARG A O 1
ATOM 3265 N N . LYS A 1 420 ? 4.176 22.278 14.069 1.00 81.00 420 LYS A N 1
ATOM 3266 C CA . LYS A 1 420 ? 3.771 21.126 14.879 1.00 81.00 420 LYS A CA 1
ATOM 3267 C C . LYS A 1 420 ? 3.818 19.834 14.059 1.00 81.00 420 LYS A C 1
ATOM 3269 O O . LYS A 1 420 ? 4.455 18.886 14.497 1.00 81.00 420 LYS A O 1
ATOM 3274 N N . GLY A 1 421 ? 3.264 19.841 12.844 1.00 77.00 421 GLY A N 1
ATOM 3275 C CA . GLY A 1 421 ? 3.295 18.684 11.943 1.00 77.00 421 GLY A CA 1
ATOM 3276 C C . GLY A 1 421 ? 4.713 18.187 11.634 1.00 77.00 421 GLY A C 1
ATOM 3277 O O . GLY A 1 421 ? 4.965 16.985 11.696 1.00 77.00 421 GLY A O 1
ATOM 3278 N N . LEU A 1 422 ? 5.662 19.097 11.382 1.00 80.56 422 LEU A N 1
ATOM 3279 C CA . LEU A 1 422 ? 7.070 18.732 11.156 1.00 80.56 422 LEU A CA 1
ATOM 3280 C C . LEU A 1 422 ? 7.721 18.097 12.394 1.00 80.56 422 LEU A C 1
ATOM 3282 O O . LEU A 1 422 ? 8.423 17.094 12.275 1.00 80.56 422 LEU A O 1
ATOM 3286 N N . ALA A 1 423 ? 7.479 18.658 13.583 1.00 81.69 423 ALA A N 1
ATOM 3287 C CA . ALA A 1 423 ? 8.021 18.119 14.831 1.00 81.69 423 ALA A CA 1
ATOM 3288 C C . ALA A 1 423 ? 7.432 16.737 15.168 1.00 81.69 423 ALA A C 1
ATOM 3290 O O . ALA A 1 423 ? 8.174 15.822 15.524 1.00 81.69 423 ALA A O 1
ATOM 3291 N N . ASP A 1 424 ? 6.116 16.574 15.011 1.00 75.44 424 ASP A N 1
ATOM 3292 C CA . ASP A 1 424 ? 5.421 15.304 15.234 1.00 75.44 424 ASP A CA 1
ATOM 3293 C C . ASP A 1 424 ? 5.920 14.212 14.272 1.00 75.44 424 ASP A C 1
ATOM 3295 O O . ASP A 1 424 ? 6.168 13.085 14.700 1.00 75.44 424 ASP A O 1
ATOM 3299 N N . THR A 1 425 ? 6.144 14.550 12.997 1.00 72.81 425 THR A N 1
ATOM 3300 C CA . THR A 1 425 ? 6.678 13.615 11.988 1.00 72.81 425 THR A CA 1
ATOM 3301 C C . THR A 1 425 ? 8.041 13.051 12.411 1.00 72.81 425 THR A C 1
ATOM 3303 O O . THR A 1 425 ? 8.281 11.845 12.320 1.00 72.81 425 THR A O 1
ATOM 3306 N N . ALA A 1 426 ? 8.924 13.907 12.937 1.00 76.00 426 ALA A N 1
ATOM 3307 C CA . ALA A 1 426 ? 10.254 13.499 13.380 1.00 76.00 426 ALA A CA 1
ATOM 3308 C C . ALA A 1 426 ? 10.220 12.641 14.658 1.00 76.00 426 ALA A C 1
ATOM 3310 O O . ALA A 1 426 ? 10.867 11.597 14.711 1.00 76.00 426 ALA A O 1
ATOM 3311 N N . LEU A 1 427 ? 9.462 13.056 15.681 1.00 75.06 427 LEU A N 1
ATOM 3312 C CA . LEU A 1 427 ? 9.422 12.360 16.973 1.00 75.06 427 LEU A CA 1
ATOM 3313 C C . LEU A 1 427 ? 8.798 10.964 16.862 1.00 75.06 427 LEU A C 1
ATOM 3315 O O . LEU A 1 427 ? 9.329 10.000 17.408 1.00 75.06 427 LEU A O 1
ATOM 3319 N N . ARG A 1 428 ? 7.693 10.837 16.123 1.00 71.94 428 ARG A N 1
ATOM 3320 C CA . ARG A 1 428 ? 6.875 9.612 16.135 1.00 71.94 428 ARG A CA 1
ATOM 3321 C C . ARG A 1 428 ? 7.384 8.500 15.228 1.00 71.94 428 ARG A C 1
ATOM 3323 O O . ARG A 1 428 ? 6.986 7.346 15.377 1.00 71.94 428 ARG A O 1
ATOM 3330 N N . THR A 1 429 ? 8.325 8.817 14.342 1.00 76.31 429 THR A N 1
ATOM 3331 C CA . THR A 1 429 ? 9.076 7.797 13.599 1.00 76.31 429 THR A CA 1
ATOM 3332 C C . THR A 1 429 ? 9.790 6.839 14.567 1.00 76.31 429 THR A C 1
ATOM 3334 O O . THR A 1 429 ? 9.845 5.634 14.314 1.00 76.31 429 THR A O 1
ATOM 3337 N N . ALA A 1 430 ? 10.254 7.338 15.721 1.00 80.88 430 ALA A N 1
ATOM 3338 C CA . ALA A 1 430 ? 10.869 6.509 16.756 1.00 80.88 430 ALA A CA 1
ATOM 3339 C C . ALA A 1 430 ? 9.868 5.543 17.418 1.00 80.88 430 ALA A C 1
ATOM 3341 O O . ALA A 1 430 ? 10.202 4.375 17.620 1.00 80.88 430 ALA A O 1
ATOM 3342 N N . ASP A 1 431 ? 8.639 5.991 17.697 1.00 80.19 431 ASP A N 1
ATOM 3343 C CA . ASP A 1 431 ? 7.602 5.168 18.339 1.00 80.19 431 ASP A CA 1
ATOM 3344 C C . ASP A 1 431 ? 7.184 3.989 17.450 1.00 80.19 431 ASP A C 1
ATOM 3346 O O . ASP A 1 431 ? 7.079 2.850 17.914 1.00 80.19 431 ASP A O 1
ATOM 3350 N N . SER A 1 432 ? 7.018 4.237 16.146 1.00 82.56 432 SER A N 1
ATOM 3351 C CA . SER A 1 432 ? 6.729 3.179 15.171 1.00 82.56 432 SER A CA 1
ATOM 3352 C C . SER A 1 432 ? 7.868 2.163 15.078 1.00 82.56 432 SER A C 1
ATOM 3354 O O . SER A 1 432 ? 7.631 0.953 15.053 1.00 82.56 432 SER A O 1
ATOM 3356 N N . GLY A 1 433 ? 9.119 2.639 15.068 1.00 86.31 433 GLY A N 1
ATOM 3357 C CA . GLY A 1 433 ? 10.297 1.772 15.085 1.00 86.31 433 GLY A CA 1
ATOM 3358 C C . GLY A 1 433 ? 10.377 0.925 16.358 1.00 86.31 433 GLY A C 1
ATOM 3359 O O . GLY A 1 433 ? 10.713 -0.257 16.297 1.00 86.31 433 GLY A O 1
ATOM 3360 N N . TYR A 1 434 ? 10.001 1.496 17.504 1.00 88.12 434 TYR A N 1
ATOM 3361 C CA . TYR A 1 434 ? 9.970 0.787 18.779 1.00 88.12 434 TYR A CA 1
ATOM 3362 C C . TYR A 1 434 ? 8.913 -0.322 18.814 1.00 88.12 434 TYR A C 1
ATOM 3364 O O . TYR A 1 434 ? 9.229 -1.443 19.222 1.00 88.12 434 TYR A O 1
ATOM 3372 N N . LEU A 1 435 ? 7.689 -0.050 18.341 1.00 90.62 435 LEU A N 1
ATOM 3373 C CA . LEU A 1 435 ? 6.659 -1.083 18.206 1.00 90.62 435 LEU A CA 1
ATOM 3374 C C . LEU A 1 435 ? 7.129 -2.198 17.266 1.00 90.62 435 LEU A C 1
ATOM 3376 O O . LEU A 1 435 ? 7.062 -3.369 17.629 1.00 90.62 435 LEU A O 1
ATOM 3380 N N . THR A 1 436 ? 7.662 -1.837 16.096 1.00 92.44 436 THR A N 1
ATOM 3381 C CA . THR A 1 436 ? 8.156 -2.809 15.106 1.00 92.44 436 THR A CA 1
ATOM 3382 C C . THR A 1 436 ? 9.218 -3.721 15.714 1.00 92.44 436 THR A C 1
ATOM 3384 O O . THR A 1 436 ? 9.134 -4.937 15.577 1.00 92.44 436 THR A O 1
ATOM 3387 N N . ARG A 1 437 ? 10.181 -3.157 16.456 1.00 93.12 437 ARG A N 1
ATOM 3388 C CA . ARG A 1 437 ? 11.207 -3.937 17.155 1.00 93.12 437 ARG A CA 1
ATOM 3389 C C . ARG A 1 437 ? 10.595 -4.940 18.132 1.00 93.12 437 ARG A C 1
ATOM 3391 O O . ARG A 1 437 ? 10.966 -6.104 18.097 1.00 93.12 437 ARG A O 1
ATOM 3398 N N . ARG A 1 438 ? 9.642 -4.514 18.965 1.00 94.44 438 ARG A N 1
ATOM 3399 C CA . ARG A 1 438 ? 8.969 -5.414 19.917 1.00 94.44 438 ARG A CA 1
ATOM 3400 C C . ARG A 1 438 ? 8.215 -6.542 19.218 1.00 94.44 438 ARG A C 1
ATOM 3402 O O . ARG A 1 438 ? 8.260 -7.678 19.678 1.00 94.44 438 ARG A O 1
ATOM 3409 N N . LEU A 1 439 ? 7.541 -6.230 18.111 1.00 95.81 439 LEU A N 1
ATOM 3410 C CA . LEU A 1 439 ? 6.844 -7.226 17.301 1.00 95.81 439 LEU A CA 1
ATOM 3411 C C . LEU A 1 439 ? 7.825 -8.230 16.682 1.00 95.81 439 LEU A C 1
ATOM 3413 O O . LEU A 1 439 ? 7.530 -9.421 16.651 1.00 95.81 439 LEU A O 1
ATOM 3417 N N . VAL A 1 440 ? 9.002 -7.786 16.232 1.00 96.31 440 VAL A N 1
ATOM 3418 C CA . VAL A 1 440 ? 10.061 -8.687 15.750 1.00 96.31 440 VAL A CA 1
ATOM 3419 C C . VAL A 1 440 ? 10.592 -9.556 16.892 1.00 96.31 440 VAL A C 1
ATOM 3421 O O . VAL A 1 440 ? 10.667 -10.771 16.731 1.00 96.31 440 VAL A O 1
ATOM 3424 N N . ASP A 1 441 ? 10.885 -8.970 18.056 1.00 96.12 441 ASP A N 1
ATOM 3425 C CA . ASP A 1 441 ? 11.433 -9.690 19.214 1.00 96.12 441 ASP A CA 1
ATOM 3426 C C . ASP A 1 441 ? 10.520 -10.852 19.656 1.00 96.12 441 ASP A C 1
ATOM 3428 O O . ASP A 1 441 ? 11.015 -11.925 20.002 1.00 96.12 441 ASP A O 1
ATOM 3432 N N . VAL A 1 442 ? 9.192 -10.669 19.599 1.00 95.56 442 VAL A N 1
ATOM 3433 C CA . VAL A 1 442 ? 8.212 -11.706 19.976 1.00 95.56 442 VAL A CA 1
ATOM 3434 C C . VAL A 1 442 ? 7.930 -12.733 18.873 1.00 95.56 442 VAL A C 1
ATOM 3436 O O . VAL A 1 442 ? 7.460 -13.823 19.180 1.00 95.56 442 VAL A O 1
ATOM 3439 N N . SER A 1 443 ? 8.177 -12.409 17.599 1.00 95.88 443 SER A N 1
ATOM 3440 C CA . SER A 1 443 ? 7.720 -13.232 16.465 1.00 95.88 443 SER A CA 1
ATOM 3441 C C . SER A 1 443 ? 8.827 -13.802 15.578 1.00 95.88 443 SER A C 1
ATOM 3443 O O . SER A 1 443 ? 8.540 -14.608 14.696 1.00 95.88 443 SER A O 1
ATOM 3445 N N . GLN A 1 444 ? 10.094 -13.442 15.794 1.00 95.06 444 GLN A N 1
ATOM 3446 C CA . GLN A 1 444 ? 11.217 -13.905 14.968 1.00 95.06 444 GLN A CA 1
ATOM 3447 C C . GLN A 1 444 ? 11.378 -15.437 14.905 1.00 95.06 444 GLN A C 1
ATOM 3449 O O . GLN A 1 444 ? 11.927 -15.950 13.932 1.00 95.06 444 GLN A O 1
ATOM 3454 N N . ASP A 1 445 ? 10.898 -16.180 15.910 1.00 93.06 445 ASP A N 1
ATOM 3455 C CA . ASP A 1 445 ? 10.938 -17.649 15.949 1.00 93.06 445 ASP A CA 1
ATOM 3456 C C . ASP A 1 445 ? 9.752 -18.311 15.220 1.00 93.06 445 ASP A C 1
ATOM 3458 O O . ASP A 1 445 ? 9.718 -19.538 15.064 1.00 93.06 445 ASP A O 1
ATOM 3462 N N . VAL A 1 446 ? 8.790 -17.521 14.728 1.00 96.31 446 VAL A N 1
ATOM 3463 C CA . VAL A 1 446 ? 7.618 -18.017 14.001 1.00 96.31 446 VAL A CA 1
ATOM 3464 C C . VAL A 1 446 ? 7.958 -18.235 12.532 1.00 96.31 446 VAL A C 1
ATOM 3466 O O . VAL A 1 446 ? 7.837 -17.347 11.684 1.00 96.31 446 VAL A O 1
ATOM 3469 N N . ILE A 1 447 ? 8.374 -19.466 12.251 1.00 97.56 447 ILE A N 1
ATOM 3470 C CA . ILE A 1 447 ? 8.752 -19.961 10.927 1.00 97.56 447 ILE A CA 1
ATOM 3471 C C . ILE A 1 447 ? 7.791 -21.083 10.526 1.00 97.56 447 ILE A C 1
ATOM 3473 O O . ILE A 1 447 ? 7.340 -21.855 11.378 1.00 97.56 447 ILE A O 1
ATOM 3477 N N . VAL A 1 448 ? 7.490 -21.201 9.234 1.00 97.81 448 VAL A N 1
ATOM 3478 C CA . VAL A 1 448 ? 6.740 -22.350 8.709 1.00 97.81 448 VAL A CA 1
ATOM 3479 C C . VAL A 1 448 ? 7.625 -23.599 8.764 1.00 97.81 448 VAL A C 1
ATOM 3481 O O . VAL A 1 448 ? 8.698 -23.614 8.164 1.00 97.81 448 VAL A O 1
ATOM 3484 N N . ARG A 1 449 ? 7.222 -24.644 9.495 1.00 96.75 449 ARG A N 1
ATOM 3485 C CA . ARG A 1 449 ? 8.060 -25.849 9.708 1.00 96.75 449 ARG A CA 1
ATOM 3486 C C . ARG A 1 449 ? 7.554 -27.108 9.022 1.00 96.75 449 ARG A C 1
ATOM 3488 O O . ARG A 1 449 ? 8.341 -28.013 8.773 1.00 96.75 449 ARG A O 1
ATOM 3495 N N . GLU A 1 450 ? 6.271 -27.154 8.705 1.00 96.44 450 GLU A N 1
ATOM 3496 C CA . GLU A 1 450 ? 5.625 -28.304 8.079 1.00 96.44 450 GLU A CA 1
ATOM 3497 C C . GLU A 1 450 ? 4.524 -27.834 7.127 1.00 96.44 450 GLU A C 1
ATOM 3499 O O . GLU A 1 450 ? 4.071 -26.690 7.203 1.00 96.44 450 GLU A O 1
ATOM 3504 N N . VAL A 1 451 ? 4.091 -28.705 6.217 1.00 96.12 451 VAL A N 1
ATOM 3505 C CA . VAL A 1 451 ? 3.046 -28.360 5.242 1.00 96.12 451 VAL A CA 1
ATOM 3506 C C . VAL A 1 451 ? 1.675 -28.340 5.916 1.00 96.12 451 VAL A C 1
ATOM 3508 O O . VAL A 1 451 ? 0.961 -27.343 5.833 1.00 96.12 451 VAL A O 1
ATOM 3511 N N . ASP A 1 452 ? 1.339 -29.394 6.658 1.00 96.44 452 ASP A N 1
ATOM 3512 C CA . ASP A 1 452 ? 0.041 -29.547 7.306 1.00 96.44 452 ASP A CA 1
ATOM 3513 C C . ASP A 1 452 ? 0.191 -30.150 8.711 1.00 96.44 452 ASP A C 1
ATOM 3515 O O . ASP A 1 452 ? 0.812 -31.196 8.872 1.00 96.44 452 ASP A O 1
ATOM 3519 N N . CYS A 1 453 ? -0.411 -29.512 9.720 1.00 95.75 453 CYS A N 1
ATOM 3520 C CA . CYS A 1 453 ? -0.495 -30.044 11.082 1.00 95.75 453 CYS A CA 1
ATOM 3521 C C . CYS A 1 453 ? -1.630 -31.074 11.281 1.00 95.75 453 CYS A C 1
ATOM 3523 O O . CYS A 1 453 ? -1.830 -31.555 12.390 1.00 95.75 453 CYS A O 1
ATOM 3525 N N . GLY A 1 454 ? -2.440 -31.355 10.252 1.00 93.06 454 GLY A N 1
ATOM 3526 C CA . GLY A 1 454 ? -3.514 -32.358 10.256 1.00 93.06 454 GLY A CA 1
ATOM 3527 C C . GLY A 1 454 ? -4.808 -31.956 10.979 1.00 93.06 454 GLY A C 1
ATOM 3528 O O . GLY A 1 454 ? -5.785 -32.706 10.956 1.00 93.06 454 GLY A O 1
ATOM 3529 N N . THR A 1 455 ? -4.852 -30.773 11.595 1.00 94.19 455 THR A N 1
ATOM 3530 C CA . THR A 1 455 ? -5.996 -30.342 12.411 1.00 94.19 455 THR A CA 1
ATOM 3531 C C . THR A 1 455 ? -7.255 -30.081 11.568 1.00 94.19 455 THR A C 1
ATOM 3533 O O . THR A 1 455 ? -7.189 -29.593 10.437 1.00 94.19 455 THR A O 1
ATOM 3536 N N . SER A 1 456 ? -8.426 -30.376 12.134 1.00 92.62 456 SER A N 1
ATOM 3537 C CA . SER A 1 456 ? -9.746 -29.987 11.600 1.00 92.62 456 SER A CA 1
ATOM 3538 C C . SER A 1 456 ? -10.311 -28.732 12.282 1.00 92.62 456 SER A C 1
ATOM 3540 O O . SER A 1 456 ? -11.435 -28.296 12.003 1.00 92.62 456 SER A O 1
ATOM 3542 N N . ARG A 1 457 ? -9.539 -28.141 13.205 1.00 94.12 457 ARG A N 1
ATOM 3543 C CA . ARG A 1 457 ? -9.892 -26.886 13.864 1.00 94.12 457 ARG A CA 1
ATOM 3544 C C . ARG A 1 457 ? -9.766 -25.721 12.886 1.00 94.12 457 ARG A C 1
ATOM 3546 O O . ARG A 1 457 ? -8.906 -25.704 12.009 1.00 94.12 457 ARG A O 1
ATOM 3553 N N . GLY A 1 458 ? -10.621 -24.729 13.075 1.00 93.56 458 GLY A N 1
ATOM 3554 C CA . GLY A 1 458 ? -10.641 -23.512 12.280 1.00 93.56 458 GLY A CA 1
ATOM 3555 C C . GLY A 1 458 ? -11.450 -22.430 12.976 1.00 93.56 458 GLY A C 1
ATOM 3556 O O . GLY A 1 458 ? -11.978 -22.647 14.069 1.00 93.56 458 GLY A O 1
ATOM 3557 N N . ILE A 1 459 ? -11.534 -21.275 12.335 1.00 94.12 459 ILE A N 1
ATOM 3558 C CA . ILE A 1 459 ? -12.328 -20.129 12.774 1.00 94.12 459 ILE A CA 1
ATOM 3559 C C . ILE A 1 459 ? -13.453 -19.891 11.769 1.00 94.12 459 ILE A C 1
ATOM 3561 O O . ILE A 1 459 ? -13.241 -19.988 10.562 1.00 94.12 459 ILE A O 1
ATOM 3565 N N . GLN A 1 460 ? -14.657 -19.636 12.276 1.00 93.38 460 GLN A N 1
ATOM 3566 C CA . GLN A 1 460 ? -15.817 -19.307 11.450 1.00 93.38 460 GLN A CA 1
ATOM 3567 C C . GLN A 1 460 ? -15.708 -17.850 11.001 1.00 93.38 460 GLN A C 1
ATOM 3569 O O . GLN A 1 460 ? -15.602 -16.958 11.840 1.00 93.38 460 GLN A O 1
ATOM 3574 N N . MET A 1 461 ? -15.725 -17.618 9.692 1.00 91.19 461 MET A N 1
ATOM 3575 C CA . MET A 1 461 ? -15.570 -16.300 9.083 1.00 91.19 461 MET A CA 1
ATOM 3576 C C . MET A 1 461 ? -16.725 -16.010 8.131 1.00 91.19 461 MET A C 1
ATOM 3578 O O . MET A 1 461 ? -17.178 -16.890 7.403 1.00 91.19 461 MET A O 1
ATOM 3582 N N . THR A 1 462 ? -17.189 -14.764 8.125 1.00 90.25 462 THR A N 1
ATOM 3583 C CA . THR A 1 462 ? -18.280 -14.311 7.254 1.00 90.25 462 THR A CA 1
ATOM 3584 C C . THR A 1 462 ? -17.735 -13.907 5.882 1.00 90.25 462 THR A C 1
ATOM 3586 O O . THR A 1 462 ? -16.784 -13.128 5.795 1.00 90.25 462 THR A O 1
ATOM 3589 N N . ILE A 1 463 ? -18.342 -14.428 4.814 1.00 86.12 463 ILE A N 1
ATOM 3590 C CA . ILE A 1 463 ? -18.0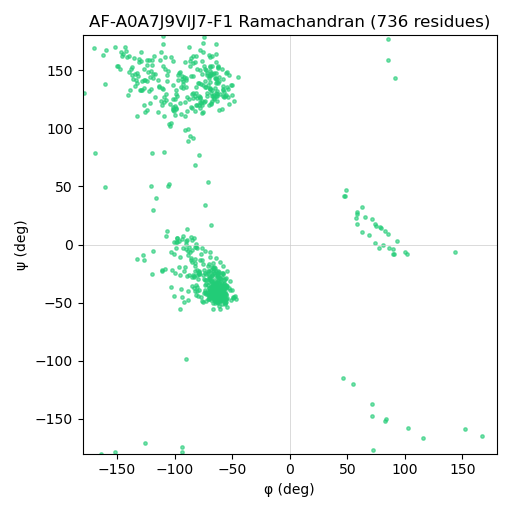27 -14.102 3.412 1.00 86.12 463 ILE A CA 1
ATOM 3591 C C . ILE A 1 463 ? -19.033 -13.143 2.780 1.00 86.12 463 ILE A C 1
ATOM 3593 O O . ILE A 1 463 ? -18.688 -12.425 1.841 1.00 86.12 463 ILE A O 1
ATOM 3597 N N . GLY A 1 464 ? -20.245 -13.061 3.315 1.00 82.62 464 GLY A N 1
ATOM 3598 C CA . GLY A 1 464 ? -21.224 -12.093 2.856 1.00 82.62 464 GLY A CA 1
ATOM 3599 C C . GLY A 1 464 ? -22.447 -12.000 3.744 1.00 82.62 464 GLY A C 1
ATOM 3600 O O . GLY A 1 464 ? -22.642 -12.813 4.643 1.00 82.62 464 GLY A O 1
ATOM 3601 N N . GLU A 1 465 ? -23.248 -10.975 3.492 1.00 80.00 465 GLU A N 1
ATOM 3602 C CA . GLU A 1 465 ? -24.483 -10.700 4.217 1.00 80.00 465 GLU A CA 1
ATOM 3603 C C . GLU A 1 465 ? -25.681 -10.957 3.302 1.00 80.00 465 GLU A C 1
ATOM 3605 O O . GLU A 1 465 ? -25.703 -10.547 2.135 1.00 80.00 465 GLU A O 1
ATOM 3610 N N . LYS A 1 466 ? -26.683 -11.665 3.830 1.00 73.06 466 LYS A N 1
ATOM 3611 C CA . LYS A 1 466 ? -27.944 -11.920 3.131 1.00 73.06 466 LYS A CA 1
ATOM 3612 C C . LYS A 1 466 ? -28.817 -10.669 3.208 1.00 73.06 466 LYS A C 1
ATOM 3614 O O . LYS A 1 466 ? -29.214 -10.263 4.298 1.00 73.06 466 LYS A O 1
ATOM 3619 N N . GLN A 1 467 ? -29.133 -10.073 2.061 1.00 70.62 467 GLN A N 1
ATOM 3620 C CA . GLN A 1 467 ? -30.167 -9.038 1.974 1.00 70.62 467 GLN A CA 1
ATOM 3621 C C . GLN A 1 467 ? -31.561 -9.670 1.871 1.00 70.62 467 GLN A C 1
ATOM 3623 O O . GLN A 1 467 ? -31.692 -10.817 1.449 1.00 70.62 467 GLN A O 1
ATOM 3628 N N . GLN A 1 468 ? -32.596 -8.910 2.253 1.00 61.81 468 GLN A N 1
ATOM 3629 C CA . GLN A 1 468 ? -33.983 -9.389 2.356 1.00 61.81 468 GLN A CA 1
ATOM 3630 C C . GLN A 1 468 ? -34.574 -9.958 1.050 1.00 61.81 468 GLN A C 1
ATOM 3632 O O . GLN A 1 468 ? -35.531 -10.708 1.161 1.00 61.81 468 GLN A O 1
ATOM 3637 N N . ASP A 1 469 ? -34.007 -9.673 -0.135 1.00 53.34 469 ASP A N 1
ATOM 3638 C CA . ASP A 1 469 ? -34.421 -10.263 -1.428 1.00 53.34 469 ASP A CA 1
ATOM 3639 C C . ASP A 1 469 ? -33.325 -10.139 -2.525 1.00 53.34 469 ASP A C 1
ATOM 3641 O O . ASP A 1 469 ? -33.568 -9.674 -3.640 1.00 53.34 469 ASP A O 1
ATOM 3645 N N . GLY A 1 470 ? -32.073 -10.518 -2.235 1.00 60.31 470 GLY A N 1
ATOM 3646 C CA . GLY A 1 470 ? -30.971 -10.363 -3.200 1.00 60.31 470 GLY A CA 1
ATOM 3647 C C . GLY A 1 470 ? -29.823 -11.368 -3.060 1.00 60.31 470 GLY A C 1
ATOM 3648 O O . GLY A 1 470 ? -29.766 -12.108 -2.076 1.00 60.31 470 GLY A O 1
ATOM 3649 N N . PRO A 1 471 ? -28.895 -11.407 -4.041 1.00 64.94 471 PRO A N 1
ATOM 3650 C CA . PRO A 1 471 ? -27.680 -12.212 -3.942 1.00 64.94 471 PRO A CA 1
ATOM 3651 C C . PRO A 1 471 ? -26.863 -11.794 -2.716 1.00 64.94 471 PRO A C 1
ATOM 3653 O O . PRO A 1 471 ? -26.901 -10.636 -2.296 1.00 64.94 471 PRO A O 1
ATOM 3656 N N . ILE A 1 472 ? -26.110 -12.735 -2.143 1.00 73.00 472 ILE A N 1
ATOM 3657 C CA . ILE A 1 472 ? -25.249 -12.461 -0.990 1.00 73.00 472 ILE A CA 1
ATOM 3658 C C . ILE A 1 472 ? -24.247 -11.372 -1.369 1.00 73.00 472 ILE A C 1
ATOM 3660 O O . ILE A 1 472 ? -23.404 -11.560 -2.251 1.00 73.00 472 ILE A O 1
ATOM 3664 N N . MET A 1 473 ? -24.330 -10.230 -0.687 1.00 75.00 473 MET A N 1
ATOM 3665 C CA . MET A 1 473 ? -23.374 -9.153 -0.888 1.00 75.00 473 MET A CA 1
ATOM 3666 C C . MET A 1 473 ? -22.089 -9.517 -0.154 1.00 75.00 473 MET A C 1
ATOM 3668 O O . MET A 1 473 ? -22.109 -9.823 1.039 1.00 75.00 473 MET A O 1
ATOM 3672 N N . ARG A 1 474 ? -20.962 -9.496 -0.873 1.00 77.62 474 ARG A N 1
ATOM 3673 C CA . ARG A 1 474 ? -19.640 -9.774 -0.300 1.00 77.62 474 ARG A CA 1
ATOM 3674 C C . ARG A 1 474 ? -19.407 -8.863 0.904 1.00 77.62 474 ARG A C 1
ATOM 3676 O O . ARG A 1 474 ? -19.528 -7.645 0.785 1.00 77.62 474 ARG A O 1
ATOM 3683 N N . ALA A 1 475 ? -19.051 -9.456 2.041 1.00 79.88 475 ALA A N 1
ATOM 3684 C CA . ALA A 1 475 ? -18.814 -8.692 3.258 1.00 79.88 475 ALA A CA 1
ATOM 3685 C C . ALA A 1 475 ? -17.613 -7.749 3.069 1.00 79.88 475 ALA A C 1
ATOM 3687 O O . ALA A 1 475 ? -16.653 -8.058 2.354 1.00 79.88 475 ALA A O 1
ATOM 3688 N N . GLU A 1 476 ? -17.652 -6.594 3.731 1.00 78.38 476 GLU A N 1
ATOM 3689 C CA . GLU A 1 476 ? -16.701 -5.497 3.503 1.00 78.38 476 GLU A CA 1
ATOM 3690 C C . GLU A 1 476 ? -15.231 -5.920 3.697 1.00 78.38 476 GLU A C 1
ATOM 3692 O O . GLU A 1 476 ? -14.325 -5.439 3.015 1.00 78.38 476 GLU A O 1
ATOM 3697 N N . HIS A 1 477 ? -14.974 -6.854 4.616 1.00 85.19 477 HIS A N 1
ATOM 3698 C CA . HIS A 1 477 ? -13.623 -7.201 5.072 1.00 85.19 477 HIS A CA 1
ATOM 3699 C C . HIS A 1 477 ? -13.091 -8.541 4.552 1.00 85.19 477 HIS A C 1
ATOM 3701 O O . HIS A 1 477 ? -12.038 -9.006 4.989 1.00 85.19 477 HIS A O 1
ATOM 3707 N N . VAL A 1 478 ? -13.768 -9.148 3.577 1.00 86.31 478 VAL A N 1
ATOM 3708 C CA . VAL A 1 478 ? -13.419 -10.475 3.040 1.00 86.31 478 VAL A CA 1
ATOM 3709 C C . VAL A 1 478 ? -12.004 -10.532 2.465 1.00 86.31 478 VAL A C 1
ATOM 3711 O O . VAL A 1 478 ? -11.335 -11.555 2.584 1.00 86.31 478 VAL A O 1
ATOM 3714 N N . ALA A 1 479 ? -11.523 -9.428 1.887 1.00 83.81 479 ALA A N 1
ATOM 3715 C CA . ALA A 1 479 ? -10.174 -9.321 1.330 1.00 83.81 479 ALA A CA 1
ATOM 3716 C C . ALA A 1 479 ? -9.053 -9.432 2.384 1.00 83.81 479 ALA A C 1
ATOM 3718 O O . ALA A 1 479 ? -7.910 -9.702 2.029 1.00 83.81 479 ALA A O 1
ATOM 3719 N N . THR A 1 480 ? -9.353 -9.205 3.668 1.00 87.19 480 THR A N 1
ATOM 3720 C CA . THR A 1 480 ? -8.369 -9.314 4.762 1.00 87.19 480 THR A CA 1
ATOM 3721 C C . THR A 1 480 ? -8.629 -10.490 5.691 1.00 87.19 480 THR A C 1
ATOM 3723 O O . THR A 1 480 ? -7.697 -10.934 6.365 1.00 87.19 480 THR A O 1
ATOM 3726 N N . SER A 1 481 ? -9.875 -10.973 5.744 1.00 88.81 481 SER A N 1
ATOM 3727 C CA . SER A 1 481 ? -10.287 -12.043 6.646 1.00 88.81 481 SER A CA 1
ATOM 3728 C C . SER A 1 481 ? -10.254 -13.418 5.988 1.00 88.81 481 SER A C 1
ATOM 3730 O O . SER A 1 481 ? -9.577 -14.292 6.512 1.00 88.81 481 SER A O 1
ATOM 3732 N N . VAL A 1 482 ? -10.934 -13.628 4.858 1.00 91.12 482 VAL A N 1
ATOM 3733 C CA . VAL A 1 482 ? -11.127 -14.961 4.246 1.00 91.12 482 VAL A CA 1
ATOM 3734 C C . VAL A 1 482 ? -10.217 -15.197 3.047 1.00 91.12 482 VAL A C 1
ATOM 3736 O O . VAL A 1 482 ? -9.735 -16.313 2.863 1.00 91.12 482 VAL A O 1
ATOM 3739 N N . TYR A 1 483 ? -9.973 -14.158 2.250 1.00 91.44 483 TYR A N 1
ATOM 3740 C CA . TYR A 1 483 ? -9.062 -14.215 1.110 1.00 91.44 483 TYR A CA 1
ATOM 3741 C C . TYR A 1 483 ? -7.685 -14.760 1.519 1.00 91.44 483 TYR A C 1
ATOM 3743 O O . TYR A 1 483 ? -7.232 -14.515 2.631 1.00 91.44 483 TYR A O 1
ATOM 3751 N N . ALA A 1 484 ? -7.013 -15.497 0.632 1.00 93.00 484 ALA A N 1
ATOM 3752 C CA . ALA A 1 484 ? -5.686 -16.078 0.850 1.00 93.00 484 ALA A CA 1
ATOM 3753 C C . ALA A 1 484 ? -5.585 -17.032 2.064 1.00 93.00 484 ALA A C 1
ATOM 3755 O O . ALA A 1 484 ? -4.498 -17.198 2.643 1.00 93.00 484 ALA A O 1
ATOM 3756 N N . ARG A 1 485 ? -6.697 -17.660 2.468 1.00 94.50 485 ARG A N 1
ATOM 3757 C CA . ARG A 1 485 ? -6.738 -18.724 3.485 1.00 94.50 485 ARG A CA 1
ATOM 3758 C C . ARG A 1 485 ? -7.134 -20.062 2.889 1.00 94.50 485 ARG A C 1
ATOM 3760 O O . ARG A 1 485 ? -7.810 -20.118 1.874 1.00 94.50 485 ARG A O 1
ATOM 3767 N N . THR A 1 486 ? -6.791 -21.140 3.589 1.00 95.69 486 THR A N 1
ATOM 3768 C CA . THR A 1 486 ? -7.277 -22.480 3.247 1.00 95.69 486 THR A CA 1
ATOM 3769 C C . THR A 1 486 ? -8.552 -22.811 4.011 1.00 95.69 486 THR A C 1
ATOM 3771 O O . THR A 1 486 ? -8.622 -22.587 5.230 1.00 95.69 486 THR A O 1
ATOM 3774 N N . ILE A 1 487 ? -9.520 -23.418 3.341 1.00 95.06 487 ILE A N 1
ATOM 3775 C CA . ILE A 1 487 ? -10.755 -23.870 3.983 1.00 95.06 487 ILE A CA 1
ATOM 3776 C C . ILE A 1 487 ? -10.517 -25.120 4.858 1.00 95.06 487 ILE A C 1
ATOM 3778 O O . ILE A 1 487 ? -9.708 -25.991 4.527 1.00 95.06 487 ILE A O 1
ATOM 3782 N N . ALA A 1 488 ? -11.165 -25.184 6.026 1.00 94.62 488 ALA A N 1
ATOM 3783 C CA . ALA A 1 488 ? -10.946 -26.237 7.026 1.00 94.62 488 ALA A CA 1
ATOM 3784 C C . ALA A 1 488 ? -11.846 -27.471 6.834 1.00 94.62 488 ALA A C 1
ATOM 3786 O O . ALA A 1 488 ? -11.455 -28.571 7.235 1.00 94.62 488 ALA A O 1
ATOM 3787 N N . GLU A 1 489 ? -13.019 -27.285 6.231 1.00 93.38 489 GLU A N 1
ATOM 3788 C CA . GLU A 1 489 ? -14.030 -28.306 5.933 1.00 93.38 489 GLU A CA 1
ATOM 3789 C C . GLU A 1 489 ? -14.659 -28.036 4.560 1.00 93.38 489 GLU A C 1
ATOM 3791 O O . GLU A 1 489 ? -14.527 -26.929 4.042 1.00 93.38 489 GLU A O 1
ATOM 3796 N N . ASP A 1 490 ? -15.294 -29.041 3.960 1.00 93.44 490 ASP A N 1
ATOM 3797 C CA . ASP A 1 490 ? -15.940 -28.891 2.654 1.00 93.44 490 ASP A CA 1
ATOM 3798 C C . ASP A 1 490 ? -17.096 -27.883 2.745 1.00 93.44 490 ASP A C 1
ATOM 3800 O O . ASP A 1 490 ? -17.982 -28.012 3.595 1.00 93.44 490 ASP A O 1
ATOM 3804 N N . ALA A 1 491 ? -17.102 -26.879 1.866 1.00 89.94 491 ALA A N 1
ATOM 3805 C CA . ALA A 1 491 ? -18.218 -25.945 1.759 1.00 89.94 491 ALA A CA 1
ATOM 3806 C C . ALA A 1 491 ? -19.314 -26.576 0.903 1.00 89.94 491 ALA A C 1
ATOM 3808 O O . ALA A 1 491 ? -19.107 -26.803 -0.291 1.00 89.94 491 ALA A O 1
ATOM 3809 N N . THR A 1 492 ? -20.467 -26.849 1.509 1.00 89.62 492 THR A N 1
ATOM 3810 C CA . THR A 1 492 ? -21.620 -27.457 0.835 1.00 89.62 492 THR A CA 1
ATOM 3811 C C . THR A 1 492 ? -22.726 -26.435 0.606 1.00 89.62 492 THR A C 1
ATOM 3813 O O . THR A 1 492 ? -22.955 -25.560 1.443 1.00 89.62 492 THR A O 1
ATOM 3816 N N . ASP A 1 493 ? -23.376 -26.519 -0.555 1.00 86.19 493 ASP A N 1
ATOM 3817 C CA . ASP A 1 493 ? -24.596 -25.764 -0.842 1.00 86.19 493 ASP A CA 1
ATOM 3818 C C . ASP A 1 493 ? -25.812 -26.369 -0.105 1.00 86.19 493 ASP A C 1
ATOM 3820 O O . ASP A 1 493 ? -25.707 -27.377 0.600 1.00 86.19 493 ASP A O 1
ATOM 3824 N N . ALA A 1 494 ? -26.986 -25.750 -0.259 1.00 83.69 494 ALA A N 1
ATOM 3825 C CA . ALA A 1 494 ? -28.224 -26.243 0.349 1.00 83.69 494 ALA A CA 1
ATOM 3826 C C . ALA A 1 494 ? -28.644 -27.640 -0.159 1.00 83.69 494 ALA A C 1
ATOM 3828 O O . ALA A 1 494 ? -29.357 -28.353 0.547 1.00 83.69 494 ALA A O 1
ATOM 3829 N N . ASP A 1 495 ? -28.181 -28.031 -1.350 1.00 82.00 495 ASP A N 1
ATOM 3830 C CA . ASP A 1 495 ? -28.461 -29.318 -1.990 1.00 82.00 495 ASP A CA 1
ATOM 3831 C C . ASP A 1 495 ? -27.454 -30.414 -1.577 1.00 82.00 495 ASP A C 1
ATOM 3833 O O . ASP A 1 495 ? -27.625 -31.587 -1.917 1.00 82.00 495 ASP A O 1
ATOM 3837 N N . GLY A 1 496 ? -26.422 -30.056 -0.805 1.00 82.81 496 GLY A N 1
ATOM 3838 C CA . GLY A 1 496 ? -25.383 -30.956 -0.308 1.00 82.81 496 GLY A CA 1
ATOM 3839 C C . GLY A 1 496 ? -24.219 -31.187 -1.276 1.00 82.81 496 GLY A C 1
ATOM 3840 O O . GLY A 1 496 ? -23.377 -32.049 -1.010 1.00 82.81 496 GLY A O 1
ATOM 3841 N N . ASN A 1 497 ? -24.127 -30.438 -2.378 1.00 89.06 497 ASN A N 1
ATOM 3842 C CA . ASN A 1 497 ? -22.987 -30.512 -3.287 1.00 89.06 497 ASN A CA 1
ATOM 3843 C C . ASN A 1 497 ? -21.806 -29.719 -2.726 1.00 89.06 497 ASN A C 1
ATOM 3845 O O . ASN A 1 497 ? -21.956 -28.607 -2.219 1.00 89.06 497 ASN A O 1
ATOM 3849 N N . VAL A 1 498 ? -20.600 -30.271 -2.864 1.00 90.31 498 VAL A N 1
ATOM 3850 C CA . VAL A 1 498 ? -19.370 -29.589 -2.451 1.00 90.31 498 VAL A CA 1
ATOM 3851 C C . VAL A 1 498 ? -19.011 -28.510 -3.473 1.00 90.31 498 VAL A C 1
ATOM 3853 O O . VAL A 1 498 ? -18.659 -28.796 -4.619 1.00 90.31 498 VAL A O 1
ATOM 3856 N N . VAL A 1 499 ? -19.081 -27.251 -3.047 1.00 89.75 499 VAL A N 1
ATOM 3857 C CA . VAL A 1 499 ? -18.735 -26.073 -3.851 1.00 89.75 499 VAL A CA 1
ATOM 3858 C C . VAL A 1 499 ? -17.220 -25.854 -3.856 1.00 89.75 499 VAL A C 1
ATOM 3860 O O . VAL A 1 499 ? -16.643 -25.572 -4.912 1.00 89.75 499 VAL A O 1
ATOM 3863 N N . VAL A 1 500 ? -16.581 -25.996 -2.689 1.00 91.31 500 VAL A N 1
ATOM 3864 C CA . VAL A 1 500 ? -15.130 -25.856 -2.466 1.00 91.31 500 VAL A CA 1
ATOM 3865 C C . VAL A 1 500 ? -14.670 -26.960 -1.513 1.00 91.31 500 VAL A C 1
ATOM 3867 O O . VAL A 1 500 ? -15.310 -27.178 -0.482 1.00 91.31 500 VAL A O 1
ATOM 3870 N N . ASN A 1 501 ? -13.574 -27.647 -1.846 1.00 93.44 501 ASN A N 1
ATOM 3871 C CA . ASN A 1 501 ? -13.091 -28.787 -1.069 1.00 93.44 501 ASN A CA 1
ATOM 3872 C C . ASN A 1 501 ? -12.186 -28.339 0.078 1.00 93.44 501 ASN A C 1
ATOM 3874 O O . ASN A 1 501 ? -11.475 -27.337 -0.010 1.00 93.44 501 ASN A O 1
ATOM 3878 N N . ARG A 1 502 ? -12.134 -29.144 1.138 1.00 93.12 502 ARG A N 1
ATOM 3879 C CA . ARG A 1 502 ? -11.199 -29.001 2.251 1.00 93.12 502 ARG A CA 1
ATOM 3880 C C . ARG A 1 502 ? -9.763 -28.856 1.747 1.00 93.12 502 ARG A C 1
ATOM 3882 O O . ARG A 1 502 ? -9.252 -29.713 1.034 1.00 93.12 502 ARG A O 1
ATOM 3889 N N . GLY A 1 503 ? -9.080 -27.818 2.226 1.00 91.50 503 GLY A N 1
ATOM 3890 C CA . GLY A 1 503 ? -7.686 -27.537 1.882 1.00 91.50 503 GLY A CA 1
ATOM 3891 C C . GLY A 1 503 ? -7.493 -26.631 0.664 1.00 91.50 503 GLY A C 1
ATOM 3892 O O . GLY A 1 503 ? -6.369 -26.173 0.463 1.00 91.50 503 GLY A O 1
ATOM 3893 N N . ASP A 1 504 ? -8.552 -26.310 -0.083 1.00 92.94 504 ASP A N 1
ATOM 3894 C CA . ASP A 1 504 ? -8.475 -25.359 -1.195 1.00 92.94 504 ASP A CA 1
ATOM 3895 C C . ASP A 1 504 ? -8.138 -23.938 -0.695 1.00 92.94 504 ASP A C 1
ATOM 3897 O O . ASP A 1 504 ? -8.585 -23.506 0.376 1.00 92.94 504 ASP A O 1
ATOM 3901 N N . ASP A 1 505 ? -7.331 -23.214 -1.480 1.00 92.75 505 ASP A N 1
ATOM 3902 C CA . ASP A 1 505 ? -6.951 -21.813 -1.253 1.00 92.75 505 ASP A CA 1
ATOM 3903 C C . ASP A 1 505 ? -8.064 -20.869 -1.733 1.00 92.75 505 ASP A C 1
ATOM 3905 O O . ASP A 1 505 ? -8.508 -20.926 -2.882 1.00 92.75 505 ASP A O 1
ATOM 3909 N N . LEU A 1 506 ? -8.522 -19.987 -0.849 1.00 91.69 506 LEU A N 1
ATOM 3910 C CA . LEU A 1 506 ? -9.633 -19.077 -1.100 1.00 91.69 506 LEU A CA 1
ATOM 3911 C C . LEU A 1 506 ? -9.135 -17.790 -1.775 1.00 91.69 506 LEU A C 1
ATOM 3913 O O . LEU A 1 506 ? -8.730 -16.837 -1.110 1.00 91.69 506 LEU A O 1
ATOM 3917 N N . GLY A 1 507 ? -9.179 -17.756 -3.106 1.00 87.81 507 GLY A N 1
ATOM 3918 C CA . GLY A 1 507 ? -9.012 -16.539 -3.915 1.00 87.81 507 GLY A CA 1
ATOM 3919 C C . GLY A 1 507 ? -10.342 -15.863 -4.267 1.00 87.81 507 GLY A C 1
ATOM 3920 O O . GLY A 1 507 ? -11.412 -16.354 -3.898 1.00 87.81 507 GLY A O 1
ATOM 3921 N N . ASP A 1 508 ? -10.293 -14.770 -5.034 1.00 84.44 508 A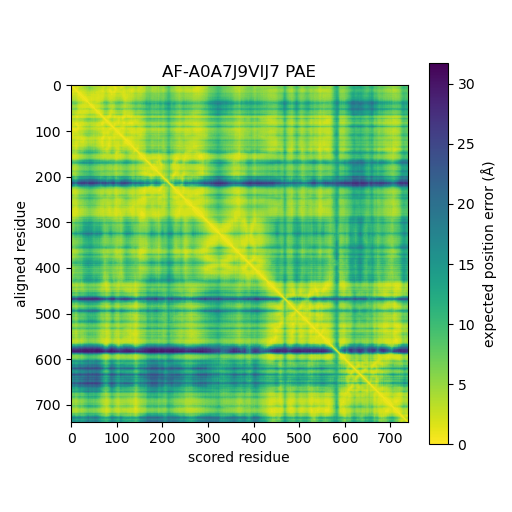SP A N 1
ATOM 3922 C CA . ASP A 1 508 ? -11.503 -14.087 -5.516 1.00 84.44 508 ASP A CA 1
ATOM 3923 C C . ASP A 1 508 ? -12.465 -15.020 -6.287 1.00 84.44 508 ASP A C 1
ATOM 3925 O O . ASP A 1 508 ? -13.656 -15.008 -5.962 1.00 84.44 508 ASP A O 1
ATOM 3929 N N . PRO A 1 509 ? -12.004 -15.913 -7.193 1.00 85.62 509 PRO A N 1
ATOM 3930 C CA . PRO A 1 509 ? -12.901 -16.836 -7.897 1.00 85.62 509 PRO A CA 1
ATOM 3931 C C . PRO A 1 509 ? -13.627 -17.819 -6.967 1.00 85.62 509 PRO A C 1
ATOM 3933 O O . PRO A 1 509 ? -14.800 -18.130 -7.170 1.00 85.62 509 PRO A O 1
ATOM 3936 N N . ALA A 1 510 ? -12.941 -18.310 -5.930 1.00 88.38 510 ALA A N 1
ATOM 3937 C CA . ALA A 1 510 ? -13.528 -19.235 -4.963 1.00 88.38 510 ALA A CA 1
ATOM 3938 C C . ALA A 1 510 ? -14.574 -18.527 -4.090 1.00 88.38 510 ALA A C 1
ATOM 3940 O O . ALA A 1 510 ? -15.643 -19.075 -3.836 1.00 88.38 510 ALA A O 1
ATOM 3941 N N . ILE A 1 511 ? -14.291 -17.291 -3.672 1.00 88.44 511 ILE A N 1
ATOM 3942 C CA . ILE A 1 511 ? -15.210 -16.470 -2.878 1.00 88.44 511 ILE A CA 1
ATOM 3943 C C . ILE A 1 511 ? -16.465 -16.117 -3.685 1.00 88.44 511 ILE A C 1
ATOM 3945 O O . ILE A 1 511 ? -17.570 -16.218 -3.156 1.00 88.44 511 ILE A O 1
ATOM 3949 N N . GLU A 1 512 ? -16.319 -15.751 -4.961 1.00 85.69 512 GLU A N 1
ATOM 3950 C CA . GLU A 1 512 ? -17.450 -15.474 -5.858 1.00 85.69 512 GLU A CA 1
ATOM 3951 C C . GLU A 1 512 ? -18.330 -16.722 -6.055 1.00 85.69 512 GLU A C 1
ATOM 3953 O O . GLU A 1 512 ? -19.560 -16.643 -5.984 1.00 85.69 512 GLU A O 1
ATOM 3958 N N . LYS A 1 513 ? -17.712 -17.901 -6.209 1.00 87.00 513 LYS A N 1
ATOM 3959 C CA . LYS A 1 513 ? -18.414 -19.192 -6.279 1.00 87.00 513 LYS A CA 1
ATOM 3960 C C . LYS A 1 513 ? -19.180 -19.526 -4.989 1.00 87.00 513 LYS A C 1
ATOM 3962 O O . LYS A 1 513 ? -20.315 -19.989 -5.050 1.00 87.00 513 LYS A O 1
ATOM 3967 N N . LEU A 1 514 ? -18.588 -19.281 -3.820 1.00 87.75 514 LEU A N 1
ATOM 3968 C CA . LEU A 1 514 ? -19.248 -19.498 -2.527 1.00 87.75 514 LEU A CA 1
ATOM 3969 C C . LEU A 1 514 ? -20.443 -18.551 -2.331 1.00 87.75 514 LEU A C 1
ATOM 3971 O O . LEU A 1 514 ? -21.521 -18.999 -1.943 1.00 87.75 514 LEU A O 1
ATOM 3975 N N . ALA A 1 515 ? -20.273 -17.267 -2.657 1.00 86.06 515 ALA A N 1
ATOM 3976 C CA . ALA A 1 515 ? -21.323 -16.258 -2.521 1.00 86.06 515 ALA A CA 1
ATOM 3977 C C . ALA A 1 515 ? -22.509 -16.527 -3.466 1.00 86.06 515 ALA A C 1
ATOM 3979 O O . ALA A 1 515 ? -23.664 -16.472 -3.042 1.00 86.06 515 ALA A O 1
ATOM 3980 N N . SER A 1 516 ? -22.232 -16.880 -4.727 1.00 84.75 516 SER A N 1
ATOM 3981 C CA . SER A 1 516 ? -23.260 -17.265 -5.711 1.00 84.75 516 SER A CA 1
ATOM 3982 C C . SER A 1 516 ? -24.009 -18.548 -5.339 1.00 84.75 516 SER A C 1
ATOM 3984 O O . SER A 1 516 ? -25.166 -18.701 -5.719 1.00 84.75 516 SER A O 1
ATOM 3986 N N . SER A 1 517 ? -23.394 -19.426 -4.542 1.00 84.88 517 SER A N 1
ATOM 3987 C CA . SER A 1 517 ? -24.016 -20.660 -4.036 1.00 84.88 517 SER A CA 1
ATOM 3988 C C . SER A 1 517 ? -24.821 -20.453 -2.742 1.00 84.88 517 SER A C 1
ATOM 3990 O O . SER A 1 517 ? -25.279 -21.420 -2.139 1.00 84.88 517 SER A O 1
ATOM 3992 N N . GLY A 1 518 ? -24.994 -19.209 -2.280 1.00 84.12 518 GLY A N 1
ATOM 3993 C CA . GLY A 1 518 ? -25.813 -18.904 -1.102 1.00 84.12 518 GLY A CA 1
ATOM 3994 C C . GLY A 1 518 ? -25.130 -19.162 0.250 1.00 84.12 518 GLY A C 1
ATOM 3995 O O . GLY A 1 518 ? -25.804 -19.156 1.285 1.00 84.12 518 GLY A O 1
ATOM 3996 N N . ILE A 1 519 ? -23.808 -19.352 0.265 1.00 85.44 519 ILE A N 1
ATOM 3997 C CA . ILE A 1 519 ? -23.021 -19.559 1.485 1.00 85.44 519 ILE A CA 1
ATOM 3998 C C . ILE A 1 519 ? -22.576 -18.190 2.021 1.00 85.44 519 ILE A C 1
ATOM 4000 O O . ILE A 1 519 ? -21.992 -17.390 1.295 1.00 85.44 519 ILE A O 1
ATOM 4004 N N . ASP A 1 520 ? -22.859 -17.905 3.294 1.00 86.94 520 ASP A N 1
ATOM 4005 C CA . ASP A 1 520 ? -22.543 -16.632 3.967 1.00 86.94 520 ASP A CA 1
ATOM 4006 C C . ASP A 1 520 ? -21.402 -16.752 4.989 1.00 86.94 520 ASP A C 1
ATOM 4008 O O . ASP A 1 520 ? -20.744 -15.755 5.303 1.00 86.94 520 ASP A O 1
ATOM 4012 N N . ARG A 1 521 ? -21.114 -17.961 5.483 1.00 90.19 521 ARG A N 1
ATOM 4013 C CA . ARG A 1 521 ? -20.041 -18.238 6.447 1.00 90.19 521 ARG A CA 1
ATOM 4014 C C . ARG A 1 521 ? -19.261 -19.483 6.058 1.00 90.19 521 ARG A C 1
ATOM 4016 O O . ARG A 1 521 ? -19.829 -20.464 5.591 1.00 90.19 521 ARG A O 1
ATOM 4023 N N . VAL A 1 522 ? -17.953 -19.444 6.285 1.00 92.75 522 VAL A N 1
ATOM 4024 C CA . VAL A 1 522 ? -17.051 -20.571 6.039 1.00 92.75 522 VAL A CA 1
ATOM 4025 C C . VAL A 1 522 ? -16.068 -20.738 7.184 1.00 92.75 522 VAL A C 1
ATOM 4027 O O . VAL A 1 522 ? -15.585 -19.769 7.778 1.00 92.75 522 VAL A O 1
ATOM 4030 N N . LYS A 1 523 ? -15.720 -21.990 7.469 1.00 95.31 523 LYS A N 1
ATOM 4031 C CA . LYS A 1 523 ? -14.695 -22.320 8.450 1.00 95.31 523 LYS A CA 1
ATOM 4032 C C . LYS A 1 523 ? -13.332 -22.374 7.777 1.00 95.31 523 LYS A C 1
ATOM 4034 O O . LYS A 1 523 ? -13.059 -23.241 6.948 1.00 95.31 523 LYS A O 1
ATOM 4039 N N . VAL A 1 524 ? -12.451 -21.462 8.165 1.00 95.75 524 VAL A N 1
ATOM 4040 C CA . VAL A 1 524 ? -11.098 -21.348 7.607 1.00 95.75 524 VAL A CA 1
ATOM 4041 C C . VAL A 1 524 ? -10.052 -21.808 8.607 1.00 95.75 524 VAL A C 1
ATOM 4043 O O . VAL A 1 524 ? -10.224 -21.688 9.824 1.00 95.75 524 VAL A O 1
ATOM 4046 N N . ARG A 1 525 ? -8.932 -22.324 8.103 1.00 96.50 525 ARG A N 1
ATOM 4047 C CA . ARG A 1 525 ? -7.770 -22.607 8.946 1.00 96.50 525 ARG A CA 1
ATOM 4048 C C . ARG A 1 525 ? -7.081 -21.300 9.338 1.00 96.50 525 ARG A C 1
ATOM 4050 O O . ARG A 1 525 ? -7.126 -20.294 8.628 1.00 96.50 525 ARG A O 1
ATOM 4057 N N . SER A 1 526 ? -6.453 -21.322 10.505 1.00 96.81 526 SER A N 1
ATOM 4058 C CA . SER A 1 526 ? -5.738 -20.180 11.065 1.00 96.81 526 SER A CA 1
ATOM 4059 C C . SER A 1 526 ? -4.542 -20.644 11.884 1.00 96.81 526 SER A C 1
ATOM 4061 O O . SER A 1 526 ? -4.562 -21.713 12.509 1.00 96.81 526 SER A O 1
ATOM 4063 N N . VAL A 1 527 ? -3.513 -19.799 11.949 1.00 96.69 527 VAL A N 1
ATOM 4064 C CA . VAL A 1 527 ? -2.366 -19.993 12.843 1.00 96.69 527 VAL A CA 1
ATOM 4065 C C . VAL A 1 527 ? -2.790 -20.067 14.311 1.00 96.69 527 VAL A C 1
ATOM 4067 O O . VAL A 1 527 ? -2.156 -20.780 15.087 1.00 96.69 527 VAL A O 1
ATOM 4070 N N . LEU A 1 528 ? -3.903 -19.428 14.685 1.00 96.25 528 LEU A N 1
ATOM 4071 C CA . LEU A 1 528 ? -4.450 -19.483 16.038 1.00 96.25 528 LEU A CA 1
ATOM 4072 C C . LEU A 1 528 ? -4.867 -20.916 16.435 1.00 96.25 528 LEU A C 1
ATOM 4074 O O . LEU A 1 528 ? -4.833 -21.278 17.614 1.00 96.25 528 LEU A O 1
ATOM 4078 N N . THR A 1 529 ? -5.285 -21.740 15.469 1.00 96.00 529 THR A N 1
ATOM 4079 C CA . THR A 1 529 ? -5.726 -23.138 15.662 1.00 96.00 529 THR A CA 1
ATOM 4080 C C . THR A 1 529 ? -4.649 -24.176 15.350 1.00 96.00 529 THR A C 1
ATOM 4082 O O . THR A 1 529 ? -4.884 -25.371 15.529 1.00 96.00 529 THR A O 1
ATOM 4085 N N . CYS A 1 530 ? -3.476 -23.740 14.895 1.00 96.38 530 CYS A N 1
ATOM 4086 C CA . CYS A 1 530 ? -2.416 -24.618 14.416 1.00 96.38 530 CYS A CA 1
ATOM 4087 C C . CYS A 1 530 ? -1.812 -25.469 15.543 1.00 96.38 530 CYS A C 1
ATOM 4089 O O . CYS A 1 530 ? -1.375 -24.929 16.560 1.00 96.38 530 CYS A O 1
ATOM 4091 N N . GLU A 1 531 ? -1.752 -26.785 15.331 1.00 95.56 531 GLU A N 1
ATOM 4092 C CA . GLU A 1 531 ? -1.252 -27.779 16.301 1.00 95.56 531 GLU A CA 1
ATOM 4093 C C . GLU A 1 531 ? 0.237 -28.108 16.127 1.00 95.56 531 GLU A C 1
ATOM 4095 O O . GLU A 1 531 ? 0.778 -28.942 16.846 1.00 95.56 531 GLU A O 1
ATOM 4100 N N . SER A 1 532 ? 0.923 -27.412 15.217 1.00 94.50 532 SER A N 1
ATOM 4101 C CA . SER A 1 532 ? 2.376 -27.505 15.057 1.00 94.50 532 SER A CA 1
ATOM 4102 C C . SER A 1 532 ? 3.102 -27.161 16.358 1.00 94.50 532 SER A C 1
ATOM 4104 O O . SER A 1 532 ? 2.915 -26.073 16.917 1.00 94.50 532 SER A O 1
ATOM 4106 N N . VAL A 1 533 ? 3.983 -28.065 16.795 1.00 90.88 533 VAL A N 1
ATOM 4107 C CA . VAL A 1 533 ? 4.774 -27.925 18.030 1.00 90.88 533 VAL A CA 1
ATOM 4108 C C . VAL A 1 533 ? 5.762 -26.759 17.936 1.00 90.88 533 VAL A C 1
ATOM 4110 O O . VAL A 1 533 ? 5.912 -25.981 18.878 1.00 90.88 533 VAL A O 1
ATOM 4113 N N . VAL A 1 534 ? 6.426 -26.611 16.786 1.00 91.56 534 VAL A N 1
ATOM 4114 C CA . VAL A 1 534 ? 7.401 -25.544 16.527 1.00 91.56 534 VAL A CA 1
ATOM 4115 C C . VAL A 1 534 ? 6.940 -24.732 15.325 1.00 91.56 534 VAL A C 1
ATOM 4117 O O . VAL A 1 534 ? 6.781 -25.270 14.234 1.00 91.56 534 VAL A O 1
ATOM 4120 N N . GLY A 1 535 ? 6.754 -23.426 15.516 1.00 93.44 535 GLY A N 1
ATOM 4121 C CA . GLY A 1 535 ? 6.309 -22.534 14.448 1.00 93.44 535 GLY A CA 1
ATOM 4122 C C . GLY A 1 535 ? 4.844 -22.756 14.071 1.00 93.44 535 GLY A C 1
ATOM 4123 O O . GLY A 1 535 ? 3.989 -22.866 14.954 1.00 93.44 535 GLY A O 1
ATOM 4124 N N . VAL A 1 536 ? 4.560 -22.766 12.770 1.00 97.06 536 VAL A N 1
ATOM 4125 C CA . VAL A 1 536 ? 3.226 -22.981 12.184 1.00 97.06 536 VAL A CA 1
ATOM 4126 C C . VAL A 1 536 ? 3.328 -23.874 10.942 1.00 97.06 536 VAL A C 1
ATOM 4128 O O . VAL A 1 536 ? 4.412 -24.009 10.367 1.00 97.06 536 VAL A O 1
ATOM 4131 N N . CYS A 1 537 ? 2.214 -24.466 10.511 1.00 97.56 537 CYS A N 1
ATOM 4132 C CA . CYS A 1 537 ? 2.145 -25.170 9.230 1.00 97.56 537 CYS A CA 1
ATOM 4133 C C . CYS A 1 537 ? 1.707 -24.248 8.084 1.00 97.56 537 CYS A C 1
ATOM 4135 O O . CYS A 1 537 ? 1.034 -23.235 8.312 1.00 97.56 537 CYS A O 1
ATOM 4137 N N . ALA A 1 538 ? 2.060 -24.624 6.854 1.00 97.19 538 ALA A N 1
ATOM 4138 C CA . ALA A 1 538 ? 1.736 -23.863 5.654 1.00 97.19 538 ALA A CA 1
ATOM 4139 C C . ALA A 1 538 ? 0.221 -23.723 5.453 1.00 97.19 538 ALA A C 1
ATOM 4141 O O . ALA A 1 538 ? -0.264 -22.618 5.229 1.00 97.19 538 ALA A O 1
ATOM 4142 N N . CYS A 1 539 ? -0.551 -24.801 5.629 1.00 96.50 539 CYS A N 1
ATOM 4143 C CA . CYS A 1 539 ? -2.005 -24.759 5.465 1.00 96.50 539 CYS A CA 1
ATOM 4144 C C . CYS A 1 539 ? -2.690 -23.819 6.474 1.00 96.50 539 CYS A C 1
ATOM 4146 O O . CYS A 1 539 ? -3.565 -23.050 6.104 1.00 96.50 539 CYS A O 1
ATOM 4148 N N . CYS A 1 540 ? -2.278 -23.802 7.746 1.00 97.19 540 CYS A N 1
ATOM 4149 C CA . CYS A 1 540 ? -2.880 -22.892 8.732 1.00 97.19 540 CYS A CA 1
ATOM 4150 C C . CYS A 1 540 ? -2.530 -21.413 8.501 1.00 97.19 540 CYS A C 1
ATOM 4152 O O . CYS A 1 540 ? -3.302 -20.548 8.911 1.00 97.19 540 CYS A O 1
ATOM 4154 N N . TYR A 1 541 ? -1.384 -21.113 7.882 1.00 97.06 541 TYR A N 1
ATOM 4155 C CA . TYR A 1 541 ? -1.023 -19.748 7.483 1.00 97.06 541 TYR A CA 1
ATOM 4156 C C . TYR A 1 541 ? -1.697 -19.326 6.163 1.00 97.06 541 TYR A C 1
ATOM 4158 O O . TYR A 1 541 ? -2.117 -18.174 5.996 1.00 97.06 541 TYR A O 1
ATOM 4166 N N . GLY A 1 542 ? -1.823 -20.270 5.231 1.00 95.88 542 GLY A N 1
ATOM 4167 C CA . GLY A 1 542 ? -2.393 -20.085 3.905 1.00 95.88 542 GLY A CA 1
ATOM 4168 C C . GLY A 1 542 ? -1.396 -19.530 2.888 1.00 95.88 542 GLY A C 1
ATOM 4169 O O . GLY A 1 542 ? -0.190 -19.777 2.949 1.00 95.88 542 GLY A O 1
ATOM 4170 N N . ARG A 1 543 ? -1.917 -18.779 1.919 1.00 93.94 543 ARG A N 1
ATOM 4171 C CA . ARG A 1 543 ? -1.145 -18.190 0.821 1.00 93.94 543 ARG A CA 1
ATOM 4172 C C . ARG A 1 543 ? -0.208 -17.077 1.315 1.00 93.94 543 ARG A C 1
ATOM 4174 O O . ARG A 1 543 ? -0.587 -16.256 2.157 1.00 93.94 543 ARG A O 1
ATOM 4181 N N . SER A 1 544 ? 1.009 -17.035 0.773 1.00 94.25 544 SER A N 1
ATOM 4182 C CA . SER A 1 544 ? 1.929 -15.905 0.912 1.00 94.25 544 SER A CA 1
ATOM 4183 C C . SER A 1 544 ? 1.445 -14.758 0.030 1.00 94.25 544 SER A C 1
ATOM 4185 O O . SER A 1 544 ? 1.293 -14.895 -1.185 1.00 94.25 544 SER A O 1
ATOM 4187 N N . MET A 1 545 ? 1.204 -13.603 0.650 1.00 91.69 545 MET A N 1
ATOM 4188 C CA . MET A 1 545 ? 0.625 -12.438 -0.029 1.00 91.69 545 MET A CA 1
ATOM 4189 C C . MET A 1 545 ? 1.545 -11.861 -1.111 1.00 91.69 545 MET A C 1
ATOM 4191 O O . MET A 1 545 ? 1.087 -11.159 -2.001 1.00 91.69 545 MET A O 1
ATOM 4195 N N . ALA A 1 546 ? 2.845 -12.145 -1.041 1.00 89.75 546 ALA A N 1
ATOM 4196 C CA . ALA A 1 546 ? 3.799 -11.637 -2.013 1.00 89.75 546 ALA A CA 1
ATOM 4197 C C . ALA A 1 546 ? 3.907 -12.503 -3.272 1.00 89.75 546 ALA A C 1
ATOM 4199 O O . ALA A 1 546 ? 4.130 -11.970 -4.353 1.00 89.75 546 ALA A O 1
ATOM 4200 N N . THR A 1 547 ? 3.785 -13.826 -3.133 1.00 86.94 547 THR A N 1
ATOM 4201 C CA . THR A 1 547 ? 3.935 -14.764 -4.257 1.00 86.94 547 THR A CA 1
ATOM 4202 C C . THR A 1 547 ? 2.602 -15.156 -4.878 1.00 86.94 547 THR A C 1
ATOM 4204 O O . THR A 1 547 ? 2.587 -15.665 -5.997 1.00 86.94 547 THR A O 1
ATOM 4207 N N . GLY A 1 548 ? 1.491 -14.977 -4.153 1.00 87.44 548 GLY A N 1
ATOM 4208 C CA . GLY A 1 548 ? 0.188 -15.481 -4.577 1.00 87.44 548 GLY A CA 1
ATOM 4209 C C . GLY A 1 548 ? 0.136 -17.011 -4.612 1.00 87.44 548 GLY A C 1
ATOM 4210 O O . GLY A 1 548 ? -0.644 -17.586 -5.359 1.00 87.44 548 GLY A O 1
ATOM 4211 N N . LYS A 1 549 ? 0.987 -17.703 -3.850 1.00 90.44 549 LYS A N 1
ATOM 4212 C CA . LYS A 1 549 ? 0.989 -19.170 -3.731 1.00 90.44 549 LYS A CA 1
ATOM 4213 C C . LYS A 1 549 ? 0.978 -19.582 -2.267 1.00 90.44 549 LYS A C 1
ATOM 4215 O O . LYS A 1 549 ? 1.232 -18.752 -1.395 1.00 90.44 549 LYS A O 1
ATOM 4220 N N . LEU A 1 550 ? 0.679 -20.852 -1.990 1.00 94.69 550 LEU A N 1
ATOM 4221 C CA . LEU A 1 550 ? 0.825 -21.410 -0.644 1.00 94.69 550 LEU A CA 1
ATOM 4222 C C . LEU A 1 550 ? 2.230 -21.100 -0.104 1.00 94.69 550 LEU A C 1
ATOM 4224 O O . LEU A 1 550 ? 3.202 -21.167 -0.853 1.00 94.69 550 LEU A O 1
ATOM 4228 N N . VAL A 1 551 ? 2.314 -20.709 1.167 1.00 96.31 551 VAL A N 1
ATOM 4229 C CA . VAL A 1 551 ? 3.585 -20.352 1.808 1.00 96.31 551 VAL A CA 1
ATOM 4230 C C . VAL A 1 551 ? 4.559 -21.537 1.820 1.00 96.31 551 VAL A C 1
ATOM 4232 O O . VAL A 1 551 ? 4.155 -22.677 2.063 1.00 96.31 551 VAL A O 1
ATOM 4235 N N . ASP A 1 552 ? 5.843 -21.267 1.587 1.00 95.06 552 ASP A N 1
ATOM 4236 C CA . ASP A 1 552 ? 6.876 -22.301 1.579 1.00 95.06 552 ASP A CA 1
ATOM 4237 C C . ASP A 1 552 ? 7.336 -22.670 2.998 1.00 95.06 552 ASP A C 1
ATOM 4239 O O . ASP A 1 552 ? 7.342 -21.859 3.932 1.00 95.06 552 ASP A O 1
ATOM 4243 N N . VAL A 1 553 ? 7.782 -23.918 3.164 1.00 96.12 553 VAL A N 1
ATOM 4244 C CA . VAL A 1 553 ? 8.423 -24.364 4.407 1.00 96.12 553 VAL A CA 1
ATOM 4245 C C . VAL A 1 553 ? 9.758 -23.637 4.570 1.00 96.12 553 VAL A C 1
ATOM 4247 O O . VAL A 1 553 ? 10.606 -23.655 3.682 1.00 96.12 553 VAL A O 1
ATOM 4250 N N . GLY A 1 554 ? 9.959 -23.021 5.733 1.00 94.75 554 GLY A N 1
ATOM 4251 C CA . GLY A 1 554 ? 11.123 -22.195 6.044 1.00 94.75 554 GLY A CA 1
ATOM 4252 C C . GLY A 1 554 ? 10.868 -20.689 5.963 1.00 94.75 554 GLY A C 1
ATOM 4253 O O . GLY A 1 554 ? 11.722 -19.926 6.413 1.00 94.75 554 GLY A O 1
ATOM 4254 N N . GLU A 1 555 ? 9.709 -20.235 5.470 1.00 95.62 555 GLU A N 1
ATOM 4255 C CA . GLU A 1 555 ? 9.405 -18.801 5.413 1.00 95.62 555 GLU A CA 1
ATOM 4256 C C . GLU A 1 555 ? 9.222 -18.207 6.825 1.00 95.62 555 GLU A C 1
ATOM 4258 O O . GLU A 1 555 ? 8.487 -18.732 7.670 1.00 95.62 555 GLU A O 1
ATOM 4263 N N . ALA A 1 556 ? 9.907 -17.090 7.088 1.00 96.56 556 ALA A N 1
ATOM 4264 C CA . ALA A 1 556 ? 9.887 -16.377 8.367 1.00 96.56 556 ALA A CA 1
ATOM 4265 C C . ALA A 1 556 ? 8.662 -15.452 8.480 1.00 96.56 556 ALA A C 1
ATOM 4267 O O . ALA A 1 556 ? 8.771 -14.222 8.470 1.00 96.56 556 ALA A O 1
ATOM 4268 N N . VAL A 1 557 ? 7.476 -16.054 8.581 1.00 96.94 557 VAL A N 1
ATOM 4269 C CA . VAL A 1 557 ? 6.185 -15.343 8.592 1.00 96.94 557 VAL A CA 1
ATOM 4270 C C . VAL A 1 557 ? 6.013 -14.388 9.777 1.00 96.94 557 VAL A C 1
ATOM 4272 O O . VAL A 1 557 ? 5.296 -13.398 9.653 1.00 96.94 557 VAL A O 1
ATOM 4275 N N . GLY A 1 558 ? 6.697 -14.622 10.901 1.00 96.75 558 GLY A N 1
ATOM 4276 C CA . GLY A 1 558 ? 6.685 -13.701 12.041 1.00 96.75 558 GLY A CA 1
ATOM 4277 C C . GLY A 1 558 ? 7.326 -12.347 11.744 1.00 96.75 558 GLY A C 1
ATOM 4278 O O . GLY A 1 558 ? 6.724 -11.309 12.009 1.00 96.75 558 GLY A O 1
ATOM 4279 N N . ILE A 1 559 ? 8.490 -12.335 11.084 1.00 96.69 559 ILE A N 1
ATOM 4280 C CA . ILE A 1 559 ? 9.152 -11.084 10.675 1.00 96.69 559 ILE A CA 1
ATOM 4281 C C . ILE A 1 559 ? 8.275 -10.325 9.672 1.00 96.69 559 ILE A C 1
ATOM 4283 O O . ILE A 1 559 ? 8.135 -9.106 9.773 1.00 96.69 559 ILE A O 1
ATOM 4287 N N . VAL A 1 560 ? 7.646 -11.042 8.733 1.00 96.06 560 VAL A N 1
ATOM 4288 C CA . VAL A 1 560 ? 6.715 -10.444 7.766 1.00 96.06 560 VAL A CA 1
ATOM 4289 C C . VAL A 1 560 ? 5.524 -9.805 8.479 1.00 96.06 560 VAL A C 1
ATOM 4291 O O . VAL A 1 560 ? 5.166 -8.670 8.159 1.00 96.06 560 VAL A O 1
ATOM 4294 N N . ALA A 1 561 ? 4.947 -10.483 9.473 1.00 96.19 561 ALA A N 1
ATOM 4295 C CA . ALA A 1 561 ? 3.853 -9.947 10.272 1.00 96.19 561 ALA A CA 1
ATOM 4296 C C . ALA A 1 561 ? 4.271 -8.686 11.042 1.00 96.19 561 ALA A C 1
ATOM 4298 O O . ALA A 1 561 ? 3.593 -7.662 10.968 1.00 96.19 561 ALA A O 1
ATOM 4299 N N . ALA A 1 562 ? 5.423 -8.726 11.716 1.00 95.88 562 ALA A N 1
ATOM 4300 C CA . ALA A 1 562 ? 5.948 -7.596 12.472 1.00 95.88 562 ALA A CA 1
ATOM 4301 C C . ALA A 1 562 ? 6.196 -6.361 11.592 1.00 95.88 562 ALA A C 1
ATOM 4303 O O . ALA A 1 562 ? 5.815 -5.255 11.972 1.00 95.88 562 ALA A O 1
ATOM 4304 N N . GLN A 1 563 ? 6.776 -6.544 10.401 1.00 94.25 563 GLN A N 1
ATOM 4305 C CA . GLN A 1 563 ? 6.978 -5.462 9.430 1.00 94.25 563 GLN A CA 1
ATOM 4306 C C . GLN A 1 563 ? 5.645 -4.921 8.901 1.00 94.25 563 GLN A C 1
ATOM 4308 O O . GLN A 1 563 ? 5.449 -3.711 8.871 1.00 94.25 563 GLN A O 1
ATOM 4313 N N . SER A 1 564 ? 4.709 -5.808 8.553 1.00 93.69 564 SER A N 1
ATOM 4314 C CA . SER A 1 564 ? 3.398 -5.437 7.995 1.00 93.69 564 SER A CA 1
ATOM 4315 C C . SER A 1 564 ? 2.543 -4.626 8.974 1.00 93.69 564 SER A C 1
ATOM 4317 O O . SER A 1 564 ? 1.779 -3.760 8.559 1.00 93.69 564 SER A O 1
ATOM 4319 N N . ILE A 1 565 ? 2.679 -4.893 10.276 1.00 93.00 565 ILE A N 1
ATOM 4320 C CA . ILE A 1 565 ? 2.012 -4.152 11.357 1.00 93.00 565 ILE A CA 1
ATOM 4321 C C . ILE A 1 565 ? 2.795 -2.872 11.695 1.00 93.00 565 ILE A C 1
ATOM 4323 O O . ILE A 1 565 ? 2.205 -1.817 11.941 1.00 93.00 565 ILE A O 1
ATOM 4327 N N . GLY A 1 566 ? 4.125 -2.958 11.699 1.00 90.69 566 GLY A N 1
ATOM 4328 C CA . GLY A 1 566 ? 5.028 -1.892 12.118 1.00 90.69 566 GLY A CA 1
ATOM 4329 C C . GLY A 1 566 ? 5.172 -0.738 11.126 1.00 90.69 566 GLY A C 1
ATOM 4330 O O . GLY A 1 566 ? 5.163 0.419 11.544 1.00 90.69 566 GLY A O 1
ATOM 4331 N N . GLU A 1 567 ? 5.262 -1.019 9.822 1.00 85.81 567 GLU A N 1
ATOM 4332 C CA . GLU A 1 567 ? 5.440 -0.008 8.768 1.00 85.81 567 GLU A CA 1
ATOM 4333 C C . GLU A 1 567 ? 4.325 1.059 8.796 1.00 85.81 567 GLU A C 1
ATOM 4335 O O . GLU A 1 567 ? 4.647 2.254 8.893 1.00 85.81 567 GLU A O 1
ATOM 4340 N N . PRO A 1 568 ? 3.023 0.697 8.818 1.00 85.00 568 PRO A N 1
ATOM 4341 C CA . PRO A 1 568 ? 1.960 1.694 8.865 1.00 85.00 568 PRO A CA 1
ATOM 4342 C C . PRO A 1 568 ? 1.821 2.368 10.236 1.00 85.00 568 PRO A C 1
ATOM 4344 O O . PRO A 1 568 ? 1.052 3.320 10.362 1.00 85.00 568 PRO A O 1
ATOM 4347 N N . GLY A 1 569 ? 2.560 1.934 11.265 1.00 79.50 569 GLY A N 1
ATOM 4348 C CA . GLY A 1 569 ? 2.578 2.577 12.584 1.00 79.50 569 GLY A CA 1
ATOM 4349 C C . GLY A 1 569 ? 2.970 4.061 12.521 1.00 79.50 569 GLY A C 1
ATOM 4350 O O . GLY A 1 569 ? 2.451 4.886 13.280 1.00 79.50 569 GLY A O 1
ATOM 4351 N N . THR A 1 570 ? 3.801 4.437 11.546 1.00 69.19 570 THR A N 1
ATOM 4352 C CA . THR A 1 570 ? 4.133 5.837 11.240 1.00 69.19 570 THR A CA 1
ATOM 4353 C C . THR A 1 570 ? 2.908 6.615 10.744 1.00 69.19 570 THR A C 1
ATOM 4355 O O . THR A 1 570 ? 2.689 7.758 11.134 1.00 69.19 570 THR A O 1
ATOM 4358 N N . GLN A 1 571 ? 2.038 5.989 9.951 1.00 69.31 571 GLN A N 1
ATOM 4359 C CA . GLN A 1 571 ? 0.791 6.604 9.487 1.00 69.31 571 GLN A CA 1
ATOM 4360 C C . GLN A 1 571 ? -0.243 6.693 10.616 1.00 69.31 571 GLN A C 1
ATOM 4362 O O . GLN A 1 571 ? -0.894 7.730 10.778 1.00 69.31 571 GLN A O 1
ATOM 4367 N N . LEU A 1 572 ? -0.349 5.640 11.439 1.00 70.44 572 LEU A N 1
ATOM 4368 C CA . LEU A 1 572 ? -1.236 5.593 12.607 1.00 70.44 572 LEU A CA 1
ATOM 4369 C C . LEU A 1 572 ? -0.913 6.672 13.634 1.00 70.44 572 LEU A C 1
ATOM 4371 O O . LEU A 1 572 ? -1.811 7.136 14.328 1.00 70.44 572 LEU A O 1
ATOM 4375 N N . THR A 1 573 ? 0.355 7.062 13.745 1.00 61.91 573 THR A N 1
ATOM 4376 C CA . THR A 1 573 ? 0.785 8.132 14.644 1.00 61.91 573 THR A CA 1
ATOM 4377 C C . THR A 1 573 ? 0.518 9.519 14.076 1.00 61.91 573 THR A C 1
ATOM 4379 O O . THR A 1 573 ? 0.275 10.436 14.854 1.00 61.91 573 THR A O 1
ATOM 4382 N N . MET A 1 574 ? 0.529 9.707 12.755 1.00 57.88 574 MET A N 1
ATOM 4383 C CA . MET A 1 574 ? 0.309 11.022 12.141 1.00 57.88 574 MET A CA 1
ATOM 4384 C C . MET A 1 574 ? -1.180 11.384 11.996 1.00 57.88 574 MET A C 1
ATOM 4386 O O . MET A 1 574 ? -1.547 12.541 12.204 1.00 57.88 574 MET A O 1
ATOM 4390 N N . ARG A 1 575 ? -2.059 10.421 11.670 1.00 52.28 575 ARG A N 1
ATOM 4391 C CA . ARG A 1 575 ? -3.476 10.689 11.330 1.00 52.28 575 ARG A CA 1
ATOM 4392 C C . ARG A 1 575 ? -4.433 10.862 12.516 1.00 52.28 575 ARG A C 1
ATOM 4394 O O . ARG A 1 575 ? -5.474 11.496 12.344 1.00 52.28 575 ARG A O 1
ATOM 4401 N N . THR A 1 576 ? -4.078 10.413 13.724 1.00 49.62 576 THR A N 1
ATOM 4402 C CA . THR A 1 576 ? -4.930 10.505 14.936 1.00 49.62 576 THR A CA 1
ATOM 4403 C C . THR A 1 576 ? -5.412 11.933 15.245 1.00 49.62 576 THR A C 1
ATOM 4405 O O . THR A 1 576 ? -6.428 12.132 15.901 1.00 49.62 576 THR A O 1
ATOM 4408 N N . PHE A 1 577 ? -4.708 12.959 14.762 1.00 47.09 577 PHE A N 1
ATOM 4409 C CA . PHE A 1 577 ? -4.938 14.347 15.167 1.00 47.09 577 PHE A CA 1
ATOM 4410 C C . PHE A 1 577 ? -5.858 15.146 14.242 1.00 47.09 577 PHE A C 1
ATOM 4412 O O . PHE A 1 577 ? -6.301 16.220 14.638 1.00 47.09 577 PHE A O 1
ATOM 4419 N N . HIS A 1 578 ? -6.206 14.646 13.051 1.00 44.62 578 HIS A N 1
ATOM 4420 C CA . HIS A 1 578 ? -7.250 15.293 12.242 1.00 44.62 578 HIS A CA 1
ATOM 4421 C C . HIS A 1 578 ? -8.655 15.055 12.814 1.00 44.62 578 HIS A C 1
ATOM 4423 O O . HIS A 1 578 ? -9.532 15.888 12.614 1.00 44.62 578 HIS A O 1
ATOM 4429 N N . GLN A 1 579 ? -8.840 13.975 13.582 1.00 40.72 579 GLN A N 1
ATOM 4430 C CA . GLN A 1 579 ? -10.071 13.687 14.328 1.00 40.72 579 GLN A CA 1
ATOM 4431 C C . GLN A 1 579 ? -10.057 14.242 15.764 1.00 40.72 579 GLN A C 1
ATOM 4433 O O . GLN A 1 579 ? -11.116 14.519 16.318 1.00 40.72 579 GLN A O 1
ATOM 4438 N N . GLY A 1 580 ? -8.878 14.477 16.355 1.00 34.91 580 GLY A N 1
ATOM 4439 C CA . GLY A 1 580 ? -8.705 14.936 17.745 1.00 34.91 580 GLY A CA 1
ATOM 4440 C C . GLY A 1 580 ? -9.178 16.364 18.067 1.00 34.91 580 GLY A C 1
ATOM 4441 O O . GLY A 1 580 ? -8.771 16.923 19.082 1.00 34.91 580 GLY A O 1
ATOM 4442 N N . GLY A 1 581 ? -9.999 16.974 17.210 1.00 34.00 581 GLY A N 1
ATOM 4443 C CA . GLY A 1 581 ? -10.585 18.300 17.413 1.00 34.00 581 GLY A CA 1
ATOM 4444 C C . GLY A 1 581 ? -11.900 18.308 18.202 1.00 34.00 581 GLY A C 1
ATOM 4445 O O . GLY A 1 581 ? -12.397 19.386 18.529 1.00 34.00 581 GLY A O 1
ATOM 4446 N N . VAL A 1 582 ? -12.464 17.140 18.528 1.00 34.53 582 VAL A N 1
ATOM 4447 C CA . VAL A 1 582 ? -13.631 17.023 19.412 1.00 34.53 582 VAL A CA 1
ATOM 4448 C C . VAL A 1 582 ? -13.135 16.637 20.802 1.00 34.53 582 VAL A C 1
ATOM 4450 O O . VAL A 1 582 ? -12.636 15.538 21.016 1.00 34.53 582 VAL A O 1
ATOM 4453 N N . ALA A 1 583 ? -13.252 17.558 21.759 1.00 33.16 583 ALA A N 1
ATOM 4454 C CA . ALA A 1 583 ? -12.959 17.335 23.175 1.00 33.16 583 ALA A CA 1
ATOM 4455 C C . ALA A 1 583 ? -14.016 16.430 23.850 1.00 33.16 583 ALA A C 1
ATOM 4457 O O . ALA A 1 583 ? -14.629 16.813 24.844 1.00 33.16 583 ALA A O 1
ATOM 4458 N N . GLY A 1 584 ? -14.262 15.250 23.287 1.00 35.94 584 GLY A N 1
ATOM 4459 C CA . GLY A 1 584 ? -15.292 14.322 23.735 1.00 35.94 584 GLY A CA 1
ATOM 4460 C C . GLY A 1 584 ? -15.135 12.973 23.054 1.00 35.94 584 GLY A C 1
ATOM 4461 O O . GLY A 1 584 ? -15.756 12.743 22.029 1.00 35.94 584 GLY A O 1
ATOM 4462 N N . ASP A 1 585 ? -14.195 12.173 23.550 1.00 39.38 585 ASP A N 1
ATOM 4463 C CA . ASP A 1 585 ? -14.425 10.803 24.023 1.00 39.38 585 ASP A CA 1
ATOM 4464 C C . ASP A 1 585 ? -13.088 10.256 24.543 1.00 39.38 585 ASP A C 1
ATOM 4466 O O . ASP A 1 585 ? -12.047 10.383 23.900 1.00 39.38 585 ASP A O 1
ATOM 4470 N N . ASP A 1 586 ? -13.096 9.695 25.753 1.00 43.75 586 ASP A N 1
ATOM 4471 C CA . ASP A 1 586 ? -11.927 9.195 26.504 1.00 43.75 586 ASP A CA 1
ATOM 4472 C C . ASP A 1 586 ? -11.388 7.864 25.916 1.00 43.75 586 ASP A C 1
ATOM 4474 O O . ASP A 1 586 ? -10.950 6.962 26.630 1.00 43.75 586 ASP A O 1
ATOM 4478 N N . ILE A 1 587 ? -11.482 7.708 24.591 1.00 55.19 587 ILE A N 1
ATOM 4479 C CA . ILE A 1 587 ? -11.133 6.503 23.839 1.00 55.19 587 ILE A CA 1
ATOM 4480 C C . ILE A 1 587 ? -9.735 6.698 23.251 1.00 55.19 587 ILE A C 1
ATOM 4482 O O . ILE A 1 587 ? -9.483 7.585 22.433 1.00 55.19 587 ILE A O 1
ATOM 4486 N N . THR A 1 588 ? -8.794 5.853 23.668 1.00 60.53 588 THR A N 1
ATOM 4487 C CA . THR A 1 588 ? -7.459 5.791 23.068 1.00 60.53 588 THR A CA 1
ATOM 4488 C C . THR A 1 588 ? -7.589 5.363 21.602 1.00 60.53 588 THR A C 1
ATOM 4490 O O . THR A 1 588 ? -8.151 4.318 21.291 1.00 60.53 588 THR A O 1
ATOM 4493 N N . THR A 1 589 ? -7.072 6.171 20.673 1.00 69.25 589 THR A N 1
ATOM 4494 C CA . THR A 1 589 ? -7.101 5.891 19.226 1.00 69.25 589 THR A CA 1
ATOM 4495 C C . THR A 1 589 ? -5.688 5.867 18.640 1.00 69.25 589 THR A C 1
ATOM 4497 O O . THR A 1 589 ? -4.746 6.407 19.222 1.00 69.25 589 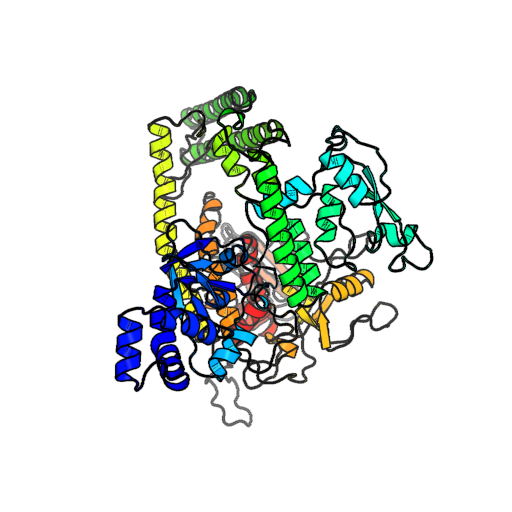THR A O 1
ATOM 4500 N N . GLY A 1 590 ? -5.520 5.219 17.483 1.00 83.00 590 GLY A N 1
ATOM 4501 C CA . GLY A 1 590 ? -4.235 5.127 16.781 1.00 83.00 590 GLY A CA 1
ATOM 4502 C C . GLY A 1 590 ? -3.212 4.221 17.477 1.00 83.00 590 GLY A C 1
ATOM 4503 O O . GLY A 1 590 ? -3.565 3.222 18.101 1.00 83.00 590 GLY A O 1
ATOM 4504 N N . LEU A 1 591 ? -1.923 4.561 17.365 1.00 84.75 591 LEU A N 1
ATOM 4505 C CA . LEU A 1 591 ? -0.822 3.724 17.868 1.00 84.75 591 LEU A CA 1
ATOM 4506 C C . LEU A 1 591 ? -0.903 3.386 19.376 1.00 84.75 591 LEU A C 1
ATOM 4508 O O . LEU A 1 591 ? -0.670 2.225 19.712 1.00 84.75 591 LEU A O 1
ATOM 4512 N N . PRO A 1 592 ? -1.266 4.314 20.290 1.00 85.38 592 PRO A N 1
ATOM 4513 C CA . PRO A 1 592 ? -1.393 3.991 21.714 1.00 85.38 592 PRO A CA 1
ATOM 4514 C C . PRO A 1 592 ? -2.372 2.849 21.996 1.00 85.38 592 PRO A C 1
ATOM 4516 O O . PRO A 1 592 ? -2.116 2.031 22.875 1.00 85.38 592 PRO A O 1
ATOM 4519 N N . ARG A 1 593 ? -3.464 2.763 21.227 1.00 86.75 593 ARG A N 1
ATOM 4520 C CA . ARG A 1 593 ? -4.454 1.688 21.348 1.00 86.75 593 ARG A CA 1
ATOM 4521 C C . ARG A 1 593 ? -3.891 0.349 20.881 1.00 86.75 593 ARG A C 1
ATOM 4523 O O . ARG A 1 593 ? -4.065 -0.655 21.559 1.00 86.75 593 ARG A O 1
ATOM 4530 N N . VAL A 1 594 ? -3.160 0.341 19.766 1.00 90.81 594 VAL A N 1
ATOM 4531 C CA . VAL A 1 594 ? -2.466 -0.862 19.269 1.00 90.81 594 VAL A CA 1
ATOM 4532 C C . VAL A 1 594 ? -1.445 -1.365 20.294 1.00 90.81 594 VAL A C 1
ATOM 4534 O O . VAL A 1 594 ? -1.367 -2.563 20.556 1.00 90.81 594 VAL A O 1
ATOM 4537 N N . GLN A 1 595 ? -0.695 -0.457 20.922 1.00 90.44 595 GLN A N 1
ATOM 4538 C CA . GLN A 1 595 ? 0.249 -0.813 21.979 1.00 90.44 595 GLN A CA 1
ATOM 4539 C C . GLN A 1 595 ? -0.460 -1.359 23.228 1.00 90.44 595 GLN A C 1
ATOM 4541 O O . GLN A 1 595 ? -0.010 -2.351 23.793 1.00 90.44 595 GLN A O 1
ATOM 4546 N N . GLU A 1 596 ? -1.564 -0.739 23.652 1.00 90.94 596 GLU A N 1
ATOM 4547 C CA . GLU A 1 596 ? -2.387 -1.213 24.773 1.00 90.94 596 GLU A CA 1
ATOM 4548 C C . GLU A 1 596 ? -2.881 -2.652 24.542 1.00 90.94 596 GLU A C 1
ATOM 4550 O O . GLU A 1 596 ? -2.776 -3.480 25.447 1.00 90.94 596 GLU A O 1
ATOM 4555 N N . LEU A 1 597 ? -3.326 -2.957 23.317 1.00 92.88 597 LEU A N 1
ATOM 4556 C CA . LEU A 1 597 ? -3.801 -4.279 22.901 1.00 92.88 597 LEU A CA 1
ATOM 4557 C C . LEU A 1 597 ? -2.683 -5.331 22.880 1.00 92.88 597 LEU A C 1
ATOM 4559 O O . LEU A 1 597 ? -2.840 -6.389 23.485 1.00 92.88 597 LEU A O 1
ATOM 4563 N N . PHE A 1 598 ? -1.537 -5.053 22.244 1.00 94.19 598 PHE A N 1
ATOM 4564 C CA . PHE A 1 598 ? -0.423 -6.016 22.186 1.00 94.19 598 PHE A CA 1
ATOM 4565 C C . PHE A 1 598 ? 0.287 -6.220 23.527 1.00 94.19 598 PHE A C 1
ATOM 4567 O O . PHE A 1 598 ? 0.907 -7.259 23.741 1.00 94.19 598 PHE A O 1
ATOM 4574 N N . GLU A 1 599 ? 0.199 -5.256 24.442 1.00 92.44 599 GLU A N 1
ATOM 4575 C CA . GLU A 1 599 ? 0.671 -5.423 25.818 1.00 92.44 599 GLU A CA 1
ATOM 4576 C C . GLU A 1 599 ? -0.390 -6.030 26.752 1.00 92.44 599 GLU A C 1
ATOM 4578 O O . GLU A 1 599 ? -0.102 -6.231 27.931 1.00 92.44 599 GLU A O 1
ATOM 4583 N N . ALA A 1 600 ? -1.603 -6.303 26.251 1.00 92.31 600 ALA A N 1
ATOM 4584 C CA . ALA A 1 600 ? -2.747 -6.777 27.031 1.00 92.31 600 ALA A CA 1
ATOM 4585 C C . ALA A 1 600 ? -2.976 -5.952 28.316 1.00 92.31 600 ALA A C 1
ATOM 4587 O O . ALA A 1 600 ? -3.224 -6.495 29.397 1.00 92.31 600 ALA A O 1
ATOM 4588 N N . ARG A 1 601 ? -2.851 -4.621 28.221 1.00 92.62 601 ARG A N 1
ATOM 4589 C CA . ARG A 1 601 ? -3.116 -3.712 29.345 1.00 92.62 601 ARG A CA 1
ATOM 4590 C C . ARG A 1 601 ? -4.619 -3.527 29.536 1.00 92.62 601 ARG A C 1
ATOM 4592 O O . ARG A 1 601 ? -5.379 -3.530 28.572 1.00 92.62 601 ARG A O 1
ATOM 4599 N N . VAL A 1 602 ? -5.031 -3.285 30.780 1.00 89.94 602 VAL A N 1
ATOM 4600 C CA . VAL A 1 602 ? -6.429 -2.961 31.097 1.00 89.94 602 VAL A CA 1
ATOM 4601 C C . VAL A 1 602 ? -6.793 -1.606 30.465 1.00 89.94 602 VAL A C 1
ATOM 4603 O O . VAL A 1 602 ? -6.092 -0.620 30.724 1.00 89.94 602 VAL A O 1
ATOM 4606 N N . PRO A 1 603 ? -7.866 -1.526 29.656 1.00 87.62 603 PRO A N 1
ATOM 4607 C CA . PRO A 1 603 ? -8.262 -0.292 28.982 1.00 87.62 603 PRO A CA 1
ATOM 4608 C C . PRO A 1 603 ? -8.793 0.757 29.970 1.00 87.62 603 PRO A C 1
ATOM 4610 O O . PRO A 1 603 ? -9.464 0.432 30.950 1.00 87.62 603 PRO A O 1
ATOM 4613 N N . LYS A 1 604 ? -8.541 2.046 29.693 1.00 79.19 604 LYS A N 1
ATOM 4614 C CA . LYS A 1 604 ? -8.998 3.164 30.551 1.00 79.19 604 LYS A CA 1
ATOM 4615 C C . LYS A 1 604 ? -10.525 3.323 30.597 1.00 79.19 604 LYS A C 1
ATOM 4617 O O . LYS A 1 604 ? -11.055 3.727 31.626 1.00 79.19 604 LYS A O 1
ATOM 4622 N N . GLY A 1 605 ? -11.216 2.973 29.511 1.00 79.12 605 GLY A N 1
ATOM 4623 C CA . GLY A 1 605 ? -12.678 2.956 29.388 1.00 79.12 605 GLY A CA 1
ATOM 4624 C C . GLY A 1 605 ? -13.244 1.537 29.409 1.00 79.12 605 GLY A C 1
ATOM 4625 O O . GLY A 1 605 ? -13.980 1.159 28.496 1.00 79.12 605 GLY A O 1
ATOM 4626 N N . LYS A 1 606 ? -12.840 0.731 30.400 1.00 87.75 606 LYS A N 1
ATOM 4627 C CA . LYS A 1 606 ? -13.264 -0.667 30.538 1.00 87.75 606 LYS A CA 1
ATOM 4628 C C . LYS A 1 606 ? -14.789 -0.784 30.580 1.00 87.75 606 LYS A C 1
ATOM 4630 O O . LYS A 1 606 ? -15.436 -0.115 31.386 1.00 87.75 606 LYS A O 1
ATOM 4635 N N . ALA A 1 607 ? -15.334 -1.647 29.732 1.00 88.69 607 ALA A N 1
ATOM 4636 C CA . ALA A 1 607 ? -16.733 -2.046 29.733 1.00 88.69 607 ALA A CA 1
ATOM 4637 C C . ALA A 1 607 ? -16.844 -3.497 30.225 1.00 88.69 607 ALA A C 1
ATOM 4639 O O . ALA A 1 607 ? -16.150 -4.359 29.679 1.00 88.69 607 ALA A O 1
ATOM 4640 N N . PRO A 1 608 ? -17.683 -3.780 31.238 1.00 90.69 608 PRO A N 1
ATOM 4641 C CA . PRO A 1 608 ? -17.902 -5.143 31.696 1.00 90.69 608 PRO A CA 1
ATOM 4642 C C . PRO A 1 608 ? -18.660 -5.955 30.640 1.00 90.69 608 PRO A C 1
ATOM 4644 O O . PRO A 1 608 ? -19.492 -5.419 29.897 1.00 90.69 608 PRO A O 1
ATOM 4647 N N . ILE A 1 609 ? -18.377 -7.254 30.614 1.00 92.12 609 ILE A N 1
ATOM 4648 C CA . ILE A 1 609 ? -19.055 -8.242 29.771 1.00 92.12 609 ILE A CA 1
ATOM 4649 C C . ILE A 1 609 ? -19.923 -9.170 30.624 1.00 92.12 609 ILE A C 1
ATOM 4651 O O . ILE A 1 609 ? -19.637 -9.380 31.803 1.00 92.12 609 ILE A O 1
ATOM 4655 N N . ALA A 1 610 ? -20.972 -9.735 30.032 1.00 91.56 610 ALA A N 1
ATOM 4656 C CA . ALA A 1 610 ? -21.812 -10.727 30.689 1.00 91.56 610 ALA A CA 1
ATOM 4657 C C . ALA A 1 610 ? -21.032 -12.032 30.927 1.00 91.56 610 ALA A C 1
ATOM 4659 O O . ALA A 1 610 ? -20.500 -12.625 29.989 1.00 91.56 610 ALA A O 1
ATOM 4660 N N . GLU A 1 611 ? -20.960 -12.490 32.178 1.00 89.44 611 GLU A N 1
ATOM 4661 C CA . GLU A 1 611 ? -20.287 -13.754 32.527 1.00 89.44 611 GLU A CA 1
ATOM 4662 C C . GLU A 1 611 ? -21.151 -14.987 32.215 1.00 89.44 611 GLU A C 1
ATOM 4664 O O . GLU A 1 611 ? -20.628 -16.079 32.010 1.00 89.44 611 GLU A O 1
ATOM 4669 N N . VAL A 1 612 ? -22.469 -14.798 32.158 1.00 89.88 612 VAL A N 1
ATOM 4670 C CA . VAL A 1 612 ? -23.492 -15.837 31.992 1.00 89.88 612 VAL A CA 1
ATOM 4671 C C . VAL A 1 612 ? -24.581 -15.334 31.050 1.00 89.88 612 VAL A C 1
ATOM 4673 O O . VAL A 1 612 ? -24.860 -14.134 31.022 1.00 89.88 612 VAL A O 1
ATOM 4676 N N . ALA A 1 613 ? -25.186 -16.247 30.286 1.00 92.06 613 ALA A N 1
ATOM 4677 C CA . ALA A 1 613 ? -26.355 -15.928 29.476 1.00 92.06 613 ALA A CA 1
ATOM 4678 C C . ALA A 1 613 ? -27.598 -15.845 30.368 1.00 92.06 613 ALA A C 1
ATOM 4680 O O . ALA A 1 613 ? -27.774 -16.660 31.280 1.00 92.06 613 ALA A O 1
ATOM 4681 N N . GLY A 1 614 ? -28.448 -14.854 30.125 1.00 92.00 614 GLY A N 1
ATOM 4682 C CA . GLY A 1 614 ? -29.596 -14.619 30.988 1.00 92.00 614 GLY A CA 1
ATOM 4683 C C . GLY A 1 614 ? -30.274 -13.282 30.758 1.00 92.00 614 GLY A C 1
ATOM 4684 O O . GLY A 1 614 ? -30.047 -12.617 29.751 1.00 92.00 614 GLY A O 1
ATOM 4685 N N . ARG A 1 615 ? -31.125 -12.869 31.697 1.00 92.19 615 ARG A N 1
ATOM 4686 C CA . ARG A 1 615 ? -31.797 -11.563 31.649 1.00 92.19 615 ARG A CA 1
ATOM 4687 C C . ARG A 1 615 ? -31.074 -10.525 32.491 1.00 92.19 615 ARG A C 1
ATOM 4689 O O . ARG A 1 615 ? -30.623 -10.824 33.594 1.00 92.19 615 ARG A O 1
ATOM 4696 N N . VAL A 1 616 ? -31.015 -9.290 32.009 1.00 92.31 616 VAL A N 1
ATOM 4697 C CA . VAL A 1 616 ? -30.474 -8.163 32.778 1.00 92.31 616 VAL A CA 1
ATOM 4698 C C . VAL A 1 616 ? -31.568 -7.469 33.582 1.00 92.31 616 VAL A C 1
ATOM 4700 O O . VAL A 1 616 ? -32.648 -7.185 33.070 1.00 92.31 616 VAL A O 1
ATOM 4703 N N . ARG A 1 617 ? -31.273 -7.151 34.844 1.00 92.38 617 ARG A N 1
ATOM 4704 C CA . ARG A 1 617 ? -32.025 -6.187 35.651 1.00 92.38 617 ARG A CA 1
ATOM 4705 C C . ARG A 1 617 ? -31.172 -4.947 35.880 1.00 92.38 617 ARG A C 1
ATOM 4707 O O . ARG A 1 617 ? -30.086 -5.051 36.454 1.00 92.38 617 ARG A O 1
ATOM 4714 N N . ILE A 1 618 ? -31.645 -3.789 35.438 1.00 90.50 618 ILE A N 1
ATOM 4715 C CA . ILE A 1 618 ? -30.906 -2.527 35.473 1.00 90.50 618 ILE A CA 1
ATOM 4716 C C . ILE A 1 618 ? -31.535 -1.612 36.519 1.00 90.50 618 ILE A C 1
ATOM 4718 O O . ILE A 1 618 ? -32.632 -1.087 36.355 1.00 90.50 618 ILE A O 1
ATOM 4722 N N . GLU A 1 619 ? -30.802 -1.385 37.603 1.00 89.56 619 GLU A N 1
ATOM 4723 C CA . GLU A 1 619 ? -31.140 -0.403 38.625 1.00 89.56 619 GLU A CA 1
ATOM 4724 C C . GLU A 1 619 ? -30.294 0.854 38.424 1.00 89.56 619 GLU A C 1
ATOM 4726 O O . GLU A 1 619 ? -29.082 0.798 38.188 1.00 89.56 619 GLU A O 1
ATOM 4731 N N . GLU A 1 620 ? -30.925 2.018 38.548 1.00 86.50 620 GLU A N 1
ATOM 4732 C CA . GLU A 1 620 ? -30.242 3.291 38.385 1.00 86.50 620 GLU A CA 1
ATOM 4733 C C . GLU A 1 620 ? -30.119 4.076 39.696 1.00 86.50 620 GLU A C 1
ATOM 4735 O O . GLU A 1 620 ? -31.068 4.226 40.461 1.00 86.50 620 GLU A O 1
ATOM 4740 N N . SER A 1 621 ? -28.925 4.613 39.945 1.00 84.81 621 SER A N 1
ATOM 4741 C CA . SER A 1 621 ? -28.647 5.570 41.021 1.00 84.81 621 SER A CA 1
ATOM 4742 C C . SER A 1 621 ? -28.348 6.962 40.440 1.00 84.81 621 SER A C 1
ATOM 4744 O O . SER A 1 621 ? -28.312 7.143 39.221 1.00 84.81 621 SER A O 1
ATOM 4746 N N . GLU A 1 622 ? -28.086 7.969 41.281 1.00 81.12 622 GLU A N 1
ATOM 4747 C CA . GLU A 1 622 ? -27.751 9.331 40.822 1.00 81.12 622 GLU A CA 1
ATOM 4748 C C . GLU A 1 622 ? -26.507 9.365 39.917 1.00 81.12 622 GLU A C 1
ATOM 4750 O O . GLU A 1 622 ? -26.437 10.164 38.985 1.00 81.12 622 GLU A O 1
ATOM 4755 N N . ARG A 1 623 ? -25.505 8.516 40.189 1.00 84.25 623 ARG A N 1
ATOM 4756 C CA . ARG A 1 623 ? -24.204 8.536 39.485 1.00 84.25 623 ARG A CA 1
ATOM 4757 C C . ARG A 1 623 ? -23.776 7.204 38.881 1.00 84.25 623 ARG A C 1
ATOM 4759 O O . ARG A 1 623 ? -22.836 7.192 38.085 1.00 84.25 623 ARG A O 1
ATOM 4766 N N . PHE A 1 624 ? -24.438 6.113 39.249 1.00 89.38 624 PHE A N 1
ATOM 4767 C CA . PHE A 1 624 ? -24.025 4.766 38.874 1.00 89.38 624 PHE A CA 1
ATOM 4768 C C . PHE A 1 624 ? -25.194 3.940 38.336 1.00 89.38 624 PHE A C 1
ATOM 4770 O O . PHE A 1 624 ? -26.334 4.123 38.765 1.00 89.38 624 PHE A O 1
ATOM 4777 N N . TRP A 1 625 ? -24.886 3.045 37.405 1.00 87.38 625 TRP A N 1
ATOM 4778 C CA . TRP A 1 625 ? -25.697 1.895 37.040 1.00 87.38 625 TRP A CA 1
ATOM 4779 C C . TRP A 1 625 ? -25.359 0.730 37.973 1.00 87.38 625 TRP A C 1
ATOM 4781 O O . TRP A 1 625 ? -24.202 0.550 38.369 1.00 87.38 625 TRP A O 1
ATOM 4791 N N . LYS A 1 626 ? -26.369 -0.070 38.294 1.00 91.81 626 LYS A N 1
ATOM 4792 C CA . LYS A 1 626 ? -26.223 -1.384 38.909 1.00 91.81 626 LYS A CA 1
ATOM 4793 C C . LYS A 1 626 ? -26.926 -2.384 38.002 1.00 91.81 626 LYS A C 1
ATOM 4795 O O . LYS A 1 626 ? -28.131 -2.287 37.797 1.00 91.81 626 LYS A O 1
ATOM 4800 N N . ILE A 1 627 ? -26.166 -3.312 37.433 1.00 91.31 627 ILE A N 1
ATOM 4801 C CA . ILE A 1 627 ? -26.678 -4.309 36.488 1.00 91.31 627 ILE A CA 1
ATOM 4802 C C . ILE A 1 627 ? -26.604 -5.672 37.167 1.00 91.31 627 ILE A C 1
ATOM 4804 O O . ILE A 1 627 ? -25.536 -6.082 37.616 1.00 91.31 627 ILE A O 1
ATOM 4808 N N . THR A 1 628 ? -27.736 -6.360 37.266 1.00 92.31 628 THR A N 1
ATOM 4809 C CA . THR A 1 628 ? -27.829 -7.722 37.806 1.00 92.31 628 THR A CA 1
ATOM 4810 C C . THR A 1 628 ? -28.125 -8.684 36.667 1.00 92.31 628 THR A C 1
ATOM 4812 O O . THR A 1 628 ? -29.111 -8.505 35.959 1.00 92.31 628 THR A O 1
ATOM 4815 N N . LEU A 1 629 ? -27.274 -9.686 36.478 1.00 91.06 629 LEU A N 1
ATOM 4816 C CA . LEU A 1 629 ? -27.465 -10.758 35.506 1.00 91.06 629 LEU A CA 1
ATOM 4817 C C . LEU A 1 629 ? -28.209 -11.905 36.189 1.00 91.06 629 LEU A C 1
ATOM 4819 O O . LEU A 1 629 ? -27.740 -12.424 37.202 1.00 91.06 629 LEU A O 1
ATOM 4823 N N . ILE A 1 630 ? -29.360 -12.276 35.637 1.00 92.19 630 ILE A N 1
ATOM 4824 C CA . ILE A 1 630 ? -30.216 -13.368 36.103 1.00 92.19 630 ILE A CA 1
ATOM 4825 C C . ILE A 1 630 ? -30.024 -14.539 35.130 1.00 92.19 630 ILE A C 1
ATOM 4827 O O . ILE A 1 630 ? -30.549 -14.460 34.017 1.00 92.19 630 ILE A O 1
ATOM 4831 N N . PRO A 1 631 ? -29.267 -15.586 35.503 1.00 91.81 631 PRO A N 1
ATOM 4832 C CA . PRO A 1 631 ? -28.963 -16.706 34.615 1.00 91.81 631 PRO A CA 1
ATOM 4833 C C . PRO A 1 631 ? -30.213 -17.497 34.218 1.00 91.81 631 PRO A C 1
ATOM 4835 O O . PRO A 1 631 ? -31.097 -17.735 35.045 1.00 91.81 631 PRO A O 1
ATOM 4838 N N . ASP A 1 632 ? -30.264 -17.971 32.974 1.00 89.56 632 ASP A N 1
ATOM 4839 C CA . ASP A 1 632 ? -31.381 -18.799 32.490 1.00 89.56 632 ASP A CA 1
ATOM 4840 C C . ASP A 1 632 ? -31.393 -20.217 33.088 1.00 89.56 632 ASP A C 1
ATOM 4842 O O . ASP A 1 632 ? -32.441 -20.862 33.161 1.00 89.56 632 ASP A O 1
ATOM 4846 N N . ASP A 1 633 ? -30.234 -20.712 33.525 1.00 86.25 633 ASP A N 1
ATOM 4847 C CA . ASP A 1 633 ? -30.053 -22.045 34.113 1.00 86.25 633 ASP A CA 1
ATOM 4848 C C . ASP A 1 633 ? -30.413 -22.112 35.609 1.00 86.25 633 ASP A C 1
ATOM 4850 O O . ASP A 1 633 ? -30.385 -23.189 36.211 1.00 86.25 633 ASP A O 1
ATOM 4854 N N . GLY A 1 634 ? -30.789 -20.976 36.207 1.00 81.50 634 GLY A N 1
ATOM 4855 C CA . GLY A 1 634 ? -31.136 -20.865 37.621 1.00 81.50 634 GLY A CA 1
ATOM 4856 C C . GLY A 1 634 ? -29.934 -20.808 38.568 1.00 81.50 634 GLY A C 1
ATOM 4857 O O . GLY A 1 634 ? -30.118 -21.004 39.772 1.00 81.50 634 GLY A O 1
ATOM 4858 N N . ALA A 1 635 ? -28.722 -20.556 38.060 1.00 87.19 635 ALA A N 1
ATOM 4859 C CA . ALA A 1 635 ? -27.555 -20.249 38.884 1.00 87.19 635 ALA A CA 1
ATOM 4860 C C . ALA A 1 635 ? -27.717 -18.924 39.668 1.00 87.19 635 ALA A C 1
ATOM 4862 O O . ALA A 1 635 ? -28.689 -18.185 39.501 1.00 87.19 635 ALA A O 1
ATOM 4863 N N . GLU A 1 636 ? -26.768 -18.627 40.564 1.00 87.50 636 GLU A N 1
ATOM 4864 C CA . GLU A 1 636 ? -26.808 -17.412 41.389 1.00 87.50 636 GLU A CA 1
ATOM 4865 C C . GLU A 1 636 ? -26.739 -16.127 40.543 1.00 87.50 636 GLU A C 1
ATOM 4867 O O . GLU A 1 636 ? -25.966 -16.030 39.589 1.00 87.50 636 GLU A O 1
ATOM 4872 N N . GLU A 1 637 ? -27.537 -15.120 40.923 1.00 89.00 637 GLU A N 1
ATOM 4873 C CA . GLU A 1 637 ? -27.540 -13.806 40.272 1.00 89.00 637 GLU A CA 1
ATOM 4874 C C . GLU A 1 637 ? -26.177 -13.110 40.435 1.00 89.00 637 GLU A C 1
ATOM 4876 O O . GLU A 1 637 ? -25.645 -12.992 41.543 1.00 89.00 637 GLU A O 1
ATOM 4881 N N . ILE A 1 638 ? -25.630 -12.582 39.337 1.00 88.75 638 ILE A N 1
ATOM 4882 C CA . ILE A 1 638 ? -24.348 -11.866 39.340 1.00 88.75 638 ILE A CA 1
ATOM 4883 C C . ILE A 1 638 ? -24.624 -10.363 39.339 1.00 88.75 638 ILE A C 1
ATOM 4885 O O . ILE A 1 638 ? -25.223 -9.833 38.404 1.00 88.75 638 ILE A O 1
ATOM 4889 N N . VAL A 1 639 ? -24.172 -9.654 40.376 1.00 89.12 639 VAL A N 1
ATOM 4890 C CA . VAL A 1 639 ? -24.401 -8.208 40.532 1.00 89.12 639 VAL A CA 1
ATOM 4891 C C . VAL A 1 639 ? -23.141 -7.416 40.191 1.00 89.12 639 VAL A C 1
ATOM 4893 O O . VAL A 1 639 ? -22.115 -7.534 40.861 1.00 89.12 639 VAL A O 1
ATOM 4896 N N . LEU A 1 640 ? -23.248 -6.535 39.199 1.00 86.62 640 LEU A N 1
ATOM 4897 C CA . LEU A 1 640 ? -22.237 -5.546 38.835 1.00 86.62 640 LEU A CA 1
ATOM 4898 C C . LEU A 1 640 ? -22.669 -4.169 39.356 1.00 86.62 640 LEU A C 1
ATOM 4900 O O . LEU A 1 640 ? -23.569 -3.530 38.807 1.00 86.62 640 LEU A O 1
ATOM 4904 N N . ASP A 1 641 ? -22.032 -3.716 40.436 1.00 84.50 641 ASP A N 1
ATOM 4905 C CA . ASP A 1 641 ? -22.319 -2.435 41.095 1.00 84.50 641 ASP A CA 1
ATOM 4906 C C . ASP A 1 641 ? -21.261 -1.361 40.760 1.00 84.50 641 ASP A C 1
ATOM 4908 O O . ASP A 1 641 ? -20.136 -1.666 40.360 1.00 84.50 641 ASP A O 1
ATOM 4912 N N . LYS A 1 642 ? -21.609 -0.085 40.969 1.00 83.88 642 LYS A N 1
ATOM 4913 C CA . LYS A 1 642 ? -20.744 1.101 40.782 1.00 83.88 642 LYS A CA 1
ATOM 4914 C C . LYS A 1 642 ? -20.259 1.329 39.347 1.00 83.88 642 LYS A C 1
ATOM 4916 O O . LYS A 1 642 ? -19.187 1.898 39.130 1.00 83.88 642 LYS A O 1
ATOM 4921 N N . LEU A 1 643 ? -21.072 0.966 38.363 1.00 85.56 643 LEU A N 1
ATOM 4922 C CA . LEU A 1 643 ? -20.803 1.251 36.956 1.00 85.56 643 LEU A CA 1
ATOM 4923 C C . LEU A 1 643 ? -21.099 2.725 36.655 1.00 85.56 643 LEU A C 1
ATOM 4925 O O . LEU A 1 643 ? -22.188 3.209 36.926 1.00 85.56 643 LEU A O 1
ATOM 4929 N N . SER A 1 644 ? -20.136 3.489 36.144 1.00 84.56 644 SER A N 1
ATOM 4930 C CA . SER A 1 644 ? -20.293 4.943 35.968 1.00 84.56 644 SER A CA 1
ATOM 4931 C C . SER A 1 644 ? -21.368 5.292 34.936 1.00 84.56 644 SER A C 1
ATOM 4933 O O . SER A 1 644 ? -21.253 4.879 33.788 1.00 84.56 644 SER A O 1
ATOM 4935 N N . LYS A 1 645 ? -22.327 6.171 35.274 1.00 82.25 645 LYS A N 1
ATOM 4936 C CA . LYS A 1 645 ? -23.314 6.699 34.303 1.00 82.25 645 LYS A CA 1
ATOM 4937 C C . LYS A 1 645 ? -22.705 7.533 33.170 1.00 82.25 645 LYS A C 1
ATOM 4939 O O . LYS A 1 645 ? -23.396 7.861 32.209 1.00 82.25 645 LYS A O 1
ATOM 4944 N N . ARG A 1 646 ? -21.422 7.906 33.272 1.00 79.31 646 ARG A N 1
ATOM 4945 C CA . ARG A 1 646 ? -20.699 8.544 32.158 1.00 79.31 646 ARG A CA 1
ATOM 4946 C C . ARG A 1 646 ? -20.490 7.578 30.994 1.00 79.31 646 ARG A C 1
ATOM 4948 O O . ARG A 1 646 ? -20.451 8.034 29.859 1.00 79.31 646 ARG A O 1
ATOM 4955 N N . GLN A 1 647 ? -20.357 6.285 31.287 1.00 76.38 647 GLN A N 1
ATOM 4956 C CA . GLN A 1 647 ? -20.406 5.226 30.289 1.00 76.38 647 GLN A CA 1
ATOM 4957 C C . GLN A 1 647 ? -21.884 4.890 30.092 1.00 76.38 647 GLN A C 1
ATOM 4959 O O . GLN A 1 647 ? -22.592 4.540 31.041 1.00 76.38 647 GLN A O 1
ATOM 4964 N N . ARG A 1 648 ? -22.386 5.110 28.879 1.00 85.00 648 ARG A N 1
ATOM 4965 C CA . ARG A 1 648 ? -23.773 4.779 28.551 1.00 85.00 648 ARG A CA 1
ATOM 4966 C C . ARG A 1 648 ? -23.931 3.257 28.541 1.00 85.00 648 ARG A C 1
ATOM 4968 O O . ARG A 1 648 ? -22.943 2.525 28.473 1.00 85.00 648 ARG A O 1
ATOM 4975 N N . LEU A 1 649 ? -25.171 2.789 28.639 1.00 87.38 649 LEU A N 1
ATOM 4976 C CA . LEU A 1 649 ? -25.488 1.374 28.442 1.00 87.38 649 LEU A CA 1
ATOM 4977 C C . LEU A 1 649 ? -25.111 0.964 27.015 1.00 87.38 649 LEU A C 1
ATOM 4979 O O . LEU A 1 649 ? -25.224 1.778 26.098 1.00 87.38 649 LEU A O 1
ATOM 4983 N N . ALA A 1 650 ? -24.631 -0.269 26.843 1.00 84.69 650 ALA A N 1
ATOM 4984 C CA . ALA A 1 650 ? -24.230 -0.765 25.532 1.00 84.69 650 ALA A CA 1
ATOM 4985 C C . ALA A 1 650 ? -25.403 -0.706 24.546 1.00 84.69 650 ALA A C 1
ATOM 4987 O O . ALA A 1 650 ? -26.546 -0.969 24.917 1.00 84.69 650 ALA A O 1
ATOM 4988 N N . VAL A 1 651 ? -25.116 -0.366 23.290 1.00 81.94 651 VAL A N 1
ATOM 4989 C CA . VAL A 1 651 ? -26.122 -0.282 22.228 1.00 81.94 651 VAL A CA 1
ATOM 4990 C C . VAL A 1 651 ? -26.053 -1.545 21.380 1.00 81.94 651 VAL A C 1
ATOM 4992 O O . VAL A 1 651 ? -25.039 -1.810 20.735 1.00 81.94 651 VAL A O 1
ATOM 4995 N N . GLY A 1 652 ? -27.128 -2.329 21.415 1.00 73.62 652 GLY A N 1
ATOM 4996 C CA . GLY A 1 652 ? -27.350 -3.477 20.545 1.00 73.62 652 GLY A CA 1
ATOM 4997 C C . GLY A 1 652 ? -28.163 -3.115 19.292 1.00 73.62 652 GLY A C 1
ATOM 4998 O O . GLY A 1 652 ? -28.474 -1.943 19.067 1.00 73.62 652 GLY A O 1
ATOM 4999 N N . PRO A 1 653 ? -28.537 -4.119 18.476 1.00 68.19 653 PRO A N 1
ATOM 5000 C CA . PRO A 1 653 ? -29.353 -3.930 17.271 1.00 68.19 653 PRO A CA 1
ATOM 5001 C C . PRO A 1 653 ? -30.709 -3.266 17.551 1.00 68.19 653 PRO A C 1
ATOM 5003 O O . PRO A 1 653 ? -31.170 -2.450 16.756 1.00 68.19 653 PRO A O 1
ATOM 5006 N N . ASP A 1 654 ? -31.309 -3.579 18.702 1.00 73.38 654 ASP A N 1
ATOM 5007 C CA . ASP A 1 654 ? -32.632 -3.100 19.117 1.00 73.38 654 ASP A CA 1
ATOM 5008 C C . ASP A 1 654 ? -32.584 -1.780 19.915 1.00 73.38 654 ASP A C 1
ATOM 5010 O O . ASP A 1 654 ? -33.615 -1.266 20.351 1.00 73.38 654 ASP A O 1
ATOM 5014 N N . GLY A 1 655 ? -31.389 -1.196 20.079 1.00 80.62 655 GLY A N 1
ATOM 5015 C CA . GLY A 1 655 ? -31.159 0.038 20.829 1.00 80.62 655 GLY A CA 1
ATOM 5016 C C . GLY A 1 655 ? -30.280 -0.152 22.074 1.00 80.62 655 GLY A C 1
ATOM 5017 O O . GLY A 1 655 ? -29.579 -1.158 22.197 1.00 80.62 655 GLY A O 1
ATOM 5018 N N . PRO A 1 656 ? -30.233 0.844 22.979 1.00 84.94 656 PRO A N 1
ATOM 5019 C CA . PRO A 1 656 ? -29.506 0.722 24.240 1.00 84.94 656 PRO A CA 1
ATOM 5020 C C . PRO A 1 656 ? -30.113 -0.383 25.108 1.00 84.94 656 PRO A C 1
ATOM 5022 O O . PRO A 1 656 ? -31.334 -0.478 25.203 1.00 84.94 656 PRO A O 1
ATOM 5025 N N . LEU A 1 657 ? -29.247 -1.159 25.760 1.00 87.88 657 LEU A N 1
ATOM 5026 C CA . LEU A 1 657 ? -29.615 -2.255 26.654 1.00 87.88 657 LEU A CA 1
ATOM 5027 C C . LEU A 1 657 ? -30.687 -1.803 27.656 1.00 87.88 657 LEU A C 1
ATOM 5029 O O . LEU A 1 657 ? -30.486 -0.830 28.390 1.00 87.88 657 LEU A O 1
ATOM 5033 N N . ALA A 1 658 ? -31.811 -2.509 27.683 1.00 89.06 658 ALA A N 1
ATOM 5034 C CA . ALA A 1 658 ? -32.962 -2.201 28.513 1.00 89.06 658 ALA A CA 1
ATOM 5035 C C . ALA A 1 658 ? -33.130 -3.206 29.662 1.00 89.06 658 ALA A C 1
ATOM 5037 O O . ALA A 1 658 ? -32.591 -4.313 29.662 1.00 89.06 658 ALA A O 1
ATOM 5038 N N . ASP A 1 659 ? -33.897 -2.802 30.676 1.00 89.31 659 ASP A N 1
ATOM 5039 C CA . ASP A 1 659 ? -34.289 -3.700 31.761 1.00 89.31 659 ASP A CA 1
ATOM 5040 C C . ASP A 1 659 ? -35.154 -4.848 31.217 1.00 89.31 659 ASP A C 1
ATOM 5042 O O . ASP A 1 659 ? -36.136 -4.619 30.510 1.00 89.31 659 ASP A O 1
ATOM 5046 N N . GLY A 1 660 ? -34.793 -6.086 31.553 1.00 88.81 660 GLY A N 1
ATOM 5047 C CA . GLY A 1 660 ? -35.475 -7.296 31.095 1.00 88.81 660 GLY A CA 1
ATOM 5048 C C . GLY A 1 660 ? -34.959 -7.887 29.779 1.00 88.81 660 GLY A C 1
ATOM 5049 O O . GLY A 1 660 ? -35.435 -8.972 29.412 1.00 88.81 660 GLY A O 1
ATOM 5050 N N . ASP A 1 661 ? -33.996 -7.234 29.116 1.00 91.06 661 ASP A N 1
ATOM 5051 C CA . ASP A 1 661 ? -33.338 -7.753 27.912 1.00 91.06 661 ASP A CA 1
ATOM 5052 C C . ASP A 1 661 ? -32.590 -9.055 28.197 1.00 91.06 661 ASP A C 1
ATOM 5054 O O . ASP A 1 661 ? -32.127 -9.310 29.313 1.00 91.06 661 ASP A O 1
ATOM 5058 N N . HIS A 1 662 ? -32.474 -9.888 27.166 1.00 91.12 662 HIS A N 1
ATOM 5059 C CA . HIS A 1 662 ? -31.671 -11.100 27.207 1.00 91.12 662 HIS A CA 1
ATOM 5060 C C . HIS A 1 662 ? -30.262 -10.806 26.686 1.00 91.12 662 HIS A C 1
ATOM 5062 O O . HIS A 1 662 ? -30.112 -10.138 25.663 1.00 91.12 662 HIS A O 1
ATOM 5068 N N . VAL A 1 663 ? -29.243 -11.292 27.394 1.00 90.94 663 VAL A N 1
ATOM 5069 C CA . VAL A 1 663 ? -27.836 -11.120 27.031 1.00 90.94 663 VAL A CA 1
ATOM 5070 C C . VAL A 1 663 ? -27.129 -12.461 26.908 1.00 90.94 663 VAL A C 1
ATOM 5072 O O . VAL A 1 663 ? -27.335 -13.356 27.728 1.00 90.94 663 VAL A O 1
ATOM 5075 N N . ASP A 1 664 ? -26.261 -12.569 25.906 1.00 91.62 664 ASP A N 1
ATOM 5076 C CA . ASP A 1 664 ? -25.399 -13.731 25.694 1.00 91.62 664 ASP A CA 1
ATOM 5077 C C . ASP A 1 664 ? -24.086 -13.617 26.485 1.00 91.62 664 ASP A C 1
ATOM 5079 O O . ASP A 1 664 ? -23.613 -12.524 26.813 1.00 91.62 664 ASP A O 1
ATOM 5083 N N . VAL A 1 665 ? -23.435 -14.759 26.741 1.00 91.50 665 VAL A N 1
ATOM 5084 C CA . VAL A 1 665 ? -22.103 -14.795 27.367 1.00 91.50 665 VAL A CA 1
ATOM 5085 C C . VAL A 1 665 ? -21.115 -13.961 26.547 1.00 91.50 665 VAL A C 1
ATOM 5087 O O . VAL A 1 665 ? -20.941 -14.170 25.348 1.00 91.50 665 VAL A O 1
ATOM 5090 N N . GLY A 1 666 ? -20.424 -13.035 27.210 1.00 87.88 666 GLY A N 1
ATOM 5091 C CA . GLY A 1 666 ? -19.444 -12.141 26.599 1.00 87.88 666 GLY A CA 1
ATOM 5092 C C . GLY A 1 666 ? -20.018 -10.858 25.995 1.00 87.88 666 GLY A C 1
ATOM 5093 O O . GLY A 1 666 ? -19.239 -10.014 25.546 1.00 87.88 666 GLY A O 1
ATOM 5094 N N . GLN A 1 667 ? -21.341 -10.663 26.005 1.00 90.19 667 GLN A N 1
ATOM 5095 C CA . GLN A 1 667 ? -21.960 -9.424 25.534 1.00 90.19 667 GLN A CA 1
ATOM 5096 C C . GLN A 1 667 ? -21.557 -8.237 26.416 1.00 90.19 667 GLN A C 1
ATOM 5098 O O . GLN A 1 667 ? -21.573 -8.319 27.644 1.00 90.19 667 GLN A O 1
ATOM 5103 N N . GLN A 1 668 ? -21.189 -7.117 25.792 1.00 90.88 668 GLN A N 1
ATOM 5104 C CA . GLN A 1 668 ? -20.849 -5.890 26.513 1.00 90.88 668 GLN A CA 1
ATOM 5105 C C . GLN A 1 668 ? -22.101 -5.263 27.131 1.00 90.88 668 GLN A C 1
ATOM 5107 O O . GLN A 1 668 ? -23.135 -5.167 26.475 1.00 90.88 668 GLN A O 1
ATOM 5112 N N . LEU A 1 669 ? -21.989 -4.795 28.374 1.00 90.56 669 LEU A N 1
ATOM 5113 C CA . LEU A 1 669 ? -23.111 -4.195 29.109 1.00 90.56 669 LEU A CA 1
ATOM 5114 C C . LEU A 1 669 ? -23.084 -2.659 29.094 1.00 90.56 669 LEU A C 1
ATOM 5116 O O . LEU A 1 669 ? -24.120 -2.010 29.228 1.00 90.56 669 LEU A O 1
ATOM 5120 N N . LEU A 1 670 ? -21.901 -2.069 28.907 1.00 89.50 670 LEU A N 1
ATOM 5121 C CA . LEU A 1 670 ? -21.695 -0.626 28.763 1.00 89.50 670 LEU A CA 1
ATOM 5122 C C . LEU A 1 670 ? -20.974 -0.309 27.454 1.00 89.50 670 LEU A C 1
ATOM 5124 O O . LEU A 1 670 ? -20.238 -1.140 26.921 1.00 89.50 670 LEU A O 1
ATOM 5128 N N . GLU A 1 671 ? -21.111 0.929 26.990 1.00 86.38 671 GLU A N 1
ATOM 5129 C CA . GLU A 1 671 ? -20.239 1.483 25.960 1.00 86.38 671 GLU A CA 1
ATOM 5130 C C . GLU A 1 671 ? -18.793 1.564 26.474 1.00 86.38 671 GLU A C 1
ATOM 5132 O O . GLU A 1 671 ? -18.503 2.132 27.535 1.00 86.38 671 GLU A O 1
ATOM 5137 N N . GLY A 1 672 ? -17.865 1.000 25.704 1.00 84.75 672 GLY A N 1
ATOM 5138 C CA . GLY A 1 672 ? -16.444 1.030 26.011 1.00 84.75 672 GLY A CA 1
ATOM 5139 C C . GLY A 1 672 ? -15.703 -0.168 25.441 1.00 84.75 672 GLY A C 1
ATOM 5140 O O . GLY A 1 672 ? -16.140 -0.826 24.498 1.00 84.75 672 GLY A O 1
ATOM 5141 N N . THR A 1 673 ? -14.542 -0.446 26.020 1.00 86.19 673 THR A N 1
ATOM 5142 C CA . THR A 1 673 ? -13.659 -1.522 25.572 1.00 86.19 673 THR A CA 1
ATOM 5143 C C . THR A 1 673 ? -13.692 -2.684 26.558 1.00 86.19 673 THR A C 1
ATOM 5145 O O . THR A 1 673 ? -13.460 -2.447 27.745 1.00 86.19 673 THR A O 1
ATOM 5148 N N . PRO A 1 674 ? -13.911 -3.933 26.116 1.00 89.50 674 PRO A N 1
ATOM 5149 C CA . PRO A 1 674 ? -13.870 -5.067 27.020 1.00 89.50 674 PRO A CA 1
ATOM 5150 C C . PRO A 1 674 ? -12.412 -5.418 27.351 1.00 89.50 674 PRO A C 1
ATOM 5152 O O . PRO A 1 674 ? -11.498 -5.233 26.546 1.00 89.50 674 PRO A O 1
ATOM 5155 N N . ASP A 1 675 ? -12.184 -5.882 28.572 1.00 92.12 675 ASP A N 1
ATOM 5156 C CA . ASP A 1 675 ? -10.855 -6.259 29.046 1.00 92.12 675 ASP A CA 1
ATOM 5157 C C . ASP A 1 675 ? -10.463 -7.638 28.475 1.00 92.12 675 ASP A C 1
ATOM 5159 O O . ASP A 1 675 ? -11.176 -8.612 28.738 1.00 92.12 675 ASP A O 1
ATOM 5163 N N . PRO A 1 676 ? -9.346 -7.777 27.728 1.00 92.56 676 PRO A N 1
ATOM 5164 C CA . PRO A 1 676 ? -8.936 -9.065 27.165 1.00 92.56 676 PRO A CA 1
ATOM 5165 C C . PRO A 1 676 ? -8.786 -10.177 28.213 1.00 92.56 676 PRO A C 1
ATOM 5167 O O . PRO A 1 676 ? -9.006 -11.346 27.894 1.00 92.56 676 PRO A O 1
ATOM 5170 N N . HIS A 1 677 ? -8.454 -9.830 29.463 1.00 93.50 677 HIS A N 1
ATOM 5171 C CA . HIS A 1 677 ? -8.358 -10.794 30.567 1.00 93.50 677 HIS A CA 1
ATOM 5172 C C . HIS A 1 677 ? -9.730 -11.338 30.981 1.00 93.50 677 HIS A C 1
ATOM 5174 O O . HIS A 1 677 ? -9.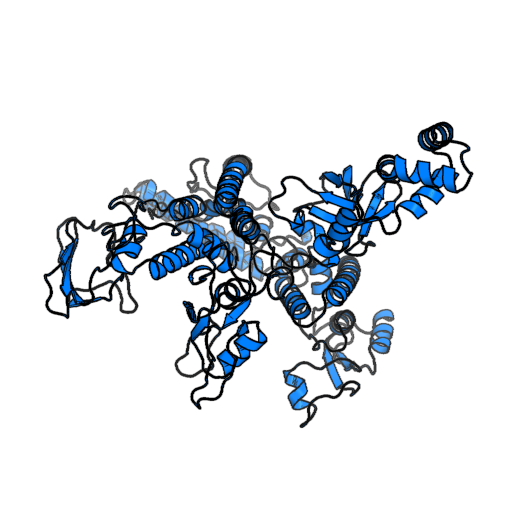860 -12.526 31.276 1.00 93.50 677 HIS A O 1
ATOM 5180 N N . GLU A 1 678 ? -10.768 -10.497 30.962 1.00 92.44 678 GLU A N 1
ATOM 5181 C CA . GLU A 1 678 ? -12.145 -10.930 31.229 1.00 92.44 678 GLU A CA 1
ATOM 5182 C C . GLU A 1 678 ? -12.677 -11.779 30.081 1.00 92.44 678 GLU A C 1
ATOM 5184 O O . GLU A 1 678 ? -13.234 -12.847 30.327 1.00 92.44 678 GLU A O 1
ATOM 5189 N N . VAL A 1 679 ? -12.420 -11.368 28.835 1.00 93.12 679 VAL A N 1
ATOM 5190 C CA . VAL A 1 679 ? -12.785 -12.150 27.645 1.00 93.12 679 VAL A CA 1
ATOM 5191 C C . VAL A 1 679 ? -12.127 -13.534 27.684 1.00 93.12 679 VAL A C 1
ATOM 5193 O O . VAL A 1 679 ? -12.792 -14.532 27.421 1.00 93.12 679 VAL A O 1
ATOM 5196 N N . LEU A 1 680 ? -10.848 -13.624 28.066 1.00 94.31 680 LEU A N 1
ATOM 5197 C CA . LEU A 1 680 ? -10.132 -14.896 28.204 1.00 94.31 680 LEU A CA 1
ATOM 5198 C C . LEU A 1 680 ? -10.751 -15.801 29.272 1.00 94.31 680 LEU A C 1
ATOM 5200 O O . LEU A 1 680 ? -10.925 -16.995 29.033 1.00 94.31 680 LEU A O 1
ATOM 5204 N N . ARG A 1 681 ? -11.079 -15.239 30.439 1.00 93.50 681 ARG A N 1
ATOM 5205 C CA . ARG A 1 681 ? -11.658 -15.985 31.562 1.00 93.50 681 ARG A CA 1
ATOM 5206 C C . ARG A 1 681 ? -13.068 -16.492 31.253 1.00 93.50 681 ARG A C 1
ATOM 5208 O O . ARG A 1 681 ? -13.393 -17.609 31.635 1.00 93.50 681 ARG A O 1
ATOM 5215 N N . VAL A 1 682 ? -13.885 -15.675 30.587 1.00 92.12 682 VAL A N 1
ATOM 5216 C CA . VAL A 1 682 ? -15.312 -15.947 30.348 1.00 92.12 682 VAL A CA 1
ATOM 5217 C C . VAL A 1 682 ? -15.531 -16.752 29.065 1.00 92.12 682 VAL A C 1
ATOM 5219 O O . VAL A 1 682 ? -16.245 -17.747 29.072 1.00 92.12 682 VAL A O 1
ATOM 5222 N N . MET A 1 683 ? -14.905 -16.349 27.957 1.00 92.00 683 MET A N 1
ATOM 5223 C CA . MET A 1 683 ? -15.151 -16.928 26.627 1.00 92.00 683 MET A CA 1
ATOM 5224 C C . MET A 1 683 ? -14.045 -17.892 26.166 1.00 92.00 683 MET A C 1
ATOM 5226 O O . MET A 1 683 ? -14.160 -18.540 25.123 1.00 92.00 683 MET A O 1
ATOM 5230 N N . GLY A 1 684 ? -12.951 -17.989 26.923 1.00 93.44 684 GLY A N 1
ATOM 5231 C CA . GLY A 1 684 ? -11.826 -18.867 26.630 1.00 93.44 684 GLY A CA 1
ATOM 5232 C C . GLY A 1 684 ? -10.782 -18.277 25.669 1.00 93.44 684 GLY A C 1
ATOM 5233 O O . GLY A 1 684 ? -10.928 -17.176 25.125 1.00 93.44 684 GLY A O 1
ATOM 5234 N N . PRO A 1 685 ? -9.690 -19.026 25.416 1.00 93.50 685 PRO A N 1
ATOM 5235 C CA . PRO A 1 685 ? -8.519 -18.517 24.702 1.00 93.50 685 PRO A CA 1
ATOM 5236 C C . PRO A 1 685 ? -8.804 -18.191 23.241 1.00 93.50 685 PRO A C 1
ATOM 5238 O O . PRO A 1 685 ? -8.274 -17.218 22.712 1.00 93.50 685 PRO A O 1
ATOM 5241 N N . ARG A 1 686 ? -9.661 -18.975 22.578 1.00 92.75 686 ARG A N 1
ATOM 5242 C CA . ARG A 1 686 ? -9.992 -18.770 21.164 1.00 92.75 686 ARG A CA 1
ATOM 5243 C C . ARG A 1 686 ? -10.660 -17.418 20.944 1.00 92.75 686 ARG A C 1
ATOM 5245 O O . ARG A 1 686 ? -10.259 -16.685 20.045 1.00 92.75 686 ARG A O 1
ATOM 5252 N N . GLN A 1 687 ? -11.654 -17.100 21.764 1.00 92.75 687 GLN A N 1
ATOM 5253 C CA . GLN A 1 687 ? -12.427 -15.881 21.602 1.00 92.75 687 GLN A CA 1
ATOM 5254 C C . GLN A 1 687 ? -11.632 -14.644 22.021 1.00 92.75 687 GLN A C 1
ATOM 5256 O O . GLN A 1 687 ? -11.718 -13.623 21.349 1.00 92.75 687 GLN A O 1
ATOM 5261 N N . ALA A 1 688 ? -10.778 -14.749 23.046 1.00 93.94 688 ALA A N 1
ATOM 5262 C CA . ALA A 1 688 ? -9.842 -13.680 23.395 1.00 93.94 688 ALA A CA 1
ATOM 5263 C C . ALA A 1 688 ? -8.867 -13.356 22.249 1.00 93.94 688 ALA A C 1
ATOM 5265 O O . ALA A 1 688 ? -8.604 -12.188 21.973 1.00 93.94 688 ALA A O 1
ATOM 5266 N N . GLN A 1 689 ? -8.369 -14.375 21.537 1.00 95.06 689 GLN A N 1
ATOM 5267 C CA . GLN A 1 689 ? -7.512 -14.165 20.366 1.00 95.06 689 GLN A CA 1
ATOM 5268 C C . GLN A 1 689 ? -8.254 -13.451 19.232 1.00 95.06 689 GLN A C 1
ATOM 5270 O O . GLN A 1 689 ? -7.722 -12.496 18.673 1.00 95.06 689 GLN A O 1
ATOM 5275 N N . ILE A 1 690 ? -9.473 -13.895 18.909 1.00 94.44 690 ILE A N 1
ATOM 5276 C CA . ILE A 1 690 ? -10.308 -13.271 17.870 1.00 94.44 690 ILE A CA 1
ATOM 5277 C C . ILE A 1 690 ? -10.617 -11.820 18.248 1.00 94.44 690 ILE A C 1
ATOM 5279 O O . ILE A 1 690 ? -10.402 -10.921 17.444 1.00 94.44 690 ILE A O 1
ATOM 5283 N N . HIS A 1 691 ? -10.997 -11.581 19.504 1.00 93.06 691 HIS A N 1
ATOM 5284 C CA . HIS A 1 691 ? -11.250 -10.244 20.024 1.00 93.06 691 HIS A CA 1
ATOM 5285 C C . HIS A 1 691 ? -10.045 -9.305 19.842 1.00 93.06 691 HIS A C 1
ATOM 5287 O O . HIS A 1 691 ? -10.204 -8.188 19.355 1.00 93.06 691 HIS A O 1
ATOM 5293 N N . LEU A 1 692 ? -8.830 -9.757 20.176 1.00 95.00 692 LEU A N 1
ATOM 5294 C CA . LEU A 1 692 ? -7.611 -8.967 19.968 1.00 95.00 692 LEU A CA 1
ATOM 5295 C C . LEU A 1 692 ? -7.354 -8.678 18.483 1.00 95.00 692 LEU A C 1
ATOM 5297 O O . LEU A 1 692 ? -6.982 -7.556 18.141 1.00 95.00 692 LEU A O 1
ATOM 5301 N N . VAL A 1 693 ? -7.556 -9.663 17.602 1.00 95.38 693 VAL A N 1
ATOM 5302 C CA . VAL A 1 693 ? -7.401 -9.480 16.150 1.00 95.38 693 VAL A CA 1
ATOM 5303 C C . VAL A 1 693 ? -8.382 -8.427 15.636 1.00 95.38 693 VAL A C 1
ATOM 5305 O O . VAL A 1 693 ? -7.964 -7.496 14.945 1.00 95.38 693 VAL A O 1
ATOM 5308 N N . ASP A 1 694 ? -9.652 -8.527 16.026 1.00 92.81 694 ASP A N 1
ATOM 5309 C CA . ASP A 1 694 ? -10.707 -7.607 15.609 1.00 92.81 694 ASP A CA 1
ATOM 5310 C C . ASP A 1 694 ? -10.455 -6.184 16.114 1.00 92.81 694 ASP A C 1
ATOM 5312 O O . ASP A 1 694 ? -10.560 -5.228 15.346 1.00 92.81 694 ASP A O 1
ATOM 5316 N N . GLU A 1 695 ? -10.070 -6.017 17.382 1.00 91.94 695 GLU A N 1
ATOM 5317 C CA . GLU A 1 695 ? -9.778 -4.701 17.957 1.00 91.94 695 GLU A CA 1
ATOM 5318 C C . GLU A 1 695 ? -8.567 -4.035 17.303 1.00 91.94 695 GLU A C 1
ATOM 5320 O O . GLU A 1 695 ? -8.614 -2.845 16.982 1.00 91.94 695 GLU A O 1
ATOM 5325 N N . VAL A 1 696 ? -7.495 -4.790 17.043 1.00 93.06 696 VAL A N 1
ATOM 5326 C CA . VAL A 1 696 ? -6.338 -4.255 16.317 1.00 93.06 696 VAL A CA 1
ATOM 5327 C C . VAL A 1 696 ? -6.758 -3.870 14.896 1.00 93.06 696 VAL A C 1
ATOM 5329 O O . VAL A 1 696 ? -6.466 -2.753 14.459 1.00 93.06 696 VAL A O 1
ATOM 5332 N N . GLN A 1 697 ? -7.505 -4.727 14.192 1.00 91.81 697 GLN A N 1
ATOM 5333 C CA . GLN A 1 697 ? -7.972 -4.426 12.839 1.00 91.81 697 GLN A CA 1
ATOM 5334 C C . GLN A 1 697 ? -8.877 -3.201 12.775 1.00 91.81 697 GLN A C 1
ATOM 5336 O O . GLN A 1 697 ? -8.720 -2.395 11.859 1.00 91.81 697 GLN A O 1
ATOM 5341 N N . LYS A 1 698 ? -9.774 -2.996 13.746 1.00 89.88 698 LYS A N 1
ATOM 5342 C CA . LYS A 1 698 ? -10.602 -1.782 13.825 1.00 89.88 698 LYS A CA 1
ATOM 5343 C C . LYS A 1 698 ? -9.742 -0.519 13.845 1.00 89.88 698 LYS A C 1
ATOM 5345 O O . LYS A 1 698 ? -10.046 0.430 13.125 1.00 89.88 698 LYS A O 1
ATOM 5350 N N . VAL A 1 699 ? -8.638 -0.516 14.598 1.00 89.06 699 VAL A N 1
ATOM 5351 C CA . VAL A 1 699 ? -7.732 0.643 14.663 1.00 89.06 699 VAL A CA 1
ATOM 5352 C C . VAL A 1 699 ? -7.041 0.898 13.322 1.00 89.06 699 VAL A C 1
ATOM 5354 O O . VAL A 1 699 ? -6.992 2.045 12.874 1.00 89.06 699 VAL A O 1
ATOM 5357 N N . TYR A 1 700 ? -6.537 -0.144 12.654 1.00 89.75 700 TYR A N 1
ATOM 5358 C CA . TYR A 1 700 ? -5.900 0.007 11.339 1.00 89.75 700 TYR A CA 1
ATOM 5359 C C . TYR A 1 700 ? -6.904 0.428 10.251 1.00 89.75 700 TYR A C 1
ATOM 5361 O O . TYR A 1 700 ? -6.621 1.349 9.478 1.00 89.75 700 TYR A O 1
ATOM 5369 N N . ARG A 1 701 ? -8.106 -0.164 10.239 1.00 86.69 701 ARG A N 1
ATOM 5370 C CA . ARG A 1 701 ? -9.188 0.154 9.290 1.00 86.69 701 ARG A CA 1
ATOM 5371 C C . ARG A 1 701 ? -9.701 1.581 9.453 1.00 86.69 701 ARG A C 1
ATOM 5373 O O . ARG A 1 701 ? -9.828 2.281 8.453 1.00 86.69 701 ARG A O 1
ATOM 5380 N N . ALA A 1 702 ? -9.891 2.055 10.687 1.00 83.31 702 ALA A N 1
ATOM 5381 C CA . ALA A 1 702 ? -10.294 3.438 10.966 1.00 83.31 702 ALA A CA 1
ATOM 5382 C C . ALA A 1 702 ? -9.298 4.473 10.411 1.00 83.31 702 ALA A C 1
ATOM 5384 O O . ALA A 1 702 ? -9.663 5.613 10.133 1.00 83.31 702 ALA A O 1
ATOM 5385 N N . GLN A 1 703 ? -8.038 4.075 10.224 1.00 79.44 703 GLN A N 1
ATOM 5386 C CA . GLN A 1 703 ? -6.988 4.912 9.646 1.00 79.44 703 GLN A CA 1
ATOM 5387 C C . GLN A 1 703 ? -6.761 4.649 8.149 1.00 79.44 703 GLN A C 1
ATOM 5389 O O . GLN A 1 703 ? -5.852 5.235 7.557 1.00 79.44 703 GLN A O 1
ATOM 5394 N N . GLY A 1 704 ? -7.586 3.807 7.519 1.00 82.38 704 GLY A N 1
ATOM 5395 C CA . GLY A 1 704 ? -7.514 3.469 6.098 1.00 82.38 704 GLY A CA 1
ATOM 5396 C C . GLY A 1 704 ? -6.325 2.583 5.724 1.00 82.38 704 GLY A C 1
ATOM 5397 O O . GLY A 1 704 ? -5.907 2.590 4.566 1.00 82.38 704 GLY A O 1
ATOM 5398 N N . VAL A 1 705 ? -5.754 1.852 6.685 1.00 86.50 705 VAL A N 1
ATOM 5399 C CA . VAL A 1 705 ? -4.653 0.915 6.451 1.00 86.50 705 VAL A CA 1
ATOM 5400 C C . VAL A 1 705 ? -5.216 -0.499 6.324 1.00 86.50 705 VAL A C 1
ATOM 5402 O O . VAL A 1 705 ? -5.943 -0.972 7.193 1.00 86.50 705 VAL A O 1
ATOM 5405 N N . SER A 1 706 ? -4.860 -1.184 5.238 1.00 87.12 706 SER A N 1
ATOM 5406 C CA . SER A 1 706 ? -5.277 -2.563 4.974 1.00 87.12 706 SER A CA 1
ATOM 5407 C C . SER A 1 706 ? -4.140 -3.525 5.301 1.00 87.12 706 SER A C 1
ATOM 5409 O O . SER A 1 706 ? -3.118 -3.516 4.619 1.00 87.12 706 SER A O 1
ATOM 5411 N N . ILE A 1 707 ? -4.341 -4.385 6.296 1.00 92.56 707 ILE A N 1
ATOM 5412 C CA . ILE A 1 707 ? -3.420 -5.464 6.677 1.00 92.56 707 ILE A CA 1
ATOM 5413 C C . ILE A 1 707 ? -4.228 -6.755 6.730 1.00 92.56 707 ILE A C 1
ATOM 5415 O O . ILE A 1 707 ? -5.379 -6.741 7.161 1.00 92.56 707 ILE A O 1
ATOM 5419 N N . HIS A 1 708 ? -3.653 -7.864 6.277 1.00 95.62 708 HIS A N 1
ATOM 5420 C CA . HIS A 1 708 ? -4.311 -9.158 6.393 1.00 95.62 708 HIS A CA 1
ATOM 5421 C C . HIS A 1 708 ? -4.299 -9.667 7.847 1.00 95.62 708 HIS A C 1
ATOM 5423 O O . HIS A 1 708 ? -3.256 -9.671 8.502 1.00 95.62 708 HIS A O 1
ATOM 5429 N N . ASP A 1 709 ? -5.437 -10.191 8.316 1.00 95.88 709 ASP A N 1
ATOM 5430 C CA . ASP A 1 709 ? -5.645 -10.675 9.691 1.00 95.88 709 ASP A CA 1
ATOM 5431 C C . ASP A 1 709 ? -4.578 -11.687 10.152 1.00 95.88 709 ASP A C 1
ATOM 5433 O O . ASP A 1 709 ? -4.123 -11.620 11.291 1.00 95.88 709 ASP A O 1
ATOM 5437 N N . LYS A 1 710 ? -4.106 -12.576 9.258 1.00 95.94 710 LYS A N 1
ATOM 5438 C CA . LYS A 1 710 ? -3.085 -13.600 9.541 1.00 95.94 710 LYS A CA 1
ATOM 5439 C C . LYS A 1 710 ? -1.818 -13.041 10.197 1.00 95.94 710 LYS A C 1
ATOM 5441 O O . LYS A 1 710 ? -1.201 -13.727 11.005 1.00 95.94 710 LYS A O 1
ATOM 5446 N N . HIS A 1 711 ? -1.438 -11.799 9.889 1.00 96.94 711 HIS A N 1
ATOM 5447 C CA . HIS A 1 711 ? -0.271 -11.157 10.498 1.00 96.94 711 HIS A CA 1
ATOM 5448 C C . HIS A 1 711 ? -0.514 -10.855 11.976 1.00 96.94 711 HIS A C 1
ATOM 5450 O O . HIS A 1 711 ? 0.330 -11.147 12.818 1.00 96.94 711 HIS A O 1
ATOM 5456 N N . ILE A 1 712 ? -1.695 -10.339 12.311 1.00 97.00 712 ILE A N 1
ATOM 5457 C CA . ILE A 1 712 ? -2.078 -10.073 13.700 1.00 97.00 712 ILE A CA 1
ATOM 5458 C C . ILE A 1 712 ? -2.276 -11.397 14.440 1.00 97.00 712 ILE A C 1
ATOM 5460 O O . ILE A 1 712 ? -1.814 -11.539 15.568 1.00 97.00 712 ILE A O 1
ATOM 5464 N N . GLU A 1 713 ? -2.861 -12.401 13.785 1.00 97.12 713 GLU A N 1
ATOM 5465 C CA . GLU A 1 713 ? -3.002 -13.746 14.346 1.00 97.12 713 GLU A CA 1
ATOM 5466 C C . GLU A 1 713 ? -1.656 -14.376 14.726 1.00 97.12 713 GLU A C 1
ATOM 5468 O O . GLU A 1 713 ? -1.556 -15.020 15.770 1.00 97.12 713 GLU A O 1
ATOM 5473 N N . VAL A 1 714 ? -0.607 -14.180 13.917 1.00 97.25 714 VAL A N 1
ATOM 5474 C CA . VAL A 1 714 ? 0.748 -14.660 14.234 1.00 97.25 714 VAL A CA 1
ATOM 5475 C C . VAL A 1 714 ? 1.261 -14.041 15.537 1.00 97.25 714 VAL A C 1
ATOM 5477 O O . VAL A 1 714 ? 1.795 -14.765 16.381 1.00 97.25 714 VAL A O 1
ATOM 5480 N N . ILE A 1 715 ? 1.064 -12.734 15.733 1.00 97.19 715 ILE A N 1
ATOM 5481 C CA . ILE A 1 715 ? 1.478 -12.039 16.960 1.00 97.19 715 ILE A CA 1
ATOM 5482 C C . ILE A 1 715 ? 0.632 -12.495 18.154 1.00 97.19 715 ILE A C 1
ATOM 5484 O O . ILE A 1 715 ? 1.171 -12.884 19.189 1.00 97.19 715 ILE A O 1
ATOM 5488 N N . VAL A 1 716 ? -0.691 -12.526 17.995 1.00 96.81 716 VAL A N 1
ATOM 5489 C CA . VAL A 1 716 ? -1.642 -12.920 19.043 1.00 96.81 716 VAL A CA 1
ATOM 5490 C C . VAL A 1 716 ? -1.436 -14.376 19.479 1.00 96.81 716 VAL A C 1
ATOM 5492 O O . VAL A 1 716 ? -1.553 -14.694 20.664 1.00 96.81 716 VAL A O 1
ATOM 5495 N N . ARG A 1 717 ? -1.032 -15.268 18.567 1.00 95.19 717 ARG A N 1
ATOM 5496 C CA . ARG A 1 717 ? -0.635 -16.640 18.915 1.00 95.19 717 ARG A CA 1
ATOM 5497 C C . ARG A 1 717 ? 0.542 -16.666 19.894 1.00 95.19 717 ARG A C 1
ATOM 5499 O O . ARG A 1 717 ? 0.541 -17.496 20.800 1.00 95.19 717 ARG A O 1
ATOM 5506 N N . GLN A 1 718 ? 1.530 -15.782 19.735 1.00 95.06 718 GLN A N 1
ATOM 5507 C CA . GLN A 1 718 ? 2.676 -15.716 20.650 1.00 95.06 718 GLN A CA 1
ATOM 5508 C C . GLN A 1 718 ? 2.313 -15.124 22.016 1.00 95.06 718 GLN A C 1
ATOM 5510 O O . GLN A 1 718 ? 2.947 -15.471 23.010 1.00 95.06 718 GLN A O 1
ATOM 5515 N N . MET A 1 719 ? 1.262 -14.303 22.096 1.00 94.44 719 MET A N 1
ATOM 5516 C CA . MET A 1 719 ? 0.779 -13.745 23.365 1.00 94.44 719 MET A CA 1
ATOM 5517 C C . MET A 1 719 ? 0.164 -14.809 24.291 1.00 94.44 719 MET A C 1
ATOM 5519 O O . MET A 1 719 ? 0.268 -14.690 25.506 1.00 94.44 719 MET A O 1
ATOM 5523 N N . LEU A 1 720 ? -0.448 -15.864 23.735 1.00 92.75 720 LEU A N 1
ATOM 5524 C CA . LEU A 1 720 ? -1.183 -16.904 24.479 1.00 92.75 720 LEU A CA 1
ATOM 5525 C C . LEU A 1 720 ? -0.542 -18.301 24.348 1.00 92.75 720 LEU A C 1
ATOM 5527 O O . LEU A 1 720 ? -1.232 -19.306 24.193 1.00 92.75 720 LEU A O 1
ATOM 5531 N N . ARG A 1 721 ? 0.795 -18.374 24.387 1.00 90.75 721 ARG A N 1
ATOM 5532 C CA . ARG A 1 721 ? 1.562 -19.625 24.194 1.00 90.75 721 ARG A CA 1
ATOM 5533 C C . ARG A 1 721 ? 1.757 -20.462 25.469 1.00 90.75 721 ARG A C 1
ATOM 5535 O O . ARG A 1 721 ? 2.206 -21.601 25.372 1.00 90.75 721 ARG A O 1
ATOM 5542 N N . ARG A 1 722 ? 1.478 -19.909 26.651 1.00 91.81 722 ARG A N 1
ATOM 5543 C CA . ARG A 1 722 ? 1.763 -20.539 27.954 1.00 91.81 722 ARG A CA 1
ATOM 5544 C C . ARG A 1 722 ? 0.494 -20.746 28.773 1.00 91.81 722 ARG A C 1
ATOM 5546 O O . ARG A 1 722 ? -0.505 -20.071 28.534 1.00 91.81 722 ARG A O 1
ATOM 5553 N N . VAL A 1 723 ? 0.553 -21.671 29.727 1.00 93.12 723 VAL A N 1
ATOM 5554 C CA . VAL A 1 723 ? -0.562 -22.028 30.610 1.00 93.12 723 VAL A CA 1
ATOM 5555 C C . VAL A 1 723 ? -0.060 -22.113 32.044 1.00 93.12 723 VAL A C 1
ATOM 5557 O O . VAL A 1 723 ? 0.988 -22.689 32.292 1.00 93.12 723 VAL A O 1
ATOM 5560 N N . THR A 1 724 ? -0.815 -21.570 32.994 1.00 93.56 724 THR A N 1
ATOM 5561 C CA . THR A 1 724 ? -0.530 -21.783 34.418 1.00 93.56 724 THR A CA 1
ATOM 5562 C C . THR A 1 724 ? -1.148 -23.099 34.870 1.00 93.56 724 THR A C 1
ATOM 5564 O O . THR A 1 724 ? -2.332 -23.345 34.631 1.00 93.56 724 THR A O 1
ATOM 5567 N N . ILE A 1 725 ? -0.364 -23.939 35.540 1.00 94.69 725 ILE A N 1
ATOM 5568 C CA . ILE A 1 725 ? -0.819 -25.238 36.036 1.00 94.69 725 ILE A CA 1
ATOM 5569 C C . ILE A 1 725 ? -1.595 -25.041 37.339 1.00 94.69 725 ILE A C 1
ATOM 5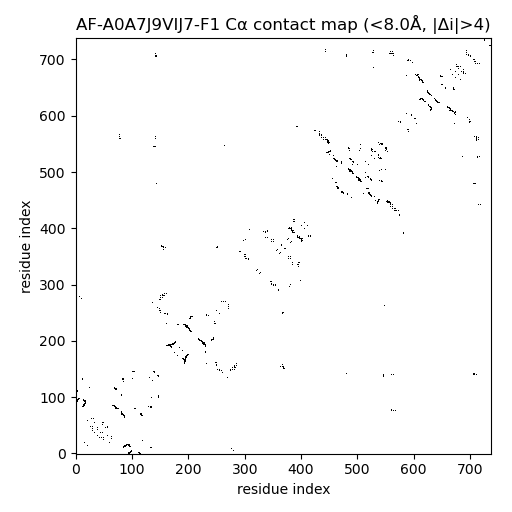571 O O . ILE A 1 725 ? -1.061 -24.518 38.312 1.00 94.69 725 ILE A O 1
ATOM 5575 N N . ILE A 1 726 ? -2.863 -25.454 37.367 1.00 93.25 726 ILE A N 1
ATOM 5576 C CA . ILE A 1 726 ? -3.703 -25.409 38.580 1.00 93.25 726 ILE A CA 1
ATOM 5577 C C . ILE A 1 726 ? -3.640 -26.748 39.315 1.00 93.25 726 ILE A C 1
ATOM 5579 O O . ILE A 1 726 ? -3.463 -26.786 40.530 1.00 93.25 726 ILE A O 1
ATOM 5583 N N . ASP A 1 727 ? -3.748 -27.840 38.562 1.00 92.19 727 ASP A N 1
ATOM 5584 C CA . ASP A 1 727 ? -3.616 -29.208 39.044 1.00 92.19 727 ASP A CA 1
ATOM 5585 C C . ASP A 1 727 ? -2.620 -29.955 38.151 1.00 92.19 727 ASP A C 1
ATOM 5587 O O . ASP A 1 727 ? -2.676 -29.862 36.924 1.00 92.19 727 ASP A O 1
ATOM 5591 N N . SER A 1 728 ? -1.691 -30.667 38.783 1.00 90.12 728 SER A N 1
ATOM 5592 C CA . SER A 1 728 ? -0.637 -31.436 38.117 1.00 90.12 728 SER A CA 1
ATOM 5593 C C . SER A 1 728 ? -1.149 -32.777 37.578 1.00 90.12 728 SER A C 1
ATOM 5595 O O . SER A 1 728 ? -0.600 -33.338 36.620 1.00 90.12 728 SER A O 1
ATOM 5597 N N . GLY A 1 729 ? -2.227 -33.305 38.168 1.00 92.31 729 GLY A N 1
ATOM 5598 C CA . GLY A 1 729 ? -2.738 -34.630 37.842 1.00 92.31 729 GLY A CA 1
ATOM 5599 C C . GLY A 1 729 ? -1.655 -35.706 37.989 1.00 92.31 729 GLY A C 1
ATOM 5600 O O . GLY A 1 729 ? -1.110 -35.908 39.070 1.00 92.31 729 GLY A O 1
ATOM 5601 N N . ALA A 1 730 ? -1.356 -36.411 36.893 1.00 92.56 730 ALA A N 1
ATOM 5602 C CA . ALA A 1 730 ? -0.323 -37.453 36.833 1.00 92.56 730 ALA A CA 1
ATOM 5603 C C . ALA A 1 730 ? 1.007 -36.982 36.211 1.00 92.56 730 ALA A C 1
ATOM 5605 O O . ALA A 1 730 ? 1.898 -37.800 35.994 1.00 92.56 730 ALA A O 1
ATOM 5606 N N . THR A 1 731 ? 1.113 -35.704 35.843 1.00 94.50 731 THR A N 1
ATOM 5607 C CA . THR A 1 731 ? 2.327 -35.146 35.227 1.00 94.50 731 THR A CA 1
ATOM 5608 C C . THR A 1 731 ? 3.319 -34.666 36.285 1.00 94.50 731 THR A C 1
ATOM 5610 O O . THR A 1 731 ? 2.984 -34.573 37.459 1.00 94.50 731 THR A O 1
ATOM 5613 N N . ASP A 1 732 ? 4.544 -34.337 35.872 1.00 92.75 732 ASP A N 1
ATOM 5614 C CA . ASP A 1 732 ? 5.583 -33.807 36.768 1.00 92.75 732 ASP A CA 1
ATOM 5615 C C . ASP A 1 732 ? 5.555 -32.266 36.872 1.00 92.75 732 ASP A C 1
ATOM 5617 O O . ASP A 1 732 ? 6.514 -31.648 37.336 1.00 92.75 732 ASP A O 1
ATOM 5621 N N . PHE A 1 733 ? 4.485 -31.613 36.403 1.00 94.00 733 PHE A N 1
ATOM 5622 C CA . PHE A 1 733 ? 4.388 -30.153 36.424 1.00 94.00 733 PHE A CA 1
ATOM 5623 C C . PHE A 1 733 ? 4.017 -29.628 37.811 1.00 94.00 733 PHE A C 1
ATOM 5625 O O . PHE A 1 733 ? 3.141 -30.175 38.479 1.00 94.00 733 PHE A O 1
ATOM 5632 N N . LEU A 1 734 ? 4.644 -28.538 38.249 1.00 92.12 734 LEU A N 1
ATOM 5633 C CA . LEU A 1 734 ? 4.358 -27.947 39.554 1.00 92.12 734 LEU A CA 1
ATOM 5634 C C . LEU A 1 734 ? 3.108 -27.050 39.493 1.00 92.12 734 LEU A C 1
ATOM 5636 O O . LEU A 1 734 ? 3.049 -26.140 38.663 1.00 92.12 734 LEU A O 1
ATOM 5640 N N . PRO A 1 735 ? 2.115 -27.251 40.383 1.00 92.56 735 PRO A N 1
ATOM 5641 C CA . PRO A 1 735 ? 0.991 -26.331 40.513 1.00 92.56 735 PRO A CA 1
ATOM 5642 C C . PRO A 1 735 ? 1.466 -24.913 40.852 1.00 92.56 735 PRO A C 1
ATOM 5644 O O . PRO A 1 735 ? 2.289 -24.718 41.746 1.00 92.56 735 PRO A O 1
ATOM 5647 N N . GLY A 1 736 ? 0.927 -23.919 40.153 1.00 88.50 736 GLY A N 1
ATOM 5648 C CA . GLY A 1 736 ? 1.298 -22.509 40.269 1.00 88.50 736 GLY A CA 1
ATOM 5649 C C . GLY A 1 736 ? 2.436 -22.063 39.346 1.00 88.50 736 GLY A C 1
ATOM 5650 O O . GLY A 1 736 ? 2.669 -20.858 39.247 1.00 88.50 736 GLY A O 1
ATOM 5651 N N . GLU A 1 737 ? 3.114 -22.982 38.648 1.00 90.56 737 GLU A N 1
ATOM 5652 C CA . GLU A 1 737 ? 4.090 -22.639 37.605 1.00 90.56 737 GLU A CA 1
ATOM 5653 C C . GLU A 1 737 ? 3.425 -22.422 36.233 1.00 90.56 737 GLU A C 1
ATOM 5655 O O . GLU A 1 737 ? 2.275 -22.814 36.007 1.00 90.56 737 GLU A O 1
ATOM 5660 N N . LEU A 1 738 ? 4.143 -21.728 35.340 1.00 87.31 738 LEU A N 1
ATOM 5661 C CA . LEU A 1 738 ? 3.658 -21.180 34.065 1.00 87.31 738 LEU A CA 1
ATOM 5662 C C . LEU A 1 738 ? 4.402 -21.737 32.848 1.00 87.31 738 LEU A C 1
ATOM 5664 O O . LEU A 1 738 ? 5.615 -22.016 32.987 1.00 87.31 738 LEU A O 1
#

Radius of gyration: 31.09 Å; Cα contacts (8 Å, |Δi|>4): 1316; chains: 1; bounding box: 86×77×82 Å

Sequence (738 aa):
SVIIVGPQLKLHQCGLPKQMALELFKPFVMKRLVDLNHAQNIKSAKRMVERSRSAVWDVLEEVITEHPVLLNRAPTLHRLGIQAFEPQLVEGKAIQLHPLVCEAFNADFDGDQMAVHLPLSAEAQAEARILMLSANNILSPASGRPLAMPRLDMVTGLFHLTRLDENAPGAGQAFSSEAEAIMAFDRHLVGLHAPIKIRVMDRQPPKEQQAELAENGWEPGQPWLAETTLGRVMFNDLLPADYPYINEALPKKRQAAIVNDLAERYSMTQVAQTLDKVKDAGFYWATRSGVTVSISDVLVPAEKKQILEDFEGKAAQVEKRYQRGQLSHAERNNELVKVWAQATEDVAESMEAHFPDDNSIAMIVKSGAAGNMTQVRSLAGMRGLVSNPKGEYIPRPIKSNFREGLSVAEYFIATHGARKGLADTALRTADSGYLTRRLVDVSQDVIVREVDCGTSRGIQMTIGEKQQDGPIMRAEHVATSVYARTIAEDATDADGNVVVNRGDDLGDPAIEKLASSGIDRVKVRSVLTCESVVGVCACCYGRSMATGKLVDVGEAVGIVAAQSIGEPGTQLTMRTFHQGGVAGDDITTGLPRVQELFEARVPKGKAPIAEVAGRVRIEESERFWKITLIPDDGAEEIVLDKLSKRQRLAVGPDGPLADGDHVDVGQQLLEGTPDPHEVLRVMGPRQAQIHLVDEVQKVYRAQGVSIHDKHIEVIVRQMLRRVTIIDSGATDFLPGEL

pLDDT: mean 89.55, std 9.46, range [33.16, 98.38]

Secondary structure (DSSP, 8-state):
-BEEE-TTS-TTEEEEEHHHHHHHTHHHHHHHHHHTTSSSSHHHHHHHHHTT-THHHHHHHHHHTT--EEEE-SS--SGGGEEEEEEEEESSSSEEE-TTTTTTTT--SSS-B-EEE---SHHHHHHIIIIIBGGG--B-TTTS-BSS---THHHHHHHHHT---TTSTTTT-EESSHHHHHHHHHTTSS-TTSEEEEEE-SSPPPHHHHHHH-TT-PPTT--EEEEEEHHHHHHHTTS-TTSPPP-S---HHHHHHHHHHHHHHS-HHHHHHHHHHHHHHHHHHHHHS-----GGGSPPPTTHHHHHHHHHHHHHHHHHHHHTTSS-HHHHHHHHHHHHHHHHHHHHHHHHHHS-TT-HHHHHHHTTSS--HHHHIIIII--B--B-TTSPBPSS-B---TTT---HHHHHHHHHHHHHHHHHHHHHHHHHHHHHHHHHHHHTT--EEES-------EEEE-EE--TTSSPEEPTTHHHHTTT-BBSS-EE-TTS-EEE-TT-B--HHHHHHHHHTT--EEEE--GGG---SSSEEHHHH-EETTTTEEPPTT--HHHHHHHHHHTTHHHHHHHHHHHTTS-------SHHHHHHHHTTPPPTTEE-B-SSSEEEEEEE-SSEEEEEEEETT-PPPEEEEEEETTSPBPEETTEE--TT-EE-TT-BSBSSEE-HHHHHHHHHHHHHHHHHHHHHHHHHHHTT----HHHHHHHHHHHT-----S--TTSSPPTT--

=== Feature glossary ===
Key to the feature types in this record:

pLDDT. pLDDT is the predicted lDDT-Cα score: AlphaFold's confidence that the local environment of each residue (all inter-atomic distances within 15 Å) is correctly placed. It is a per-residue number between 0 and 100, with higher meaning more reliable.

Radius of gyration, Cα contacts, bounding box. The geometric summary reports three shape descriptors. Rg (radius of gyration) measures how spread out the Cα atoms are about their centre of mass; compact globular proteins have small Rg, elongated or unfolded ones large. Cα contacts (<8 Å, |i−j|>4) count long-range residue pairs in spatial proximity — high for tightly packed folds, near zero for rods or random coil. The bounding-box extents give the protein's footprint along x, y, z in Å.

Backbone torsions (φ/ψ). Backbone dihedral angles. Every residue except chain termini has a φ (preceding-C → N → Cα → C) and a ψ (N → Cα → C → next-N). They are reported in degrees following the IUPAC sign convention. Secondary structure is essentially a statement about which (φ, ψ) basin each residue occupies.

Contact-map, Ramachandran, and PAE plots. Plot images: a contact map (which residues are close in 3D, as an N×N binary image), a Ramachandran scatter (backbone torsion angles, revealing secondary-structure composition at a glance), and — for AlphaFold structures — a PAE heatmap (pairwise prediction confidence).

Predicted aligned error. Predicted Aligned Error (PAE) is an AlphaFold confidence matrix: entry (i, j) is the expected error in the position of residue j, in ångströms, when the prediction is superimposed on the true structure at residue i. Low PAE within a block of residues means that block is internally rigid and well-predicted; high PAE between two blocks means their relative placement is uncertain even if each block individually is confident.

Secondary structure (3-state, P-SEA). Three-state secondary structure (P-SEA) collapses the eight DSSP classes into helix (a), strand (b), and coil (c). P-SEA assigns these from Cα geometry alone — distances and angles — without requiring backbone oxygens, so it works on any Cα trace.

Solvent-accessible surface area. Solvent-accessible surface area (SASA) is the area in Å² traced out by the centre of a 1.4 Å probe sphere (a water molecule) rolled over the protein's van der Waals surface (Shrake–Rupley / Lee–Richards construction). Buried residues have near-zero SASA; fully exposed residues can exceed 200 Å². The total SASA scales roughly with the number of surface residues.

Foldseek 3Di. The Foldseek 3Di string encodes local tertiary geometry as a 20-letter alphabet — one character per residue — derived from the relative positions of nearby Cα atoms. Unlike the amino-acid sequence, 3Di is a direct function of the 3D structure, so two proteins with the same fold have similar 3Di strings even at low sequence identity.

B-factor. For experimental (PDB) structures, the B-factor (temperature factor) quantifies the positional spread of each atom in the crystal — a combination of thermal vibration and static disorder — in units of Å². High B-factors mark flexible loops or poorly resolved regions; low B-factors mark the rigid, well-ordered core.

mmCIF coordinates. The mmCIF block holds the 3D Cartesian coordinates of each backbone atom (N, Cα, C, O) in ångströms. mmCIF is the PDB's canonical archive format — a tagged-loop text representation of the atomic model.

InterPro / GO / CATH / organism. Functional annotations link the protein to curated databases. InterPro entries identify conserved domains and families by matching the sequence against member-database signatures (Pfam, PROSITE, CDD, …). Gene Ontology (GO) terms describe molecular function, biological process, and cellular component in a controlled vocabulary. CATH places the structure in a hierarchical fold classification (Class/Architecture/Topology/Homologous-superfamily). The organism is the source species.

Rendered structure images. Structure images are PyMOL renders from six orthogonal camera directions. Cartoon representation draws helices as coils and strands as arrows; sticks shows the backbone as bonds; surface shows the solvent-excluded envelope. Rainbow coloring maps sequence position to hue (blue→red, N→C); chain coloring assigns a distinct color per polypeptide.

Sequence. This is the polypeptide sequence — one letter per residue, N-terminus first. Length ranges from a few dozen residues for small domains to over a thousand for large multi-domain proteins.

Secondary structure (8-state, DSSP). The SS8 string is DSSP's per-residue secondary-structure call. α-helix (H) means an i→i+4 H-bond ladder; β-strand (E) means the residue participates in a β-sheet; 3₁₀ (G) and π (I) are tighter and wider helices; T/S are turns/bends; '-' is loop.

Nearest PDB structures. Structural nearest neighbors (via Foldseek easy-search vs the PDB). Reported per hit: target PDB id, E-value, and alignment TM-score. A TM-score above ~0.5 is the conventional threshold for 'same fold'.